Protein AF-A0AAW1JJT2-F1 (afdb_monomer_lite)

Sequence (623 aa):
MVKVDNLYVKGLNTWLRASCTVALHTHLTPLGGPGKKVEVGVISLGTTSQDGHQRQVKVEVLGLLETEAKLIRLRAVEPLSDGDKNYKRRFSKILEPLLHWVHPDSTIVTDLTVDKVTLHAMGFKYVMQTTSSDGINNHTIMEYLRRIVPRMFQNTLSLLSRQIIQQFLDELVWREWFGNTAAAAFDNIVLHLADQTRVDTGQSLLGRLSKVAGNPFKNWSIKHYLTYQSSKTQTTNSITTSTTTPAITADLTTQKRITKRKVTFKAPSPTPDLTRPVKSVSPDIPEQMVPLEHYYYGSIEGIKKQEEKITLNLKCNMCKAHFTNNIKLMTHLFTHAHNAGSSGVHQCCYCLATVTSKESLDKHIATSHPADTRCGENLVCIICEGKFHNTYSLGKHMSREHVPSELPYQCGTCHFRCSSHKQAVDHFYVSHNSGGTIQCPFCLKSTSVYSNGRMVPQNLSFFLQHLFKHQKKSYPKKCPKCALWFVQKDIIKDHLAKMHTTQRRKAGLVPWPVPRVTIMVPKSRQEEPVEEEDVDISNVIISVQDNLKCRECSLNLTSSNHFPALLFCSNNNCQYSTCCRHAMNKHTTDCRVFHSTLPVQRLPFRMYCVCGYNDSDGKYLGY

InterPro domains:
  IPR013087 Zinc finger C2H2-type [PS00028] (316-338)
  IPR013087 Zinc finger C2H2-type [PS00028] (348-369)
  IPR013087 Zinc finger C2H2-type [PS00028] (381-402)
  IPR013087 Zinc finger C2H2-type [PS00028] (479-500)
  IPR013087 Zinc finger C2H2-type [PS50157] (477-505)
  IPR013087 Zinc finger C2H2-type [SM00355] (314-336)
  IPR013087 Zinc finger C2H2-type [SM00355] (346-369)
  IPR013087 Zinc finger C2H2-type [SM00355] (379-402)
  IPR013087 Zinc finger C2H2-type [SM00355] (409-432)
  IPR013087 Zinc finger C2H2-type [SM00355] (438-470)
  IPR013087 Zinc finger C2H2-type [SM00355] (477-500)
  IPR057618 POGZ/Z280C-D-like, double Zinc finger [PF25429] (547-588)

Structure (mmCIF, N/CA/C/O backbone):
data_AF-A0AAW1JJT2-F1
#
_entry.id   AF-A0AAW1JJT2-F1
#
loop_
_atom_site.group_PDB
_atom_site.id
_atom_site.type_symbol
_atom_site.label_atom_id
_atom_site.label_alt_id
_atom_site.label_comp_id
_atom_site.label_asym_id
_atom_site.label_entity_id
_atom_site.label_seq_id
_atom_site.pdbx_PDB_ins_code
_atom_site.Cartn_x
_atom_site.Cartn_y
_atom_site.Cartn_z
_atom_site.occupancy
_atom_site.B_iso_or_equiv
_atom_site.auth_seq_id
_atom_site.auth_comp_id
_atom_site.auth_asym_id
_atom_site.auth_atom_id
_atom_site.pdbx_PDB_model_num
ATOM 1 N N . MET A 1 1 ? -1.825 16.304 -5.342 1.00 34.69 1 MET A N 1
ATOM 2 C CA . MET A 1 1 ? -0.535 15.566 -5.307 1.00 34.69 1 MET A CA 1
ATOM 3 C C . MET A 1 1 ? -0.358 14.893 -3.944 1.00 34.69 1 MET A C 1
ATOM 5 O O . MET A 1 1 ? -0.011 15.555 -2.970 1.00 34.69 1 MET A O 1
ATOM 9 N N . VAL A 1 2 ? -0.588 13.578 -3.826 1.00 39.72 2 VAL A N 1
ATOM 10 C CA . VAL A 1 2 ? -0.251 12.854 -2.585 1.00 39.72 2 VAL A CA 1
ATOM 11 C C . VAL A 1 2 ? 1.258 12.970 -2.383 1.00 39.72 2 VAL A C 1
ATOM 13 O O . VAL A 1 2 ? 2.027 12.416 -3.164 1.00 39.72 2 VAL A O 1
ATOM 16 N N . LYS A 1 3 ? 1.698 13.700 -1.349 1.00 43.81 3 LYS A N 1
ATOM 17 C CA . LYS A 1 3 ? 3.103 13.686 -0.924 1.00 43.81 3 LYS A CA 1
ATOM 18 C C . LYS A 1 3 ? 3.403 12.307 -0.352 1.00 43.81 3 LYS A C 1
ATOM 20 O O . LYS A 1 3 ? 3.277 12.072 0.846 1.00 43.81 3 LYS A O 1
ATOM 25 N N . VAL A 1 4 ? 3.746 11.378 -1.234 1.00 62.12 4 VAL A N 1
ATOM 26 C CA . VAL A 1 4 ? 4.319 10.101 -0.836 1.00 62.12 4 VAL A CA 1
ATOM 27 C C . VAL A 1 4 ? 5.691 10.411 -0.257 1.00 62.12 4 VAL A C 1
ATOM 29 O O . VAL A 1 4 ? 6.479 11.127 -0.873 1.00 62.12 4 VAL A O 1
ATOM 32 N N . ASP A 1 5 ? 5.957 9.911 0.948 1.00 77.94 5 ASP A N 1
ATOM 33 C CA . ASP A 1 5 ? 7.269 10.056 1.566 1.00 77.94 5 ASP A CA 1
ATOM 34 C C . ASP A 1 5 ? 8.338 9.553 0.583 1.00 77.94 5 ASP A C 1
ATOM 36 O O . ASP A 1 5 ? 8.279 8.415 0.105 1.00 77.94 5 ASP A O 1
ATOM 40 N N . ASN A 1 6 ? 9.319 10.403 0.278 1.00 78.44 6 ASN A N 1
ATOM 41 C CA . ASN A 1 6 ? 10.440 10.052 -0.589 1.00 78.44 6 ASN A CA 1
ATOM 42 C C . ASN A 1 6 ? 11.150 8.785 -0.099 1.00 78.44 6 ASN A C 1
ATOM 44 O O . ASN A 1 6 ? 11.667 8.018 -0.911 1.00 78.44 6 ASN A O 1
ATOM 48 N N . LEU A 1 7 ? 11.147 8.528 1.213 1.00 78.44 7 LEU A N 1
ATOM 49 C CA . LEU A 1 7 ? 11.700 7.311 1.791 1.00 78.44 7 LEU A CA 1
ATOM 50 C C . LEU A 1 7 ? 10.896 6.069 1.386 1.00 78.44 7 LEU A C 1
ATOM 52 O O . LEU A 1 7 ? 11.483 5.031 1.077 1.00 78.44 7 LEU A O 1
ATOM 56 N N . TYR A 1 8 ? 9.569 6.186 1.327 1.00 80.31 8 TYR A N 1
ATOM 57 C CA . TYR A 1 8 ? 8.683 5.109 0.896 1.00 80.31 8 TYR A CA 1
ATOM 58 C C . TYR A 1 8 ? 8.838 4.820 -0.600 1.00 80.31 8 TYR A C 1
ATOM 60 O O . TYR A 1 8 ? 9.044 3.668 -0.977 1.00 80.31 8 TYR A O 1
ATOM 68 N N . VAL A 1 9 ? 8.838 5.857 -1.449 1.00 84.62 9 VAL A N 1
ATOM 69 C CA . VAL A 1 9 ? 9.069 5.709 -2.901 1.00 84.62 9 VAL A CA 1
ATOM 70 C C . VAL A 1 9 ? 10.444 5.097 -3.173 1.00 84.62 9 VAL A C 1
ATOM 72 O O . VAL A 1 9 ? 10.585 4.177 -3.981 1.00 84.62 9 VAL A O 1
ATOM 75 N N . LYS A 1 10 ? 11.472 5.560 -2.453 1.00 85.12 10 LYS A N 1
ATOM 76 C CA . LYS A 1 10 ? 12.827 5.007 -2.538 1.00 85.12 10 LYS A CA 1
ATOM 77 C C . LYS A 1 10 ? 12.866 3.541 -2.105 1.00 85.12 10 LYS A C 1
ATOM 79 O O . LYS A 1 10 ? 13.536 2.744 -2.764 1.00 85.12 10 LYS A O 1
ATOM 84 N N . GLY A 1 11 ? 12.155 3.184 -1.035 1.00 89.62 11 GLY A N 1
ATOM 85 C CA . GLY A 1 11 ? 12.004 1.804 -0.573 1.00 89.62 11 GLY A CA 1
ATOM 86 C C . GLY A 1 11 ? 11.376 0.921 -1.647 1.00 89.62 11 GLY A C 1
ATOM 87 O O . GLY A 1 11 ? 11.988 -0.063 -2.059 1.00 89.62 11 GLY A O 1
ATOM 88 N N . LEU A 1 12 ? 10.224 1.332 -2.181 1.00 90.75 12 LEU A N 1
ATOM 89 C CA . LEU A 1 12 ? 9.493 0.601 -3.216 1.00 90.75 12 LEU A CA 1
ATOM 90 C C . LEU A 1 12 ? 10.349 0.346 -4.461 1.00 90.75 12 LEU A C 1
ATOM 92 O O . LEU A 1 12 ? 10.506 -0.801 -4.871 1.00 90.75 12 LEU A O 1
ATOM 96 N N . ASN A 1 13 ? 10.973 1.390 -5.011 1.00 90.56 13 ASN A N 1
ATOM 97 C CA . ASN A 1 13 ? 11.840 1.258 -6.185 1.00 90.56 13 ASN A CA 1
ATOM 98 C C . ASN A 1 13 ? 13.053 0.356 -5.918 1.00 90.56 13 ASN A C 1
ATOM 100 O O . ASN A 1 13 ? 13.513 -0.360 -6.805 1.00 90.56 13 ASN A O 1
ATOM 104 N N . THR A 1 14 ? 13.577 0.361 -4.691 1.00 93.44 14 THR A N 1
ATOM 105 C CA . THR A 1 14 ? 14.679 -0.528 -4.301 1.00 93.44 14 THR A CA 1
ATOM 106 C C . THR A 1 14 ? 14.221 -1.983 -4.238 1.00 93.44 14 THR A C 1
ATOM 108 O O . THR A 1 14 ? 14.892 -2.857 -4.781 1.00 93.44 14 THR A O 1
ATOM 111 N N . TRP A 1 15 ? 13.060 -2.257 -3.642 1.00 94.69 15 TRP A N 1
ATOM 112 C CA . TRP A 1 15 ? 12.516 -3.613 -3.553 1.00 94.69 15 TRP A CA 1
ATOM 113 C C . TRP A 1 15 ? 12.089 -4.172 -4.912 1.00 94.69 15 TRP A C 1
ATOM 115 O O . TRP A 1 15 ? 12.300 -5.357 -5.164 1.00 94.69 15 TRP A O 1
ATOM 125 N N . LEU A 1 16 ? 11.555 -3.337 -5.808 1.00 95.06 16 LEU A N 1
ATOM 126 C CA . LEU A 1 16 ? 11.226 -3.743 -7.177 1.00 95.06 16 LEU A CA 1
ATOM 127 C C . LEU A 1 16 ? 12.482 -4.136 -7.960 1.00 95.06 16 LEU A C 1
ATOM 129 O O . LEU A 1 16 ? 12.525 -5.230 -8.514 1.00 95.06 16 LEU A O 1
ATOM 133 N N . ARG A 1 17 ? 13.550 -3.327 -7.919 1.00 95.44 17 ARG A N 1
ATOM 134 C CA . ARG A 1 17 ? 14.828 -3.701 -8.553 1.00 95.44 17 ARG A CA 1
ATOM 135 C C . ARG A 1 17 ? 15.426 -4.972 -7.956 1.00 95.44 17 ARG A C 1
ATOM 137 O O . ARG A 1 17 ? 15.859 -5.847 -8.695 1.00 95.44 17 ARG A O 1
ATOM 144 N N . ALA A 1 18 ? 15.394 -5.112 -6.631 1.00 96.31 18 ALA A N 1
ATOM 145 C CA . ALA A 1 18 ? 15.835 -6.338 -5.971 1.00 96.31 18 ALA A CA 1
ATOM 146 C C . ALA A 1 18 ? 15.009 -7.562 -6.410 1.00 96.31 18 ALA A C 1
ATOM 148 O O . ALA A 1 18 ? 15.553 -8.655 -6.551 1.00 96.31 18 ALA A O 1
ATOM 149 N N . SER A 1 19 ? 13.714 -7.378 -6.677 1.00 95.81 19 SER A N 1
ATOM 150 C CA . SER A 1 19 ? 12.846 -8.434 -7.207 1.00 95.81 19 SER A CA 1
ATOM 151 C C . SER A 1 19 ? 13.258 -8.833 -8.626 1.00 95.81 19 SER A C 1
ATOM 153 O O . SER A 1 19 ? 13.300 -10.028 -8.917 1.00 95.81 19 SER A O 1
ATOM 155 N N . CYS A 1 20 ? 13.640 -7.867 -9.471 1.00 96.62 20 CYS A N 1
ATOM 156 C CA . CYS A 1 20 ? 14.228 -8.135 -10.785 1.00 96.62 20 CYS A CA 1
ATOM 157 C C . CYS A 1 20 ? 15.524 -8.951 -10.663 1.00 96.62 20 CYS A C 1
ATOM 159 O O . CYS A 1 20 ? 15.666 -9.953 -11.357 1.00 96.62 20 CYS A O 1
ATOM 161 N N . THR A 1 21 ? 16.429 -8.608 -9.736 1.00 96.44 21 THR A N 1
ATOM 162 C CA . THR A 1 21 ? 17.658 -9.389 -9.478 1.00 96.44 21 THR A CA 1
ATOM 163 C C . THR A 1 21 ? 17.349 -10.851 -9.121 1.00 96.44 21 THR A C 1
ATOM 165 O O . THR A 1 21 ? 17.967 -11.770 -9.660 1.00 96.44 21 THR A O 1
ATOM 168 N N . VAL A 1 22 ? 16.373 -11.101 -8.237 1.00 95.00 22 VAL A N 1
ATOM 169 C CA . VAL A 1 22 ? 15.971 -12.473 -7.863 1.00 95.00 22 VAL A CA 1
ATOM 170 C C . VAL A 1 22 ? 15.389 -13.224 -9.058 1.00 95.00 22 VAL A C 1
ATOM 172 O O . VAL A 1 22 ? 15.759 -14.379 -9.294 1.00 95.00 22 VAL A O 1
ATOM 175 N N . ALA A 1 23 ? 14.515 -12.574 -9.831 1.00 94.50 23 ALA A N 1
ATOM 176 C CA . ALA A 1 23 ? 13.953 -13.148 -11.048 1.00 94.50 23 ALA A CA 1
ATOM 177 C C . ALA A 1 23 ? 15.067 -13.523 -12.032 1.00 94.50 23 ALA A C 1
ATOM 179 O O . ALA A 1 23 ? 15.078 -14.634 -12.567 1.00 94.50 23 ALA A O 1
ATOM 180 N N . LEU A 1 24 ? 16.072 -12.651 -12.181 1.00 94.38 24 LEU A N 1
ATOM 181 C CA . LEU A 1 24 ? 17.182 -12.912 -13.080 1.00 94.38 24 LEU A CA 1
ATOM 182 C C . LEU A 1 24 ? 18.003 -14.143 -12.679 1.00 94.38 24 LEU A C 1
ATOM 184 O O . LEU A 1 2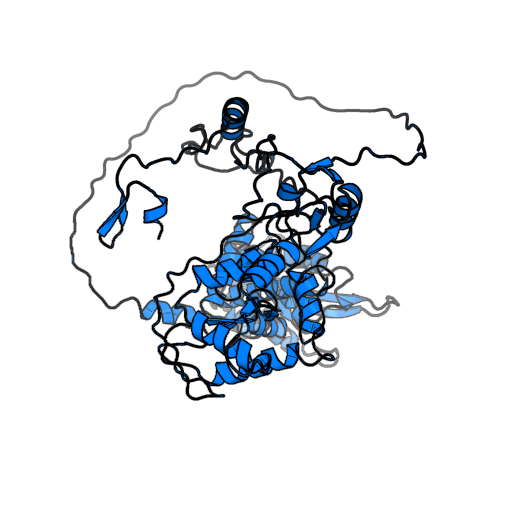4 ? 18.427 -14.923 -13.527 1.00 94.38 24 LEU A O 1
ATOM 188 N N . HIS A 1 25 ? 18.238 -14.333 -11.383 1.00 91.62 25 HIS A N 1
ATOM 189 C CA . HIS A 1 25 ? 18.963 -15.500 -10.873 1.00 91.62 25 HIS A CA 1
ATOM 190 C C . HIS A 1 25 ? 18.133 -16.792 -10.913 1.00 91.62 25 HIS A C 1
ATOM 192 O O . HIS A 1 25 ? 18.687 -17.891 -10.852 1.00 91.62 25 HIS A O 1
ATOM 198 N N . THR A 1 26 ? 16.809 -16.681 -10.998 1.00 90.94 26 THR A N 1
ATOM 199 C CA . THR A 1 26 ? 15.890 -17.824 -10.931 1.00 90.94 26 THR A CA 1
ATOM 200 C C . THR A 1 26 ? 15.543 -18.369 -12.311 1.00 90.94 26 THR A C 1
ATOM 202 O O . THR A 1 26 ? 15.573 -19.586 -12.505 1.00 90.94 26 THR A O 1
ATOM 205 N N . HIS A 1 27 ? 15.236 -17.483 -13.260 1.00 89.00 27 HIS A N 1
ATOM 206 C CA . HIS A 1 27 ? 14.632 -17.867 -14.536 1.00 89.00 27 HIS A CA 1
ATOM 207 C C . HIS A 1 27 ? 15.608 -17.866 -15.716 1.00 89.00 27 HIS A C 1
ATOM 209 O O . HIS A 1 27 ? 15.338 -18.546 -16.702 1.00 89.00 27 HIS A O 1
ATOM 215 N N . LEU A 1 28 ? 16.744 -17.160 -15.640 1.00 89.06 28 LEU A N 1
ATOM 216 C CA . LEU A 1 28 ? 17.673 -17.125 -16.774 1.00 89.06 28 LEU A CA 1
ATOM 217 C C . LEU A 1 28 ? 18.457 -18.426 -16.898 1.00 89.06 28 LEU A C 1
ATOM 219 O O . LEU A 1 28 ? 19.034 -18.939 -15.936 1.00 89.06 28 LEU A O 1
ATOM 223 N N . THR A 1 29 ? 18.551 -18.888 -18.135 1.00 86.06 29 THR A N 1
ATOM 224 C CA . THR A 1 29 ? 19.443 -19.960 -18.563 1.00 86.06 29 THR A CA 1
ATOM 225 C C . THR A 1 29 ? 20.786 -19.392 -19.032 1.00 86.06 29 THR A C 1
ATOM 227 O O . THR A 1 29 ? 20.889 -18.190 -19.302 1.00 86.06 29 THR A O 1
ATOM 230 N N . PRO A 1 30 ? 21.839 -20.224 -19.118 1.00 88.19 30 PRO A N 1
ATOM 231 C CA . PRO A 1 30 ? 23.060 -19.845 -19.818 1.00 88.19 30 PRO A CA 1
ATOM 232 C C . PRO A 1 30 ? 22.749 -19.409 -21.257 1.00 88.19 30 PRO A C 1
ATOM 234 O O . PRO A 1 30 ? 21.899 -20.007 -21.915 1.00 88.19 30 PRO A O 1
ATOM 237 N N . LEU A 1 31 ? 23.426 -18.360 -21.712 1.00 89.81 31 LEU A N 1
ATOM 238 C CA . LEU A 1 31 ? 23.364 -17.832 -23.070 1.00 89.81 31 LEU A CA 1
ATOM 239 C C . LEU A 1 31 ? 24.131 -18.739 -24.035 1.00 89.81 31 LEU A C 1
ATOM 241 O O . LEU A 1 31 ? 25.154 -19.333 -23.674 1.00 89.81 31 LEU A O 1
ATOM 245 N N . GLY A 1 32 ? 23.680 -18.767 -25.285 1.00 88.56 32 GLY A N 1
ATOM 246 C CA . GLY A 1 32 ? 24.345 -19.496 -26.359 1.00 88.56 32 GLY A CA 1
ATOM 247 C C . GLY A 1 32 ? 24.075 -21.002 -26.340 1.00 88.56 32 GLY A C 1
ATOM 248 O O . GLY A 1 32 ? 22.994 -21.461 -25.975 1.00 88.56 32 GLY A O 1
ATOM 249 N N . GLY A 1 33 ? 25.041 -21.773 -26.828 1.00 87.81 33 GLY A N 1
ATOM 250 C CA . GLY A 1 33 ? 24.920 -23.201 -27.116 1.00 87.81 33 GLY A CA 1
ATOM 251 C C . GLY A 1 33 ? 25.721 -23.593 -28.361 1.00 87.81 33 GLY A C 1
ATOM 252 O O . GLY A 1 33 ? 26.282 -22.718 -29.027 1.00 87.81 33 GLY A O 1
ATOM 253 N N . PRO A 1 34 ? 25.780 -24.891 -28.699 1.00 87.25 34 PRO A N 1
ATOM 254 C CA . PRO A 1 34 ? 26.462 -25.358 -29.902 1.00 87.25 34 PRO A CA 1
ATOM 255 C C . PRO A 1 34 ? 25.963 -24.617 -31.153 1.00 87.25 34 PRO A C 1
ATOM 257 O O . PRO A 1 34 ? 24.765 -24.583 -31.423 1.00 87.25 34 PRO A O 1
ATOM 260 N N . GLY A 1 35 ? 26.879 -23.986 -31.893 1.00 83.88 35 GLY A N 1
ATOM 261 C CA . GLY A 1 35 ? 26.569 -23.218 -33.109 1.00 83.88 35 GLY A CA 1
ATOM 262 C C . GLY A 1 35 ? 26.057 -21.788 -32.883 1.00 83.88 35 GLY A C 1
ATOM 263 O O . GLY A 1 35 ? 26.020 -21.008 -33.834 1.00 83.88 35 GLY A O 1
ATOM 264 N N . LYS A 1 36 ? 25.739 -21.402 -31.642 1.00 90.06 36 LYS A N 1
ATOM 265 C CA . LYS A 1 36 ? 25.249 -20.059 -31.308 1.00 90.06 36 LYS A CA 1
ATOM 266 C C . LYS A 1 36 ? 26.388 -19.093 -31.001 1.00 90.06 36 LYS A C 1
ATOM 268 O O . LYS A 1 36 ? 27.408 -19.468 -30.416 1.00 90.06 36 LYS A O 1
ATOM 273 N N . LYS A 1 37 ? 26.190 -17.820 -31.355 1.00 91.56 37 LYS A N 1
ATOM 274 C CA . LYS A 1 37 ? 27.177 -16.747 -31.158 1.00 91.56 37 LYS A CA 1
ATOM 275 C C . LYS A 1 37 ? 26.781 -15.811 -30.020 1.00 91.56 37 LYS A C 1
ATOM 277 O O . LYS A 1 37 ? 25.660 -15.292 -30.008 1.00 91.56 37 LYS A O 1
ATOM 282 N N . VAL A 1 38 ? 27.730 -15.556 -29.122 1.00 94.25 38 VAL A N 1
ATOM 283 C CA . VAL A 1 38 ? 27.592 -14.627 -27.994 1.00 94.25 38 VAL A CA 1
ATOM 284 C C . VAL A 1 38 ? 28.616 -13.506 -28.141 1.00 94.25 38 VAL A C 1
ATOM 286 O O . VAL A 1 38 ? 29.821 -13.748 -28.091 1.00 94.25 38 VAL A O 1
ATOM 289 N N . GLU A 1 39 ? 28.138 -12.279 -28.331 1.00 94.06 39 GLU A N 1
ATOM 290 C CA . GLU A 1 39 ? 28.979 -11.084 -28.341 1.00 94.06 39 GLU A CA 1
ATOM 291 C C . GLU A 1 39 ? 29.363 -10.696 -26.908 1.00 94.06 39 GLU A C 1
ATOM 293 O O . GLU A 1 39 ? 28.519 -10.691 -26.010 1.00 94.06 39 GLU A O 1
ATOM 298 N N . VAL A 1 40 ? 30.629 -10.339 -26.700 1.00 94.38 40 VAL A N 1
ATOM 299 C CA . VAL A 1 40 ? 31.189 -9.945 -25.401 1.00 94.38 40 VAL A CA 1
ATOM 300 C C . VAL A 1 40 ? 31.870 -8.591 -25.531 1.00 94.38 40 VAL A C 1
ATOM 302 O O . VAL A 1 40 ? 32.700 -8.384 -26.422 1.00 94.38 40 VAL A O 1
ATOM 305 N N . GLY A 1 41 ? 31.540 -7.677 -24.622 1.00 92.56 41 GLY A N 1
ATOM 306 C CA . GLY A 1 41 ? 32.106 -6.333 -24.576 1.00 92.56 41 GLY A CA 1
ATOM 307 C C . GLY A 1 41 ? 32.317 -5.839 -23.150 1.00 92.56 41 GLY A C 1
ATOM 308 O O . GLY A 1 41 ? 31.587 -6.217 -22.232 1.00 92.56 41 GLY A O 1
ATOM 309 N N . VAL A 1 42 ? 33.321 -4.983 -22.958 1.00 92.56 42 VAL A N 1
ATOM 310 C CA . VAL A 1 42 ? 33.629 -4.368 -21.660 1.00 92.56 42 VAL A CA 1
ATOM 311 C C . VAL A 1 42 ? 33.796 -2.862 -21.836 1.00 92.56 42 VAL A C 1
ATOM 313 O O . VAL A 1 42 ? 34.513 -2.406 -22.725 1.00 92.56 42 VAL A O 1
ATOM 316 N N . ILE A 1 43 ? 33.158 -2.079 -20.963 1.00 91.81 43 ILE A N 1
ATOM 317 C CA . ILE A 1 43 ? 33.356 -0.626 -20.885 1.00 91.81 43 ILE A CA 1
ATOM 318 C C . ILE A 1 43 ? 33.772 -0.200 -19.476 1.00 91.81 43 ILE A C 1
ATOM 320 O O . ILE A 1 43 ? 33.331 -0.774 -18.482 1.00 91.81 43 ILE A O 1
ATOM 324 N N . SER A 1 44 ? 34.591 0.844 -19.382 1.00 90.44 44 SER A N 1
ATOM 325 C CA . SER A 1 44 ? 34.951 1.483 -18.113 1.00 90.44 44 SER A CA 1
ATOM 326 C C . SER A 1 44 ? 34.187 2.796 -17.973 1.00 90.44 44 SER A C 1
ATOM 328 O O . SER A 1 44 ? 34.284 3.670 -18.833 1.00 90.44 44 SER A O 1
ATOM 330 N N . LEU A 1 45 ? 33.432 2.945 -16.886 1.00 89.56 45 LEU A N 1
ATOM 331 C CA . LEU A 1 45 ? 32.741 4.182 -16.537 1.00 89.56 45 LEU A CA 1
ATOM 332 C C . LEU A 1 45 ? 33.533 4.897 -15.446 1.00 89.56 45 LEU A C 1
ATOM 334 O O . LEU A 1 45 ? 33.805 4.332 -14.384 1.00 89.56 45 LEU A O 1
ATOM 338 N N . GLY A 1 46 ? 33.905 6.145 -15.709 1.00 85.75 46 GLY A N 1
ATOM 339 C CA . GLY A 1 46 ? 34.691 6.965 -14.796 1.00 85.75 46 GLY A CA 1
ATOM 340 C C . GLY A 1 46 ? 34.060 8.320 -14.524 1.00 85.75 46 GLY A C 1
ATOM 341 O O . GLY A 1 46 ? 33.151 8.757 -15.225 1.00 85.75 46 GLY A O 1
ATOM 342 N N . THR A 1 47 ? 34.568 8.981 -13.495 1.00 81.50 47 THR A N 1
ATOM 343 C CA . THR A 1 47 ? 34.221 10.353 -13.132 1.00 81.50 47 THR A CA 1
ATOM 344 C C . THR A 1 47 ? 35.451 11.237 -13.283 1.00 81.50 47 THR A C 1
ATOM 346 O O . THR A 1 47 ? 36.567 10.826 -12.961 1.00 81.50 47 THR A O 1
ATOM 349 N N . THR A 1 48 ? 35.258 12.455 -13.771 1.00 79.31 48 THR A N 1
ATOM 350 C CA . THR A 1 48 ? 36.277 13.508 -13.749 1.00 79.31 48 THR A CA 1
ATOM 351 C C . THR A 1 48 ? 36.216 14.243 -12.414 1.00 79.31 48 THR A C 1
ATOM 353 O O . THR A 1 48 ? 35.123 14.570 -11.951 1.00 79.31 48 THR A O 1
ATOM 356 N N . SER A 1 49 ? 37.373 14.496 -11.796 1.00 69.00 49 SER A N 1
ATOM 357 C CA . SER A 1 49 ? 37.482 15.380 -10.627 1.00 69.00 49 SER A CA 1
ATOM 358 C C . SER A 1 49 ? 36.938 16.779 -10.951 1.00 69.00 49 SER A C 1
ATOM 360 O O . SER A 1 49 ? 36.894 17.164 -12.122 1.00 69.00 49 SER A O 1
ATOM 362 N N . GLN A 1 50 ? 36.541 17.541 -9.926 1.00 63.66 50 GLN A N 1
ATOM 363 C CA . GLN A 1 50 ? 36.012 18.906 -10.080 1.00 63.66 50 GLN A CA 1
ATOM 364 C C . GLN A 1 50 ? 37.006 19.835 -10.794 1.00 63.66 50 GLN A C 1
ATOM 366 O O . GLN A 1 50 ? 36.590 20.674 -11.587 1.00 63.66 50 GLN A O 1
ATOM 371 N N . ASP A 1 51 ? 38.306 19.595 -10.612 1.00 66.50 51 ASP A N 1
ATOM 372 C CA . ASP A 1 51 ? 39.384 20.346 -11.265 1.00 66.50 51 ASP A CA 1
ATOM 373 C C . ASP A 1 51 ? 39.665 19.882 -12.709 1.00 66.50 51 ASP A C 1
ATOM 375 O O . ASP A 1 51 ? 40.611 20.339 -13.340 1.00 66.50 51 ASP A O 1
ATOM 379 N N . GLY A 1 52 ? 38.919 18.902 -13.239 1.00 69.62 52 GLY A N 1
ATOM 380 C CA . GLY A 1 52 ? 39.072 18.366 -14.602 1.00 69.62 52 GLY A CA 1
ATOM 381 C C . GLY A 1 52 ? 40.355 17.559 -14.864 1.00 69.62 52 GLY A C 1
ATOM 382 O O . GLY A 1 52 ? 40.428 16.831 -15.855 1.00 69.62 52 GLY A O 1
ATOM 383 N N . HIS A 1 53 ? 41.343 17.628 -13.968 1.00 67.62 53 HIS A N 1
ATOM 384 C CA . HIS A 1 53 ? 42.679 17.064 -14.170 1.00 67.62 53 HIS A CA 1
ATOM 385 C C . HIS A 1 53 ? 42.797 15.549 -13.939 1.00 67.62 53 HIS A C 1
ATOM 387 O O . HIS A 1 53 ? 43.684 14.924 -14.516 1.00 67.62 53 HIS A O 1
ATOM 393 N N . GLN A 1 54 ? 41.921 14.929 -13.138 1.00 68.75 54 GLN A N 1
ATOM 394 C CA . GLN A 1 54 ? 41.994 13.490 -12.842 1.00 68.75 54 GLN A CA 1
ATOM 395 C C . GLN A 1 54 ? 40.723 12.753 -13.264 1.00 68.75 54 GLN A C 1
ATOM 397 O O . GLN A 1 54 ? 39.616 13.102 -12.854 1.00 68.75 54 GLN A O 1
ATOM 402 N N . ARG A 1 55 ? 40.893 11.709 -14.084 1.00 73.88 55 ARG A N 1
ATOM 403 C CA . ARG A 1 55 ? 39.838 10.763 -14.467 1.00 73.88 55 ARG A CA 1
ATOM 404 C C . ARG A 1 55 ? 39.990 9.507 -13.628 1.00 73.88 55 ARG A C 1
ATOM 406 O O . ARG A 1 55 ? 40.976 8.794 -13.773 1.00 73.88 55 ARG A O 1
ATOM 413 N N . GLN A 1 56 ? 39.008 9.225 -12.784 1.00 79.06 56 GLN A N 1
ATOM 414 C CA . GLN A 1 56 ? 38.987 8.015 -11.973 1.00 79.06 56 GLN A CA 1
ATOM 415 C C . GLN A 1 56 ? 37.955 7.041 -12.535 1.00 79.06 56 GLN A C 1
ATOM 417 O O . GLN A 1 56 ? 36.787 7.396 -12.695 1.00 79.06 56 GLN A O 1
ATOM 422 N N . VAL A 1 57 ? 38.362 5.802 -12.821 1.00 82.75 57 VAL A N 1
ATOM 423 C CA . VAL A 1 57 ? 37.417 4.739 -13.189 1.00 82.75 57 VAL A CA 1
ATOM 424 C C . VAL A 1 57 ? 36.631 4.338 -11.943 1.00 82.75 57 VAL A C 1
ATOM 426 O O . VAL A 1 57 ? 37.207 3.935 -10.937 1.00 82.75 57 VAL A O 1
ATOM 429 N N . LYS A 1 58 ? 35.304 4.460 -12.006 1.00 85.69 58 LYS A N 1
ATOM 430 C CA . LYS A 1 58 ? 34.396 4.161 -10.894 1.00 85.69 58 LYS A CA 1
ATOM 431 C C . LYS A 1 58 ? 33.920 2.712 -10.933 1.00 85.69 58 LYS A C 1
ATOM 433 O O . LYS A 1 58 ? 33.809 2.074 -9.889 1.00 85.69 58 LYS A O 1
ATOM 438 N N . VAL A 1 59 ? 33.597 2.210 -12.124 1.00 91.38 59 VAL A N 1
ATOM 439 C CA . VAL A 1 59 ? 33.047 0.866 -12.328 1.00 91.38 59 VAL A CA 1
ATOM 440 C C . VAL A 1 59 ? 33.354 0.371 -13.736 1.00 91.38 59 VAL A C 1
ATOM 442 O O . VAL A 1 59 ? 33.397 1.152 -14.686 1.00 91.38 59 VAL A O 1
ATOM 445 N N . GLU A 1 60 ? 33.535 -0.934 -13.880 1.00 92.50 60 GLU A N 1
ATOM 446 C CA . GLU A 1 60 ? 33.645 -1.599 -15.177 1.00 92.50 60 GLU A CA 1
ATOM 447 C C . GLU A 1 60 ? 32.367 -2.386 -15.437 1.00 92.50 60 GLU A C 1
ATOM 449 O O . GLU A 1 60 ? 31.833 -3.019 -14.529 1.00 92.50 60 GLU A O 1
ATOM 454 N N . VAL A 1 61 ? 31.842 -2.323 -16.656 1.00 94.50 61 VAL A N 1
ATOM 455 C CA . VAL A 1 61 ? 30.609 -3.015 -17.029 1.00 94.50 61 VAL A CA 1
ATOM 456 C C . VAL A 1 61 ? 30.928 -4.037 -18.107 1.00 94.50 61 VAL A C 1
ATOM 458 O O . VAL A 1 61 ? 31.325 -3.676 -19.213 1.00 94.50 61 VAL A O 1
ATOM 461 N N . LEU A 1 62 ? 30.746 -5.309 -17.763 1.00 95.62 62 LEU A N 1
ATOM 462 C CA . LEU A 1 62 ? 30.741 -6.427 -18.698 1.00 95.62 62 LEU A CA 1
ATOM 463 C C . LEU A 1 62 ? 29.347 -6.544 -19.318 1.00 95.62 62 LEU A C 1
ATOM 465 O O . LEU A 1 62 ? 28.359 -6.582 -18.582 1.00 95.62 62 LEU A O 1
ATOM 469 N N . GLY A 1 63 ? 29.279 -6.659 -20.642 1.00 95.69 63 GLY A N 1
ATOM 470 C CA . GLY A 1 63 ? 28.063 -6.965 -21.384 1.00 95.69 63 GLY A CA 1
ATOM 471 C C . GLY A 1 63 ? 28.207 -8.210 -22.253 1.00 95.69 63 GLY A C 1
ATOM 472 O O . GLY A 1 63 ? 29.239 -8.417 -22.890 1.00 95.69 63 GLY A O 1
ATOM 473 N N . LEU A 1 64 ? 27.152 -9.021 -22.273 1.00 95.25 64 LEU A N 1
ATOM 474 C CA . LEU A 1 64 ? 27.002 -10.215 -23.103 1.00 95.25 64 LEU A CA 1
ATOM 475 C C . LEU A 1 64 ? 25.717 -10.107 -23.914 1.00 95.25 64 LEU A C 1
ATOM 477 O O . LEU A 1 64 ? 24.699 -9.725 -23.344 1.00 95.25 64 LEU A O 1
ATOM 481 N N . LEU A 1 65 ? 25.740 -10.502 -25.184 1.00 94.31 65 LEU A N 1
ATOM 482 C CA . LEU A 1 65 ? 24.554 -10.559 -26.039 1.00 94.31 65 LEU A CA 1
ATOM 483 C C . LEU A 1 65 ? 24.530 -11.854 -26.849 1.00 94.31 65 LEU A C 1
ATOM 485 O O . LEU A 1 65 ? 25.430 -12.110 -27.643 1.00 94.31 65 LEU A O 1
ATOM 489 N N . GLU A 1 66 ? 23.472 -12.647 -26.709 1.00 93.12 66 GLU A N 1
ATOM 490 C CA . GLU A 1 66 ? 23.196 -13.744 -27.637 1.00 93.12 66 GLU A CA 1
ATOM 491 C C . GLU A 1 66 ? 22.573 -13.188 -28.921 1.00 93.12 66 GLU A C 1
ATOM 493 O O . GLU A 1 66 ? 21.511 -12.567 -28.904 1.00 93.12 66 GLU A O 1
ATOM 498 N N . THR A 1 67 ? 23.244 -13.402 -30.051 1.00 86.81 67 THR A N 1
ATOM 499 C CA . THR A 1 67 ? 22.913 -12.729 -31.319 1.00 86.81 67 THR A CA 1
ATOM 500 C C . THR A 1 67 ? 21.577 -13.147 -31.932 1.00 86.81 67 THR A C 1
ATOM 502 O O . THR A 1 67 ? 20.935 -12.308 -32.569 1.00 86.81 67 THR A O 1
ATOM 505 N N . GLU A 1 68 ? 21.163 -14.401 -31.733 1.00 84.69 68 GLU A N 1
ATOM 506 C CA . GLU A 1 68 ? 19.920 -14.971 -32.271 1.00 84.69 68 GLU A CA 1
ATOM 507 C C . GLU A 1 68 ? 18.707 -14.552 -31.440 1.00 84.69 68 GLU A C 1
ATOM 509 O O . GLU A 1 68 ? 17.787 -13.923 -31.952 1.00 84.69 68 GLU A O 1
ATOM 514 N N . ALA A 1 69 ? 18.733 -14.856 -30.140 1.00 84.25 69 ALA A N 1
ATOM 515 C CA . ALA A 1 69 ? 17.627 -14.569 -29.232 1.00 84.25 69 ALA A CA 1
ATOM 516 C C . ALA A 1 69 ? 17.580 -13.099 -28.769 1.00 84.25 69 ALA A C 1
ATOM 518 O O . ALA A 1 69 ? 16.615 -12.693 -28.129 1.00 84.25 69 ALA A O 1
ATOM 519 N N . LYS A 1 70 ? 18.621 -12.306 -29.073 1.00 88.38 70 LYS A N 1
ATOM 520 C CA . LYS A 1 70 ? 18.805 -10.912 -28.622 1.00 88.38 70 LYS A CA 1
ATOM 521 C C . LYS A 1 70 ? 18.748 -10.747 -27.100 1.00 88.38 70 LYS A C 1
ATOM 523 O O . LYS A 1 70 ? 18.365 -9.702 -26.589 1.00 88.38 70 LYS A O 1
ATOM 528 N N . LEU A 1 71 ? 19.180 -11.775 -26.376 1.00 90.06 71 LEU A N 1
ATOM 529 C CA . LEU A 1 71 ? 19.178 -11.799 -24.918 1.00 90.06 71 LEU A CA 1
ATOM 530 C C . LEU A 1 71 ? 20.485 -11.231 -24.374 1.00 90.06 71 LEU A C 1
ATOM 532 O O . LEU A 1 71 ? 21.569 -11.658 -24.773 1.00 90.06 71 LEU A O 1
ATOM 536 N N . ILE A 1 72 ? 20.377 -10.286 -23.442 1.00 93.25 72 ILE A N 1
ATOM 537 C CA . ILE A 1 72 ? 21.521 -9.560 -22.886 1.00 93.25 72 ILE A CA 1
ATOM 538 C C . ILE A 1 72 ? 21.802 -9.955 -21.432 1.00 93.25 72 ILE A C 1
ATOM 540 O O . ILE A 1 72 ? 20.890 -10.293 -20.681 1.00 93.25 72 ILE A O 1
ATOM 544 N N . ARG A 1 73 ? 23.059 -9.873 -20.994 1.00 95.12 73 ARG A N 1
ATOM 545 C CA . ARG A 1 73 ? 23.436 -9.873 -19.572 1.00 95.12 73 ARG A CA 1
ATOM 546 C C . ARG A 1 73 ? 24.478 -8.808 -19.283 1.00 95.12 73 ARG A C 1
ATOM 548 O O . ARG A 1 73 ? 25.391 -8.610 -20.076 1.00 95.12 73 ARG A O 1
ATOM 555 N N . LEU A 1 74 ? 24.353 -8.156 -18.128 1.00 96.25 74 LEU A N 1
ATOM 556 C CA . LEU A 1 74 ? 25.221 -7.061 -17.701 1.00 96.25 74 LEU A CA 1
ATOM 557 C C . LEU A 1 74 ? 25.761 -7.308 -16.285 1.00 96.25 74 LEU A C 1
ATOM 559 O O . LEU A 1 74 ? 25.030 -7.752 -15.396 1.00 96.25 74 LEU A O 1
ATOM 563 N N . ARG A 1 75 ? 27.036 -6.986 -16.045 1.00 95.38 75 ARG A N 1
ATOM 564 C CA . ARG A 1 75 ? 27.671 -7.090 -14.721 1.00 95.38 75 ARG A CA 1
ATOM 565 C C . ARG A 1 75 ? 28.554 -5.887 -14.428 1.00 95.38 75 ARG A C 1
ATOM 567 O O . ARG A 1 75 ? 29.442 -5.573 -15.209 1.00 95.38 75 ARG A O 1
ATOM 574 N N . ALA A 1 76 ? 28.361 -5.282 -13.262 1.00 94.56 76 ALA A N 1
ATOM 575 C CA . ALA A 1 76 ? 29.260 -4.300 -12.680 1.00 94.56 76 ALA A CA 1
ATOM 576 C C . ALA A 1 76 ? 30.414 -4.994 -11.939 1.00 94.56 76 ALA A C 1
ATOM 578 O O . ALA A 1 76 ? 30.210 -5.772 -11.000 1.00 94.56 76 ALA A O 1
ATOM 579 N N . VAL A 1 77 ? 31.637 -4.667 -12.332 1.00 91.75 77 VAL A N 1
ATOM 580 C CA . VAL A 1 77 ? 32.886 -5.177 -11.774 1.00 91.75 77 VAL A CA 1
ATOM 581 C C . VAL A 1 77 ? 33.651 -4.020 -11.140 1.00 91.75 77 VAL A C 1
ATOM 583 O O . VAL A 1 77 ? 33.626 -2.881 -11.606 1.00 91.75 77 VAL A O 1
ATOM 586 N N . GLU A 1 78 ? 34.272 -4.308 -10.002 1.00 86.19 78 GLU A N 1
ATOM 587 C CA . GLU A 1 78 ? 35.086 -3.338 -9.279 1.00 86.19 78 GLU A CA 1
ATOM 588 C C . GLU A 1 78 ? 36.444 -3.173 -9.969 1.00 86.19 78 GLU A C 1
ATOM 590 O O . GLU A 1 78 ? 37.130 -4.190 -10.144 1.00 86.19 78 GLU A O 1
ATOM 595 N N . PRO A 1 79 ? 36.834 -1.938 -10.342 1.00 82.44 79 PRO A N 1
ATOM 596 C CA . PRO A 1 79 ? 38.119 -1.693 -10.979 1.00 82.44 79 PRO A CA 1
ATOM 597 C C . PRO A 1 79 ? 39.250 -2.053 -10.009 1.00 82.44 79 PRO A C 1
ATOM 599 O O . PRO A 1 79 ? 39.156 -1.808 -8.806 1.00 82.44 79 PRO A O 1
ATOM 602 N N . LEU A 1 80 ? 40.319 -2.665 -10.520 1.00 76.69 80 LEU A N 1
ATOM 603 C CA . LEU A 1 80 ? 41.521 -2.911 -9.722 1.00 76.69 80 LEU A CA 1
ATOM 604 C C . LEU A 1 80 ? 42.269 -1.587 -9.494 1.00 76.69 80 LEU A C 1
ATOM 606 O O . LEU A 1 80 ? 42.328 -0.748 -10.389 1.00 76.69 80 LEU A O 1
ATOM 610 N N . SER A 1 81 ? 42.829 -1.398 -8.299 1.00 65.50 81 SER A N 1
ATOM 611 C CA . SER A 1 81 ? 43.645 -0.229 -7.952 1.00 65.50 81 SER A CA 1
ATOM 612 C C . SER A 1 81 ? 44.943 -0.179 -8.768 1.00 65.50 81 SER A C 1
ATOM 614 O O . SER A 1 81 ? 45.564 -1.222 -8.978 1.00 65.50 81 SER A O 1
ATOM 616 N N . ASP A 1 82 ? 45.384 1.030 -9.139 1.00 58.34 82 ASP A N 1
ATOM 617 C CA . ASP A 1 82 ? 46.535 1.346 -10.020 1.00 58.34 82 ASP A CA 1
ATOM 618 C C . ASP A 1 82 ? 47.882 0.660 -9.677 1.00 58.34 82 ASP A C 1
ATOM 620 O O . ASP A 1 82 ? 48.805 0.661 -10.494 1.00 58.34 82 ASP A O 1
ATOM 624 N N . GLY A 1 83 ? 48.017 0.055 -8.492 1.00 54.41 83 GLY A N 1
ATOM 625 C CA . GLY A 1 83 ? 49.222 -0.666 -8.062 1.00 54.41 83 GLY A CA 1
ATOM 626 C C . GLY A 1 83 ? 49.406 -2.062 -8.678 1.00 54.41 83 GLY A C 1
ATOM 627 O O . GLY A 1 83 ? 50.540 -2.507 -8.827 1.00 54.41 83 GLY A O 1
ATOM 628 N N . ASP A 1 84 ? 48.328 -2.736 -9.095 1.00 54.88 84 ASP A N 1
ATOM 629 C CA . ASP A 1 84 ? 48.373 -4.103 -9.638 1.00 54.88 84 ASP A CA 1
ATOM 630 C C . ASP A 1 84 ? 48.301 -4.070 -11.178 1.00 54.88 84 ASP A C 1
ATOM 632 O O . ASP A 1 84 ? 47.272 -4.355 -11.794 1.00 54.88 84 ASP A O 1
ATOM 636 N N . LYS A 1 85 ? 49.422 -3.747 -11.839 1.00 58.88 85 LYS A N 1
ATOM 637 C CA . LYS A 1 85 ? 49.568 -3.713 -13.315 1.00 58.88 85 LYS A CA 1
ATOM 638 C C . LYS A 1 85 ? 49.517 -5.096 -13.995 1.00 58.88 85 LYS A C 1
ATOM 640 O O . LYS A 1 85 ? 50.130 -5.309 -15.039 1.00 58.88 85 LYS A O 1
ATOM 645 N N . ASN A 1 86 ? 48.791 -6.062 -13.435 1.00 69.38 86 ASN A N 1
ATOM 646 C CA . ASN A 1 86 ? 48.596 -7.366 -14.060 1.00 69.38 86 ASN A CA 1
ATOM 647 C C . ASN A 1 86 ? 47.285 -7.381 -14.860 1.00 69.38 86 ASN A C 1
ATOM 649 O O . ASN A 1 86 ? 46.237 -7.816 -14.376 1.00 69.38 86 ASN A O 1
ATOM 653 N N . TYR A 1 87 ? 47.360 -6.911 -16.110 1.00 71.81 87 TYR A N 1
ATOM 654 C CA . TYR A 1 87 ? 46.236 -6.874 -17.054 1.00 71.81 87 TYR A CA 1
ATOM 655 C C . TYR A 1 87 ? 45.509 -8.221 -17.178 1.00 71.81 87 TYR A C 1
ATOM 657 O O . TYR A 1 87 ? 44.282 -8.241 -17.266 1.00 71.81 87 TYR A O 1
ATOM 665 N N . LYS A 1 88 ? 46.232 -9.348 -17.097 1.00 75.62 88 LYS A N 1
ATOM 666 C CA . LYS A 1 88 ? 45.626 -10.688 -17.131 1.00 75.62 88 LYS A CA 1
ATOM 667 C C . LYS A 1 88 ? 44.704 -10.913 -15.932 1.00 75.62 88 LYS A C 1
ATOM 669 O O . LYS A 1 88 ? 43.551 -11.286 -16.111 1.00 75.62 88 LYS A O 1
ATOM 674 N N . ARG A 1 89 ? 45.161 -10.592 -14.715 1.00 79.50 89 ARG A N 1
ATOM 675 C CA . ARG A 1 89 ? 44.370 -10.738 -13.478 1.00 79.50 89 ARG A CA 1
ATOM 676 C C . ARG A 1 89 ? 43.111 -9.863 -13.489 1.00 79.50 89 ARG A C 1
ATOM 678 O O . ARG A 1 89 ? 42.065 -10.298 -13.007 1.00 79.50 89 ARG A O 1
ATOM 685 N N . ARG A 1 90 ? 43.197 -8.659 -14.073 1.00 84.00 90 ARG A N 1
ATOM 686 C CA . ARG A 1 90 ? 42.045 -7.768 -14.295 1.00 84.00 90 ARG A CA 1
ATOM 687 C C . ARG A 1 90 ? 40.980 -8.442 -15.154 1.00 84.00 90 ARG A C 1
ATOM 689 O O . ARG A 1 90 ? 39.848 -8.596 -14.702 1.00 84.00 90 ARG A O 1
ATOM 696 N N . PHE A 1 91 ? 41.341 -8.887 -16.357 1.00 83.75 91 PHE A N 1
ATOM 697 C CA . PHE A 1 91 ? 40.388 -9.520 -17.271 1.00 83.75 91 PHE A CA 1
ATOM 698 C C . PHE A 1 91 ? 39.868 -10.859 -16.749 1.00 83.75 91 PHE A C 1
ATOM 700 O O . PHE A 1 91 ? 38.681 -11.130 -16.902 1.00 83.75 91 PHE A O 1
ATOM 707 N N . SER A 1 92 ? 40.687 -11.645 -16.042 1.00 85.69 92 SER A N 1
ATOM 708 C CA . SER A 1 92 ? 40.215 -12.865 -15.380 1.00 85.69 92 SER A CA 1
ATOM 709 C C . SER A 1 92 ? 39.072 -12.590 -14.397 1.00 85.69 92 SER A C 1
ATOM 711 O O . SER A 1 92 ? 38.098 -13.335 -14.379 1.00 85.69 92 SER A O 1
ATOM 713 N N . LYS A 1 93 ? 39.152 -11.498 -13.623 1.00 87.25 93 LYS A N 1
ATOM 714 C CA . LYS A 1 93 ? 38.099 -11.092 -12.679 1.00 87.25 93 LYS A CA 1
ATOM 715 C C . LYS A 1 93 ? 36.866 -10.518 -13.382 1.00 87.25 93 LYS A C 1
ATOM 717 O O . LYS A 1 93 ? 35.746 -10.778 -12.956 1.00 87.25 93 LYS A O 1
ATOM 722 N N . ILE A 1 94 ? 37.055 -9.737 -14.449 1.00 90.06 94 ILE A N 1
ATOM 723 C CA . ILE A 1 94 ? 35.934 -9.160 -15.211 1.00 90.06 94 ILE A CA 1
ATOM 724 C C . ILE A 1 94 ? 35.122 -10.259 -15.896 1.00 90.06 94 ILE A C 1
ATOM 726 O O . ILE A 1 94 ? 33.896 -10.214 -15.867 1.00 90.06 94 ILE A O 1
ATOM 730 N N . LEU A 1 95 ? 35.804 -11.233 -16.498 1.00 91.62 95 LEU A N 1
ATOM 731 C CA . LEU A 1 95 ? 35.193 -12.282 -17.311 1.00 91.62 95 LEU A CA 1
ATOM 732 C C . LEU A 1 95 ? 34.765 -13.516 -16.500 1.00 91.62 95 LEU A C 1
ATOM 734 O O . LEU A 1 95 ? 34.105 -14.390 -17.051 1.00 91.62 95 LEU A O 1
ATOM 738 N N . GLU A 1 96 ? 35.066 -13.587 -15.200 1.00 91.00 96 GLU A N 1
ATOM 739 C CA . GLU A 1 96 ? 34.620 -14.666 -14.300 1.00 91.00 96 GLU A CA 1
ATOM 740 C C . GLU A 1 96 ? 33.129 -15.055 -14.472 1.00 91.00 96 GLU A C 1
ATOM 742 O O . GLU A 1 96 ? 32.829 -16.253 -14.513 1.00 91.00 96 GLU A O 1
ATOM 747 N N . PRO A 1 97 ? 32.170 -14.113 -14.645 1.00 91.56 97 PRO A N 1
ATOM 748 C CA . PRO A 1 97 ? 30.761 -14.464 -14.828 1.00 91.56 97 PRO A CA 1
ATOM 749 C C . PRO A 1 97 ? 30.469 -15.317 -16.072 1.00 91.56 97 PRO A C 1
ATOM 751 O O . PRO A 1 97 ? 29.473 -16.042 -16.069 1.00 91.56 97 PRO A O 1
ATOM 754 N N . LEU A 1 98 ? 31.311 -15.275 -17.117 1.00 92.06 98 LEU A N 1
ATOM 755 C CA . LEU A 1 98 ? 31.092 -16.033 -18.359 1.00 92.06 98 LEU A CA 1
ATOM 756 C C . LEU A 1 98 ? 31.009 -17.538 -18.096 1.00 92.06 98 LEU A C 1
ATOM 758 O O . LEU A 1 98 ? 30.195 -18.201 -18.731 1.00 92.06 98 LEU A O 1
ATOM 762 N N . LEU A 1 99 ? 31.774 -18.051 -17.125 1.00 90.31 99 LEU A N 1
ATOM 763 C CA . LEU A 1 99 ? 31.802 -19.474 -16.762 1.00 90.31 99 LEU A CA 1
ATOM 764 C C . LEU A 1 99 ? 30.420 -20.025 -16.383 1.00 90.31 99 LEU A C 1
ATOM 766 O O . LEU A 1 99 ? 30.138 -21.198 -16.601 1.00 90.31 99 LEU A O 1
ATOM 770 N N . HIS A 1 100 ? 29.557 -19.179 -15.817 1.00 88.31 100 HIS A N 1
ATOM 771 C CA . HIS A 1 100 ? 28.215 -19.564 -15.373 1.00 88.31 100 HIS A CA 1
ATOM 772 C C . HIS A 1 100 ? 27.115 -19.053 -16.308 1.00 88.31 100 HIS A C 1
ATOM 774 O O . HIS A 1 100 ? 25.973 -19.510 -16.242 1.00 88.31 100 HIS A O 1
ATOM 780 N N . TRP A 1 101 ? 27.418 -18.042 -17.122 1.00 92.25 101 TRP A N 1
ATOM 781 C CA . TRP A 1 101 ? 26.431 -17.336 -17.932 1.00 92.25 101 TRP A CA 1
ATOM 782 C C . TRP A 1 101 ? 26.420 -17.749 -19.391 1.00 92.25 101 TRP A C 1
ATOM 784 O O . TRP A 1 101 ? 25.429 -17.450 -20.046 1.00 92.25 101 TRP A O 1
ATOM 794 N N . VAL A 1 102 ? 27.465 -18.401 -19.897 1.00 92.69 102 VAL A N 1
ATOM 795 C CA . VAL A 1 102 ? 27.583 -18.784 -21.306 1.00 92.69 102 VAL A CA 1
ATOM 796 C C . VAL A 1 102 ? 27.853 -20.278 -21.411 1.00 92.69 102 VAL A C 1
ATOM 798 O O . VAL A 1 102 ? 28.649 -20.827 -20.653 1.00 92.69 102 VAL A O 1
ATOM 801 N N . HIS A 1 103 ? 27.194 -20.949 -22.354 1.00 91.75 103 HIS A N 1
ATOM 802 C CA . HIS A 1 103 ? 27.452 -22.361 -22.614 1.00 91.75 103 HIS A CA 1
ATOM 803 C C . HIS A 1 103 ? 28.883 -22.555 -23.172 1.00 91.75 103 HIS A C 1
ATOM 805 O O . HIS A 1 103 ? 29.241 -21.834 -24.109 1.00 91.75 103 HIS A O 1
ATOM 811 N N . PRO A 1 104 ? 29.686 -23.523 -22.680 1.00 88.69 104 PRO A N 1
ATOM 812 C CA . PRO A 1 104 ? 31.091 -23.698 -23.085 1.00 88.69 104 PRO A CA 1
ATOM 813 C C . PRO A 1 104 ? 31.317 -23.886 -24.595 1.00 88.69 104 PRO A C 1
ATOM 815 O O . PRO A 1 104 ? 32.314 -23.412 -25.136 1.00 88.69 104 PRO A O 1
ATOM 818 N N . ASP A 1 105 ? 30.371 -24.532 -25.282 1.00 90.00 105 ASP A N 1
ATOM 819 C CA . ASP A 1 105 ? 30.425 -24.771 -26.737 1.00 90.00 105 ASP A CA 1
ATOM 820 C C . ASP A 1 105 ? 29.919 -23.596 -27.599 1.00 90.00 105 ASP A C 1
ATOM 822 O O . ASP A 1 105 ? 29.740 -23.739 -28.810 1.00 90.00 105 ASP A O 1
ATOM 826 N N . SER A 1 106 ? 29.667 -22.430 -26.999 1.00 92.00 106 SER A N 1
ATOM 827 C CA . SER A 1 106 ? 29.264 -21.231 -27.744 1.00 92.00 106 SER A CA 1
ATOM 828 C C . SER A 1 106 ? 30.443 -20.612 -28.492 1.00 92.00 106 SER A C 1
ATOM 830 O O . SER A 1 106 ? 31.589 -20.673 -28.046 1.00 92.00 106 SER A O 1
ATOM 832 N N . THR A 1 107 ? 30.151 -19.931 -29.600 1.00 92.62 107 THR A N 1
ATOM 833 C CA . THR A 1 107 ? 31.137 -19.093 -30.293 1.00 92.62 107 THR A CA 1
ATOM 834 C C . THR A 1 107 ? 31.154 -17.696 -29.682 1.00 92.62 107 THR A C 1
ATOM 836 O O . THR A 1 107 ? 30.187 -16.944 -29.803 1.00 92.62 107 THR A O 1
ATOM 839 N N . ILE A 1 108 ? 32.253 -17.336 -29.024 1.00 93.62 108 ILE A N 1
ATOM 840 C CA . ILE A 1 108 ? 32.444 -16.018 -28.415 1.00 93.62 108 ILE A CA 1
ATOM 841 C C . ILE A 1 108 ? 32.927 -15.030 -29.475 1.00 93.62 108 ILE A C 1
ATOM 843 O O . ILE A 1 108 ? 33.917 -15.298 -30.152 1.00 93.62 108 ILE A O 1
ATOM 847 N N . VAL A 1 109 ? 32.262 -13.883 -29.599 1.00 92.31 109 VAL A N 1
ATOM 848 C CA . VAL A 1 109 ? 32.631 -12.800 -30.522 1.00 92.31 109 VAL A CA 1
ATOM 849 C C . VAL A 1 109 ? 33.025 -11.569 -29.712 1.00 92.31 109 VAL A C 1
ATOM 851 O O . VAL A 1 109 ? 32.242 -11.087 -28.898 1.00 92.31 109 VAL A O 1
ATOM 854 N N . THR A 1 110 ? 34.231 -11.042 -29.905 1.00 91.06 110 THR A N 1
ATOM 855 C CA . THR A 1 110 ? 34.720 -9.875 -29.153 1.00 91.06 110 THR A CA 1
ATOM 856 C C . THR A 1 110 ? 35.673 -9.011 -29.988 1.00 91.06 110 THR A C 1
ATOM 858 O O . THR A 1 110 ? 36.159 -9.445 -31.031 1.00 91.06 110 THR A O 1
ATOM 861 N N . ASP A 1 111 ? 35.921 -7.774 -29.565 1.00 87.38 111 ASP A N 1
ATOM 862 C CA . ASP A 1 111 ? 36.937 -6.884 -30.140 1.00 87.38 111 ASP A CA 1
ATOM 863 C C . ASP A 1 111 ? 38.229 -6.933 -29.302 1.00 87.38 111 ASP A C 1
ATOM 865 O O . ASP A 1 111 ? 38.418 -7.792 -28.438 1.00 87.38 111 ASP A O 1
ATOM 869 N N . LEU A 1 112 ? 39.155 -6.006 -29.550 1.00 84.19 112 LEU A N 1
ATOM 870 C CA . LEU A 1 112 ? 40.407 -5.889 -28.795 1.00 84.19 112 LEU A CA 1
ATOM 871 C C . LEU A 1 112 ? 40.215 -5.402 -27.345 1.00 84.19 112 LEU A C 1
ATOM 873 O O . LEU A 1 112 ? 41.202 -5.263 -26.624 1.00 84.19 112 LEU A O 1
ATOM 877 N N . THR A 1 113 ? 38.981 -5.137 -26.893 1.00 77.75 113 THR A N 1
ATOM 878 C CA . THR A 1 113 ? 38.732 -4.737 -25.496 1.00 77.75 113 THR A CA 1
ATOM 879 C C . THR A 1 113 ? 38.855 -5.898 -24.514 1.00 77.75 113 THR A C 1
ATOM 881 O O . THR A 1 113 ? 38.997 -5.656 -23.316 1.00 77.75 113 THR A O 1
ATOM 884 N N . VAL A 1 114 ? 38.841 -7.144 -25.001 1.00 83.44 114 VAL A N 1
ATOM 885 C CA . VAL A 1 114 ? 38.927 -8.367 -24.197 1.00 83.44 114 VAL A CA 1
ATOM 886 C C . VAL A 1 114 ? 40.077 -9.240 -24.694 1.00 83.44 114 VAL A C 1
ATOM 888 O O . VAL A 1 114 ? 40.262 -9.420 -25.891 1.00 83.44 114 VAL A O 1
ATOM 891 N N . ASP A 1 115 ? 40.859 -9.820 -23.786 1.00 84.19 115 ASP A N 1
ATOM 892 C CA . ASP A 1 115 ? 41.965 -10.705 -24.162 1.00 84.19 115 ASP A CA 1
ATOM 893 C C . ASP A 1 115 ? 41.478 -12.112 -24.572 1.00 84.19 115 ASP A C 1
ATOM 895 O O . ASP A 1 115 ? 40.886 -12.843 -23.770 1.00 84.19 115 ASP A O 1
ATOM 899 N N . LYS A 1 116 ? 41.783 -12.522 -25.812 1.00 87.12 116 LYS A N 1
ATOM 900 C CA . LYS A 1 116 ? 41.440 -13.849 -26.354 1.00 87.12 116 LYS A CA 1
ATOM 901 C C . LYS A 1 116 ? 42.131 -14.991 -25.602 1.00 87.12 116 LYS A C 1
ATOM 903 O O . LYS A 1 116 ? 41.539 -16.061 -25.458 1.00 87.12 116 LYS A O 1
ATOM 908 N N . VAL A 1 117 ? 43.355 -14.786 -25.103 1.00 87.94 117 VAL A N 1
ATOM 909 C CA . VAL A 1 117 ? 44.096 -15.833 -24.373 1.00 87.94 117 VAL A CA 1
ATOM 910 C C . VAL A 1 117 ? 43.381 -16.183 -23.069 1.00 87.94 117 VAL A C 1
ATOM 912 O O . VAL A 1 117 ? 43.218 -17.359 -22.745 1.00 87.94 117 VAL A O 1
ATOM 915 N N . THR A 1 118 ? 42.882 -15.171 -22.359 1.00 88.12 118 THR A N 1
ATOM 916 C CA . THR A 1 118 ? 42.098 -15.346 -21.130 1.00 88.12 118 THR A CA 1
ATOM 917 C C . THR A 1 118 ? 40.805 -16.138 -21.375 1.00 88.12 118 THR A C 1
ATOM 919 O O . THR A 1 118 ? 40.475 -17.013 -20.578 1.00 88.12 118 THR A O 1
ATOM 922 N N . LEU A 1 119 ? 40.102 -15.906 -22.491 1.00 88.94 119 LEU A N 1
ATOM 923 C CA . LEU A 1 119 ? 38.885 -16.657 -22.845 1.00 88.94 119 LEU A CA 1
ATOM 924 C C . LEU A 1 119 ? 39.168 -18.137 -23.142 1.00 88.94 119 LEU A C 1
ATOM 926 O O . LEU A 1 119 ? 38.431 -19.010 -22.683 1.00 88.94 119 LEU A O 1
ATOM 930 N N . HIS A 1 120 ? 40.257 -18.437 -23.853 1.00 90.06 120 HIS A N 1
ATOM 931 C CA . HIS A 1 120 ? 40.681 -19.823 -24.068 1.00 90.06 120 HIS A CA 1
ATOM 932 C C . HIS A 1 120 ? 41.092 -20.511 -22.760 1.00 90.06 120 HIS A C 1
ATOM 934 O O . HIS A 1 120 ? 40.720 -21.661 -22.536 1.00 90.06 120 HIS A O 1
ATOM 940 N N . ALA A 1 121 ? 41.785 -19.801 -21.864 1.00 88.38 121 ALA A N 1
ATOM 941 C CA . ALA A 1 121 ? 42.142 -20.320 -20.542 1.00 88.38 121 ALA A CA 1
ATOM 942 C C . ALA A 1 121 ? 40.913 -20.621 -19.659 1.00 88.38 121 ALA A C 1
ATOM 944 O O . ALA A 1 121 ? 40.980 -21.487 -18.793 1.00 88.38 121 ALA A O 1
ATOM 945 N N . MET A 1 122 ? 39.783 -19.944 -19.897 1.00 87.62 122 MET A N 1
ATOM 946 C CA . MET A 1 122 ? 38.495 -20.204 -19.236 1.00 87.62 122 MET A CA 1
ATOM 947 C C . MET A 1 122 ? 37.717 -21.389 -19.831 1.00 87.62 122 MET A C 1
ATOM 949 O O . MET A 1 122 ? 36.663 -21.739 -19.307 1.00 87.62 122 MET A O 1
ATOM 953 N N . GLY A 1 123 ? 38.217 -22.016 -20.901 1.00 87.06 123 GLY A N 1
ATOM 954 C CA . GLY A 1 123 ? 37.622 -23.212 -21.504 1.00 87.06 123 GLY A CA 1
ATOM 955 C C . GLY A 1 123 ? 36.767 -22.969 -22.751 1.00 87.06 123 GLY A C 1
ATOM 956 O O . GLY A 1 123 ? 36.205 -23.925 -23.286 1.00 87.06 123 GLY A O 1
ATOM 957 N N . PHE A 1 124 ? 36.685 -21.735 -23.262 1.00 90.88 124 PHE A N 1
ATOM 958 C CA . PHE A 1 124 ? 35.971 -21.454 -24.511 1.00 90.88 124 PHE A CA 1
ATOM 959 C C . PHE A 1 124 ? 36.818 -21.862 -25.721 1.00 90.88 124 PHE A C 1
ATOM 961 O O . PHE A 1 124 ? 37.893 -21.312 -25.974 1.00 90.88 124 PHE A O 1
ATOM 968 N N . LYS A 1 125 ? 36.328 -22.838 -26.490 1.00 87.00 125 LYS A N 1
ATOM 969 C CA . LYS A 1 125 ? 37.046 -23.392 -27.653 1.00 87.00 125 LYS A CA 1
ATOM 970 C C . LYS A 1 125 ? 36.979 -22.474 -28.873 1.00 87.00 125 LYS A C 1
ATOM 972 O O . LYS A 1 125 ? 37.965 -22.326 -29.590 1.00 87.00 125 LYS A O 1
ATOM 977 N N . TYR A 1 126 ? 35.832 -21.833 -29.089 1.00 89.62 126 TYR A N 1
ATOM 978 C CA . TYR A 1 126 ? 35.550 -21.044 -30.286 1.00 89.62 126 TYR A CA 1
ATOM 979 C C . TYR A 1 126 ? 35.507 -19.552 -29.940 1.00 89.62 126 TYR A C 1
ATOM 981 O O . TYR A 1 126 ? 34.485 -19.044 -29.486 1.00 89.62 126 TYR A O 1
ATOM 989 N N . VAL A 1 127 ? 36.624 -18.844 -30.143 1.00 90.00 127 VAL A N 1
ATOM 990 C CA . VAL A 1 127 ? 36.734 -17.397 -29.879 1.00 90.00 127 VAL A CA 1
ATOM 991 C C . VAL A 1 127 ? 37.127 -16.653 -31.154 1.00 90.00 127 VAL A C 1
ATOM 993 O O . VAL A 1 127 ? 38.225 -16.834 -31.690 1.00 90.00 127 VAL A O 1
ATOM 996 N N . MET A 1 128 ? 36.228 -15.788 -31.615 1.00 87.6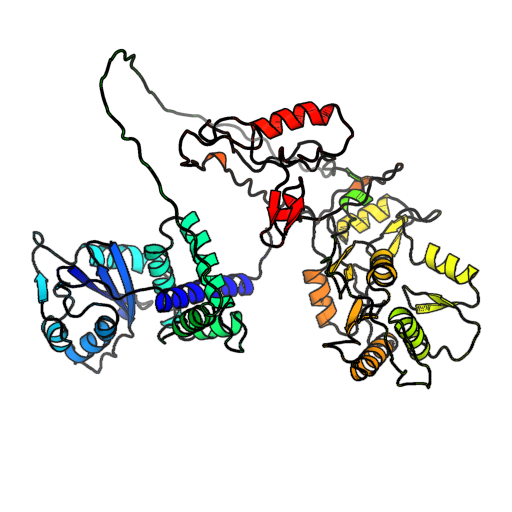9 128 MET A N 1
ATOM 997 C CA . MET A 1 128 ? 36.399 -14.891 -32.751 1.00 87.69 128 MET A CA 1
ATOM 998 C C . MET A 1 128 ? 36.695 -13.482 -32.238 1.00 87.69 128 MET A C 1
ATOM 1000 O O . MET A 1 128 ? 35.838 -12.841 -31.630 1.00 87.69 128 MET A O 1
ATOM 1004 N N . GLN A 1 129 ? 37.915 -13.007 -32.482 1.00 87.19 129 GLN A N 1
ATOM 1005 C CA . GLN A 1 129 ? 38.319 -11.643 -32.162 1.00 87.19 129 GLN A CA 1
ATOM 1006 C C . GLN A 1 129 ? 38.556 -10.877 -33.464 1.00 87.19 129 GLN A C 1
ATOM 1008 O O . GLN A 1 129 ? 39.464 -11.234 -34.214 1.00 87.19 129 GLN A O 1
ATOM 1013 N N . THR A 1 130 ? 37.733 -9.866 -33.744 1.00 74.88 130 THR A N 1
ATOM 1014 C CA . THR A 1 130 ? 37.740 -9.146 -35.032 1.00 74.88 130 THR A CA 1
ATOM 1015 C C . THR A 1 130 ? 38.182 -7.693 -34.840 1.00 74.88 130 THR A C 1
ATOM 1017 O O . THR A 1 130 ? 37.777 -7.037 -33.882 1.00 74.88 130 THR A O 1
ATOM 1020 N N . THR A 1 131 ? 39.009 -7.183 -35.759 1.00 66.38 131 THR A N 1
ATOM 1021 C CA . THR A 1 131 ? 39.506 -5.791 -35.782 1.00 66.38 131 THR A CA 1
ATOM 1022 C C . THR A 1 131 ? 38.889 -4.932 -36.893 1.00 66.38 131 THR A C 1
ATOM 1024 O O . THR A 1 131 ? 39.015 -3.711 -36.848 1.00 66.38 131 THR A O 1
ATOM 1027 N N . SER A 1 132 ? 38.223 -5.544 -37.878 1.00 56.34 132 SER A N 1
ATOM 1028 C CA . SER A 1 132 ? 37.700 -4.902 -39.091 1.00 56.34 132 SER A CA 1
ATOM 1029 C C . SER A 1 132 ? 36.169 -4.757 -39.096 1.00 56.34 132 SER A C 1
ATOM 1031 O O . SER A 1 132 ? 35.441 -5.558 -38.510 1.00 56.34 132 SER A O 1
ATOM 1033 N N . SER A 1 133 ? 35.675 -3.713 -39.771 1.00 56.44 133 SER A N 1
ATOM 1034 C CA . SER A 1 133 ? 34.260 -3.314 -39.837 1.00 56.44 133 SER A CA 1
ATOM 1035 C C . SER A 1 133 ? 33.345 -4.245 -40.647 1.00 56.44 133 SER A C 1
ATOM 1037 O O . SER A 1 133 ? 32.136 -4.185 -40.449 1.00 56.44 133 SER A O 1
ATOM 1039 N N . ASP A 1 134 ? 33.890 -5.142 -41.477 1.00 51.72 134 ASP A N 1
ATOM 1040 C CA . ASP A 1 134 ? 33.120 -5.927 -42.466 1.00 51.72 134 ASP A CA 1
ATOM 1041 C C . ASP A 1 134 ? 32.954 -7.423 -42.110 1.00 51.72 134 ASP A C 1
ATOM 1043 O O . ASP A 1 134 ? 32.765 -8.273 -42.979 1.00 51.72 134 ASP A O 1
ATOM 1047 N N . GLY A 1 135 ? 33.015 -7.776 -40.822 1.00 60.91 135 GLY A N 1
ATOM 1048 C CA . GLY A 1 135 ? 32.822 -9.148 -40.334 1.00 60.91 135 GLY A CA 1
ATOM 1049 C C . GLY A 1 135 ? 31.903 -9.246 -39.114 1.00 60.91 135 GLY A C 1
ATOM 1050 O O . GLY A 1 135 ? 31.492 -8.237 -38.546 1.00 60.91 135 GLY A O 1
ATOM 1051 N N . ILE A 1 136 ? 31.609 -10.484 -38.686 1.00 64.88 136 ILE A N 1
ATOM 1052 C CA . ILE A 1 136 ? 30.926 -10.780 -37.411 1.00 64.88 136 ILE A CA 1
ATOM 1053 C C . ILE A 1 136 ? 31.742 -10.124 -36.287 1.00 64.88 136 ILE A C 1
ATOM 1055 O O . ILE A 1 136 ? 32.861 -10.548 -35.982 1.00 64.88 136 ILE A O 1
ATOM 1059 N N . ASN A 1 137 ? 31.188 -9.065 -35.712 1.00 78.50 137 ASN A N 1
ATOM 1060 C CA . ASN A 1 137 ? 31.818 -8.213 -34.715 1.00 78.50 137 ASN A CA 1
ATOM 1061 C C . ASN A 1 137 ? 30.942 -8.154 -33.453 1.00 78.50 137 ASN A C 1
ATOM 1063 O O . ASN A 1 137 ? 29.819 -8.649 -33.439 1.00 78.50 137 ASN A O 1
ATOM 1067 N N . ASN A 1 138 ? 31.463 -7.572 -32.374 1.00 87.81 138 ASN A N 1
ATOM 1068 C CA . ASN A 1 138 ? 30.702 -7.314 -31.146 1.00 87.81 138 ASN A CA 1
ATOM 1069 C C . ASN A 1 138 ? 30.067 -5.909 -31.155 1.00 87.81 138 ASN A C 1
ATOM 1071 O O . ASN A 1 138 ? 29.920 -5.271 -30.108 1.00 87.81 138 ASN A O 1
ATOM 1075 N N . HIS A 1 139 ? 29.753 -5.382 -32.346 1.00 88.62 139 HIS A N 1
ATOM 1076 C CA . HIS A 1 139 ? 29.302 -4.001 -32.493 1.00 88.62 139 HIS A CA 1
ATOM 1077 C C . HIS A 1 139 ? 27.975 -3.767 -31.776 1.00 88.62 139 HIS A C 1
ATOM 1079 O O . HIS A 1 139 ? 27.818 -2.735 -31.131 1.00 88.62 139 HIS A O 1
ATOM 1085 N N . THR A 1 140 ? 27.058 -4.736 -31.818 1.00 90.75 140 THR A N 1
ATOM 1086 C CA . THR A 1 140 ? 25.728 -4.611 -31.216 1.00 90.75 140 THR A CA 1
ATOM 1087 C C . THR A 1 140 ? 25.819 -4.416 -29.704 1.00 90.75 140 THR A C 1
ATOM 1089 O O . THR A 1 140 ? 25.253 -3.463 -29.162 1.00 90.75 140 THR A O 1
ATOM 1092 N N . ILE A 1 141 ? 26.565 -5.282 -29.004 1.00 92.75 141 ILE A N 1
ATOM 1093 C CA . ILE A 1 141 ? 26.729 -5.150 -27.550 1.00 92.75 141 ILE A CA 1
ATOM 1094 C C . ILE A 1 141 ? 27.540 -3.904 -27.185 1.00 92.75 141 ILE A C 1
ATOM 1096 O O . ILE A 1 141 ? 27.202 -3.215 -26.223 1.00 92.75 141 ILE A O 1
ATOM 1100 N N . MET A 1 142 ? 28.568 -3.552 -27.962 1.00 92.50 142 MET A N 1
ATOM 1101 C CA . MET A 1 142 ? 29.373 -2.358 -27.691 1.00 92.50 142 MET A CA 1
ATOM 1102 C C . MET A 1 142 ? 28.599 -1.059 -27.936 1.00 92.50 142 MET A C 1
ATOM 1104 O O . MET A 1 142 ? 28.753 -0.110 -27.163 1.00 92.50 142 MET A O 1
ATOM 1108 N N . GLU A 1 143 ? 27.738 -1.003 -28.953 1.00 92.44 143 GLU A N 1
ATOM 1109 C CA . GLU A 1 143 ? 26.829 0.122 -29.178 1.00 92.44 143 GLU A CA 1
ATOM 1110 C C . GLU A 1 143 ? 25.841 0.249 -28.014 1.00 92.44 143 GLU A C 1
ATOM 1112 O O . GLU A 1 143 ? 25.675 1.339 -27.460 1.00 92.44 143 GLU A O 1
ATOM 1117 N N . TYR A 1 144 ? 25.250 -0.868 -27.577 1.00 92.75 144 TYR A N 1
ATOM 1118 C CA . TYR A 1 144 ? 24.349 -0.890 -26.427 1.00 92.75 144 TYR A CA 1
ATOM 1119 C C . TYR A 1 144 ? 25.039 -0.362 -25.160 1.00 92.75 144 TYR A C 1
ATOM 1121 O O . TYR A 1 144 ? 24.530 0.549 -24.499 1.00 92.75 144 TYR A O 1
ATOM 1129 N N . LEU A 1 145 ? 26.237 -0.872 -24.857 1.00 93.31 145 LEU A N 1
ATOM 1130 C CA . LEU A 1 145 ? 27.034 -0.450 -23.708 1.00 93.31 145 LEU A CA 1
ATOM 1131 C C . LEU A 1 145 ? 27.393 1.039 -23.779 1.00 93.31 145 LEU A C 1
ATOM 1133 O O . LEU A 1 145 ? 27.235 1.739 -22.787 1.00 93.31 145 LEU A O 1
ATOM 1137 N N . ARG A 1 146 ? 27.830 1.560 -24.932 1.00 92.31 146 ARG A N 1
ATOM 1138 C CA . ARG A 1 146 ? 28.232 2.975 -25.068 1.00 92.31 146 ARG A CA 1
ATOM 1139 C C . ARG A 1 146 ? 27.049 3.943 -25.075 1.00 92.31 146 ARG A C 1
ATOM 1141 O O . ARG A 1 146 ? 27.199 5.079 -24.631 1.00 92.31 146 ARG A O 1
ATOM 1148 N N . ARG A 1 147 ? 25.885 3.525 -25.578 1.00 92.12 147 ARG A N 1
ATOM 1149 C CA . ARG A 1 147 ? 24.731 4.414 -25.775 1.00 92.12 147 ARG A CA 1
ATOM 1150 C C . ARG A 1 147 ? 23.757 4.400 -24.604 1.00 92.12 147 ARG A C 1
ATOM 1152 O O . ARG A 1 147 ? 23.280 5.463 -24.215 1.00 92.12 147 ARG A O 1
ATOM 1159 N N . ILE A 1 148 ? 23.444 3.224 -24.064 1.00 92.00 148 ILE A N 1
ATOM 1160 C CA . ILE A 1 148 ? 22.384 3.059 -23.060 1.00 92.00 148 ILE A CA 1
ATOM 1161 C C . ILE A 1 148 ? 22.946 3.211 -21.646 1.00 92.00 148 ILE A C 1
ATOM 1163 O O . ILE A 1 148 ? 22.439 4.017 -20.868 1.00 92.00 148 ILE A O 1
ATOM 1167 N N . VAL A 1 149 ? 24.034 2.505 -21.324 1.00 91.19 149 VAL A N 1
ATOM 1168 C CA . VAL A 1 149 ? 24.526 2.402 -19.940 1.00 91.19 149 VAL A CA 1
ATOM 1169 C C . VAL A 1 149 ? 24.987 3.758 -19.362 1.00 91.19 149 VAL A C 1
ATOM 1171 O O . VAL A 1 149 ? 24.521 4.113 -18.279 1.00 91.19 149 VAL A O 1
ATOM 1174 N N . PRO A 1 150 ? 25.805 4.592 -20.044 1.00 89.81 150 PRO A N 1
ATOM 1175 C CA . PRO A 1 150 ? 26.168 5.918 -19.532 1.00 89.81 150 PRO A CA 1
ATOM 1176 C C . PRO A 1 150 ? 24.964 6.838 -19.292 1.00 89.81 150 PRO A C 1
ATOM 1178 O O . PRO A 1 150 ? 24.933 7.576 -18.304 1.00 89.81 150 PRO A O 1
ATOM 1181 N N . ARG A 1 151 ? 23.944 6.773 -20.163 1.00 89.69 151 ARG A N 1
ATOM 1182 C CA . ARG A 1 151 ? 22.734 7.608 -20.067 1.00 89.69 151 ARG A CA 1
ATOM 1183 C C . ARG A 1 151 ? 21.876 7.286 -18.848 1.00 89.69 151 ARG A C 1
ATOM 1185 O O . ARG A 1 151 ? 21.095 8.145 -18.451 1.00 89.69 151 ARG A O 1
ATOM 1192 N N . MET A 1 152 ? 22.022 6.101 -18.254 1.00 87.94 152 MET A N 1
ATOM 1193 C CA . MET A 1 152 ? 21.327 5.738 -17.016 1.00 87.94 152 MET A CA 1
ATOM 1194 C C . MET A 1 152 ? 21.924 6.407 -15.780 1.00 87.94 152 MET A C 1
ATOM 1196 O O . MET A 1 152 ? 21.202 6.689 -14.828 1.00 87.94 152 MET A O 1
ATOM 1200 N N . PHE A 1 153 ? 23.240 6.638 -15.773 1.00 87.62 153 PHE A N 1
ATOM 1201 C CA . PHE A 1 153 ? 23.950 7.100 -14.580 1.00 87.62 153 PHE A CA 1
ATOM 1202 C C . PHE A 1 153 ? 24.302 8.592 -14.622 1.00 87.62 153 PHE A C 1
ATOM 1204 O O . PHE A 1 153 ? 24.433 9.190 -13.553 1.00 87.62 153 PHE A O 1
ATOM 1211 N N . GLN A 1 154 ? 24.390 9.201 -15.815 1.00 83.38 154 GLN A N 1
ATOM 1212 C CA . GLN A 1 154 ? 24.595 10.643 -16.053 1.00 83.38 154 GLN A CA 1
ATOM 1213 C C . GLN A 1 154 ? 25.498 11.309 -14.990 1.00 83.38 154 GLN A C 1
ATOM 1215 O O . GLN A 1 154 ? 26.590 10.823 -14.697 1.00 83.38 154 GLN A O 1
ATOM 1220 N N . ASN A 1 155 ? 25.014 12.380 -14.354 1.00 80.19 155 ASN A N 1
ATOM 1221 C CA . ASN A 1 155 ? 25.730 13.154 -13.337 1.00 80.19 155 ASN A CA 1
ATOM 1222 C C . ASN A 1 155 ? 25.694 12.510 -11.938 1.00 80.19 155 ASN A C 1
ATOM 1224 O O . ASN A 1 155 ? 26.216 13.078 -10.983 1.00 80.19 155 ASN A O 1
ATOM 1228 N N . THR A 1 156 ? 25.065 11.341 -11.789 1.00 86.50 156 THR A N 1
ATOM 1229 C CA . THR A 1 156 ? 24.883 10.671 -10.490 1.00 86.50 156 THR A CA 1
ATOM 1230 C C . THR A 1 156 ? 25.888 9.552 -10.237 1.00 86.50 156 THR A C 1
ATOM 1232 O O . THR A 1 156 ? 25.978 9.079 -9.108 1.00 86.50 156 THR A O 1
ATOM 1235 N N . LEU A 1 157 ? 26.685 9.150 -11.238 1.00 86.06 157 LEU A N 1
ATOM 1236 C CA . LEU A 1 157 ? 27.612 8.011 -11.149 1.00 86.06 157 LEU A CA 1
ATOM 1237 C C . LEU A 1 157 ? 28.568 8.086 -9.942 1.00 86.06 157 LEU A C 1
ATOM 1239 O O . LEU A 1 157 ? 28.870 7.063 -9.327 1.00 86.06 157 LEU A O 1
ATOM 1243 N N . SER A 1 158 ? 29.018 9.287 -9.571 1.00 84.62 158 SER A N 1
ATOM 1244 C CA . SER A 1 158 ? 29.897 9.512 -8.413 1.00 84.62 158 SER A CA 1
ATOM 1245 C C . SER A 1 158 ? 29.239 9.145 -7.076 1.00 84.62 158 SER A C 1
ATOM 1247 O O . SER A 1 158 ? 29.926 8.663 -6.172 1.00 84.62 158 SER A O 1
ATOM 1249 N N . LEU A 1 159 ? 27.918 9.323 -6.973 1.00 85.88 159 LEU A N 1
ATOM 1250 C CA . LEU A 1 159 ? 27.109 9.142 -5.763 1.00 85.88 159 LEU A CA 1
ATOM 1251 C C . LEU A 1 159 ? 26.613 7.704 -5.575 1.00 85.88 159 LEU A C 1
ATOM 1253 O O . LEU A 1 159 ? 26.106 7.356 -4.507 1.00 85.88 159 LEU A O 1
ATOM 1257 N N . LEU A 1 160 ? 26.716 6.867 -6.608 1.00 89.88 160 LEU A N 1
ATOM 1258 C CA . LEU A 1 160 ? 26.180 5.513 -6.582 1.00 89.88 160 LEU A CA 1
ATOM 1259 C C . LEU A 1 160 ? 27.229 4.508 -6.100 1.00 89.88 160 LEU A C 1
ATOM 1261 O O . LEU A 1 160 ? 28.388 4.511 -6.522 1.00 89.88 160 LEU A O 1
ATOM 1265 N N . SER A 1 161 ? 26.797 3.604 -5.221 1.00 91.88 161 SER A N 1
ATOM 1266 C CA . SER A 1 161 ? 27.580 2.426 -4.860 1.00 91.88 161 SER A CA 1
ATOM 1267 C C . SER A 1 161 ? 27.488 1.362 -5.954 1.00 91.88 161 SER A C 1
ATOM 1269 O O . SER A 1 161 ? 26.519 1.302 -6.717 1.00 91.88 161 SER A O 1
ATOM 1271 N N . ARG A 1 162 ? 28.470 0.457 -5.996 1.00 91.62 162 ARG A N 1
ATOM 1272 C CA . ARG A 1 162 ? 28.506 -0.655 -6.958 1.00 91.62 162 ARG A CA 1
ATOM 1273 C C . ARG A 1 162 ? 27.261 -1.549 -6.867 1.00 91.62 162 ARG A C 1
ATOM 1275 O O . ARG A 1 162 ? 26.758 -2.007 -7.886 1.00 91.62 162 ARG A O 1
ATOM 1282 N N . GLN A 1 163 ? 26.732 -1.756 -5.660 1.00 94.25 163 GLN A N 1
ATOM 1283 C CA . GLN A 1 163 ? 25.505 -2.518 -5.411 1.00 94.25 163 GLN A CA 1
ATOM 1284 C C . GLN A 1 163 ? 24.275 -1.851 -6.037 1.00 94.25 163 GLN A C 1
ATOM 1286 O O . GLN A 1 163 ? 23.404 -2.540 -6.562 1.00 94.25 163 GLN A O 1
ATOM 1291 N N . ILE A 1 164 ? 24.185 -0.519 -5.984 1.00 92.81 164 ILE A N 1
ATOM 1292 C CA . ILE A 1 164 ? 23.069 0.213 -6.593 1.00 92.81 164 ILE A CA 1
ATOM 1293 C C . ILE A 1 164 ? 23.195 0.174 -8.117 1.00 92.81 164 ILE A C 1
ATOM 1295 O O . ILE A 1 164 ? 22.212 -0.106 -8.796 1.00 92.81 164 ILE A O 1
ATOM 1299 N N . ILE A 1 165 ? 24.406 0.380 -8.647 1.00 93.88 165 ILE A N 1
ATOM 1300 C CA . ILE A 1 165 ? 24.688 0.274 -10.085 1.00 93.88 165 ILE A CA 1
ATOM 1301 C C . ILE A 1 165 ? 24.269 -1.106 -10.606 1.00 93.88 165 ILE A C 1
ATOM 1303 O O . ILE A 1 165 ? 23.536 -1.178 -11.586 1.00 93.88 165 ILE A O 1
ATOM 1307 N N . GLN A 1 166 ? 24.643 -2.194 -9.921 1.00 96.06 166 GLN A N 1
ATOM 1308 C CA . GLN A 1 166 ? 24.234 -3.542 -10.328 1.00 96.06 166 GLN A CA 1
ATOM 1309 C C . GLN A 1 166 ? 22.713 -3.724 -10.324 1.00 96.06 166 GLN A C 1
ATOM 1311 O O . GLN A 1 166 ? 22.193 -4.297 -11.267 1.00 96.06 166 GLN A O 1
ATOM 1316 N N . GLN A 1 167 ? 21.986 -3.199 -9.334 1.00 95.31 167 GLN A N 1
ATOM 1317 C CA . GLN A 1 167 ? 20.517 -3.283 -9.316 1.00 95.31 167 GLN A CA 1
ATOM 1318 C C . GLN A 1 167 ? 19.856 -2.568 -10.502 1.00 95.31 167 GLN A C 1
ATOM 1320 O O . GLN A 1 167 ? 18.826 -3.022 -10.990 1.00 95.31 167 GLN A O 1
ATOM 1325 N N . PHE A 1 168 ? 20.423 -1.451 -10.963 1.00 95.19 168 PHE A N 1
ATOM 1326 C CA . PHE A 1 168 ? 19.958 -0.786 -12.183 1.00 95.19 168 PHE A CA 1
ATOM 1327 C C . PHE A 1 168 ? 20.256 -1.617 -13.433 1.00 95.19 168 PHE A C 1
ATOM 1329 O O . PHE A 1 168 ? 19.406 -1.725 -14.309 1.00 95.19 168 PHE A O 1
ATOM 1336 N N . LEU A 1 169 ? 21.442 -2.228 -13.509 1.00 95.94 169 LEU A N 1
ATOM 1337 C CA . LEU A 1 169 ? 21.789 -3.122 -14.615 1.00 95.94 169 LEU A CA 1
ATOM 1338 C C . LEU A 1 169 ? 20.902 -4.376 -14.632 1.00 95.94 169 LEU A C 1
ATOM 1340 O O . LEU A 1 169 ? 20.466 -4.788 -15.700 1.00 95.94 169 LEU A O 1
ATOM 1344 N N . ASP A 1 170 ? 20.603 -4.952 -13.467 1.00 96.25 170 ASP A N 1
ATOM 1345 C CA . ASP A 1 170 ? 19.714 -6.109 -13.329 1.00 96.25 170 ASP A CA 1
ATOM 1346 C C . ASP A 1 170 ? 18.284 -5.763 -13.754 1.00 96.25 170 ASP A C 1
ATOM 1348 O O . ASP A 1 170 ? 17.645 -6.528 -14.466 1.00 96.25 170 ASP A O 1
ATOM 1352 N N . GLU A 1 171 ? 17.763 -4.603 -13.358 1.00 95.50 171 GLU A N 1
ATOM 1353 C CA . GLU A 1 171 ? 16.432 -4.168 -13.786 1.00 95.50 171 GLU A CA 1
ATOM 1354 C C . GLU A 1 171 ? 16.367 -3.897 -15.295 1.00 95.50 171 GLU A C 1
ATOM 1356 O O . GLU A 1 171 ? 15.397 -4.303 -15.935 1.00 95.50 171 GLU A O 1
ATOM 1361 N N . LEU A 1 172 ? 17.424 -3.325 -15.881 1.00 94.75 172 LEU A N 1
ATOM 1362 C CA . LEU A 1 172 ? 17.544 -3.171 -17.330 1.00 94.75 172 LEU A CA 1
ATOM 1363 C C . LEU A 1 172 ? 17.547 -4.531 -18.041 1.00 94.75 172 LEU A C 1
ATOM 1365 O O . LEU A 1 172 ? 16.747 -4.752 -18.942 1.00 94.75 172 LEU A O 1
ATOM 1369 N N . VAL A 1 173 ? 18.403 -5.465 -17.615 1.00 95.38 173 VAL A N 1
ATOM 1370 C CA . VAL A 1 173 ? 18.457 -6.822 -18.185 1.00 95.38 173 VAL A CA 1
ATOM 1371 C C . VAL A 1 173 ? 17.109 -7.526 -18.029 1.00 95.38 173 VAL A C 1
ATOM 1373 O O . VAL A 1 173 ? 16.641 -8.186 -18.950 1.00 95.38 173 VAL A O 1
ATOM 1376 N N . TRP A 1 174 ? 16.445 -7.358 -16.889 1.00 96.62 174 TRP A N 1
ATOM 1377 C CA . TRP A 1 174 ? 15.128 -7.930 -16.647 1.00 96.62 174 TRP A CA 1
ATOM 1378 C C . TRP A 1 174 ? 14.074 -7.404 -17.628 1.00 96.62 174 TRP A C 1
ATOM 1380 O O . TRP A 1 174 ? 13.269 -8.191 -18.125 1.00 96.62 174 TRP A O 1
ATOM 1390 N N . ARG A 1 175 ? 14.105 -6.109 -17.973 1.00 93.50 175 ARG A N 1
ATOM 1391 C CA . ARG A 1 175 ? 13.223 -5.545 -19.008 1.00 93.50 175 ARG A CA 1
ATOM 1392 C C . ARG A 1 175 ? 13.502 -6.129 -20.385 1.00 93.50 175 ARG A C 1
ATOM 1394 O O . ARG A 1 175 ? 12.557 -6.462 -21.086 1.00 93.50 175 ARG A O 1
ATOM 1401 N N . GLU A 1 176 ? 14.765 -6.309 -20.746 1.00 91.94 176 GLU A N 1
ATOM 1402 C CA . GLU A 1 176 ? 15.131 -6.897 -22.041 1.00 91.94 176 GLU A CA 1
ATOM 1403 C C . GLU A 1 176 ? 14.668 -8.362 -22.165 1.00 91.94 176 GLU A C 1
ATOM 1405 O O . GLU A 1 176 ? 14.290 -8.803 -23.245 1.00 91.94 176 GLU A O 1
ATOM 1410 N N . TRP A 1 177 ? 14.625 -9.111 -21.056 1.00 92.75 177 TRP A N 1
ATOM 1411 C CA . TRP A 1 177 ? 14.171 -10.509 -21.050 1.00 92.75 177 TRP A CA 1
ATOM 1412 C C . TRP A 1 177 ? 12.655 -10.681 -20.910 1.00 92.75 177 TRP A C 1
ATOM 1414 O O . TRP A 1 177 ? 12.079 -11.575 -21.526 1.00 92.75 177 TRP A O 1
ATOM 1424 N N . PHE A 1 178 ? 12.007 -9.870 -20.072 1.00 92.06 178 PHE A N 1
ATOM 1425 C CA . PHE A 1 178 ? 10.625 -10.103 -19.633 1.00 92.06 178 PHE A CA 1
ATOM 1426 C C . PHE A 1 178 ? 9.709 -8.884 -19.794 1.00 92.06 178 PHE A C 1
ATOM 1428 O O . PHE A 1 178 ? 8.503 -8.985 -19.606 1.00 92.06 178 PHE A O 1
ATOM 1435 N N . GLY A 1 179 ? 10.242 -7.708 -20.109 1.00 84.44 179 GLY A N 1
ATOM 1436 C CA . GLY A 1 179 ? 9.522 -6.439 -20.000 1.00 84.44 179 GLY A CA 1
ATOM 1437 C C . GLY A 1 179 ? 9.752 -5.500 -21.176 1.00 84.44 179 GLY A C 1
ATOM 1438 O O . GLY A 1 179 ? 9.896 -4.297 -20.962 1.00 84.44 179 GLY A O 1
ATOM 1439 N N . ASN A 1 180 ? 9.786 -6.039 -22.399 1.00 86.44 180 ASN A N 1
ATOM 1440 C CA . ASN A 1 180 ? 10.015 -5.272 -23.631 1.00 86.44 180 ASN A CA 1
ATOM 1441 C C . ASN A 1 180 ? 8.899 -4.252 -23.944 1.00 86.44 180 ASN A C 1
ATOM 1443 O O . ASN A 1 180 ? 9.083 -3.342 -24.748 1.00 86.44 180 ASN A O 1
ATOM 1447 N N . THR A 1 181 ? 7.747 -4.382 -23.285 1.00 90.50 181 THR A N 1
ATOM 1448 C CA . THR A 1 181 ? 6.639 -3.424 -23.293 1.00 90.50 181 THR A CA 1
ATOM 1449 C C . THR A 1 181 ? 6.195 -3.143 -21.860 1.00 90.50 181 THR A C 1
ATOM 1451 O O . THR A 1 181 ? 6.424 -3.952 -20.959 1.00 90.50 181 THR A O 1
ATOM 1454 N N . ALA A 1 182 ? 5.523 -2.011 -21.632 1.00 89.31 182 ALA A N 1
ATOM 1455 C CA . ALA A 1 182 ? 5.014 -1.663 -20.304 1.00 89.31 182 ALA A CA 1
ATOM 1456 C C . ALA A 1 182 ? 4.033 -2.717 -19.751 1.00 89.31 182 ALA A C 1
ATOM 1458 O O . ALA A 1 182 ? 4.103 -3.045 -18.569 1.00 89.31 182 ALA A O 1
ATOM 1459 N N . ALA A 1 183 ? 3.175 -3.285 -20.609 1.00 85.56 183 ALA A N 1
ATOM 1460 C CA . ALA A 1 183 ? 2.231 -4.337 -20.233 1.00 85.56 183 ALA A CA 1
ATOM 1461 C C . ALA A 1 183 ? 2.952 -5.636 -19.842 1.00 85.56 183 ALA A C 1
ATOM 1463 O O . ALA A 1 183 ? 2.758 -6.131 -18.736 1.00 85.56 183 ALA A O 1
ATOM 1464 N N . ALA A 1 184 ? 3.872 -6.123 -20.686 1.00 88.81 184 ALA A N 1
ATOM 1465 C CA . ALA A 1 184 ? 4.663 -7.313 -20.369 1.00 88.81 184 ALA A CA 1
ATOM 1466 C C . ALA A 1 184 ? 5.498 -7.120 -19.093 1.00 88.81 184 ALA A C 1
ATOM 1468 O O . ALA A 1 184 ? 5.606 -8.031 -18.278 1.00 88.81 184 ALA A O 1
ATOM 1469 N N . ALA A 1 185 ? 6.050 -5.921 -18.880 1.00 91.88 185 ALA A N 1
ATOM 1470 C CA . ALA A 1 185 ? 6.771 -5.597 -17.656 1.00 91.88 185 ALA A CA 1
ATOM 1471 C C . ALA A 1 185 ? 5.853 -5.639 -16.423 1.00 91.88 185 ALA A C 1
ATOM 1473 O O . ALA A 1 185 ? 6.256 -6.141 -15.378 1.00 91.88 185 ALA A O 1
ATOM 1474 N N . PHE A 1 186 ? 4.620 -5.143 -16.516 1.00 92.44 186 PHE A N 1
ATOM 1475 C CA . PHE A 1 186 ? 3.674 -5.222 -15.406 1.00 92.44 186 PHE A CA 1
ATOM 1476 C C . PHE A 1 186 ? 3.283 -6.673 -15.091 1.00 92.44 186 PHE A C 1
ATOM 1478 O O . PHE A 1 186 ? 3.407 -7.113 -13.947 1.00 92.44 186 PHE A O 1
ATOM 1485 N N . ASP A 1 187 ? 2.891 -7.445 -16.103 1.00 92.88 187 ASP A N 1
ATOM 1486 C CA . ASP A 1 187 ? 2.458 -8.829 -15.908 1.00 92.88 187 ASP A CA 1
ATOM 1487 C C . ASP A 1 187 ? 3.598 -9.688 -15.346 1.00 92.88 187 ASP A C 1
ATOM 1489 O O . ASP A 1 187 ? 3.437 -10.390 -14.343 1.00 92.88 187 ASP A O 1
ATOM 1493 N N . ASN A 1 188 ? 4.798 -9.570 -15.922 1.00 94.56 188 ASN A N 1
ATOM 1494 C CA . ASN A 1 188 ? 5.936 -10.373 -15.494 1.00 94.56 188 ASN A CA 1
ATOM 1495 C C . ASN A 1 188 ? 6.496 -9.946 -14.135 1.00 94.56 188 ASN A C 1
ATOM 1497 O O . ASN A 1 188 ? 6.967 -10.808 -13.391 1.00 94.56 188 ASN A O 1
ATOM 1501 N N . ILE A 1 189 ? 6.459 -8.661 -13.753 1.00 94.44 189 ILE A N 1
ATOM 1502 C CA . ILE A 1 189 ? 6.917 -8.284 -12.405 1.00 94.44 189 ILE A CA 1
ATOM 1503 C C . ILE A 1 189 ? 5.953 -8.812 -11.339 1.00 94.44 189 ILE A C 1
ATOM 1505 O O . ILE A 1 189 ? 6.405 -9.283 -10.296 1.00 94.44 189 ILE A O 1
ATOM 1509 N N . VAL A 1 190 ? 4.644 -8.816 -11.613 1.00 94.19 190 VAL A N 1
ATOM 1510 C CA . VAL A 1 190 ? 3.636 -9.408 -10.723 1.00 94.19 190 VAL A CA 1
ATOM 1511 C C . VAL A 1 190 ? 3.848 -10.918 -10.595 1.00 94.19 190 VAL A C 1
ATOM 1513 O O . VAL A 1 190 ? 3.849 -11.432 -9.474 1.00 94.19 190 VAL A O 1
ATOM 1516 N N . LEU A 1 191 ? 4.104 -11.622 -11.703 1.00 92.75 191 LEU A N 1
ATOM 1517 C CA . LEU A 1 191 ? 4.415 -13.057 -11.688 1.00 92.75 191 LEU A CA 1
ATOM 1518 C C . LEU A 1 191 ? 5.675 -13.369 -10.869 1.00 92.75 191 LEU A C 1
ATOM 1520 O O . LEU A 1 191 ? 5.636 -14.215 -9.975 1.00 92.75 191 LEU A O 1
ATOM 1524 N N . HIS A 1 192 ? 6.771 -12.645 -11.093 1.00 93.31 192 HIS A N 1
ATOM 1525 C CA . HIS A 1 192 ? 8.017 -12.866 -10.356 1.00 93.31 192 HIS A CA 1
ATOM 1526 C C . HIS A 1 192 ? 7.927 -12.471 -8.874 1.00 93.31 192 HIS A C 1
ATOM 1528 O O . HIS A 1 192 ? 8.614 -13.054 -8.031 1.00 93.31 192 HIS A O 1
ATOM 1534 N N . LEU A 1 193 ? 7.087 -11.493 -8.522 1.00 92.88 193 LEU A N 1
ATOM 1535 C CA . LEU A 1 193 ? 6.764 -11.192 -7.126 1.00 92.88 193 LEU A CA 1
ATOM 1536 C C . LEU A 1 193 ? 5.943 -12.320 -6.494 1.00 92.88 193 LEU A C 1
ATOM 1538 O O . LEU A 1 193 ? 6.207 -12.688 -5.349 1.00 92.88 193 LEU A O 1
ATOM 1542 N N . ALA A 1 194 ? 4.996 -12.901 -7.235 1.00 89.81 194 ALA A N 1
ATOM 1543 C CA . ALA A 1 194 ? 4.211 -14.043 -6.778 1.00 89.81 194 ALA A CA 1
ATOM 1544 C C . ALA A 1 194 ? 5.087 -15.286 -6.540 1.00 89.81 194 ALA A C 1
ATOM 1546 O O . ALA A 1 194 ? 4.917 -15.982 -5.541 1.00 89.81 194 ALA A O 1
ATOM 1547 N N . ASP A 1 195 ? 6.079 -15.544 -7.392 1.00 87.38 195 ASP A N 1
ATOM 1548 C CA . ASP A 1 195 ? 7.046 -16.625 -7.163 1.00 87.38 195 ASP A CA 1
ATOM 1549 C C . ASP A 1 195 ? 7.845 -16.407 -5.884 1.00 87.38 195 ASP A C 1
ATOM 1551 O O . ASP A 1 195 ? 8.048 -17.331 -5.099 1.00 87.38 195 ASP A O 1
ATOM 1555 N N . GLN A 1 196 ? 8.238 -15.167 -5.612 1.00 88.25 196 GLN A N 1
ATOM 1556 C CA . GLN A 1 196 ? 8.961 -14.844 -4.391 1.00 88.25 196 GLN A CA 1
ATOM 1557 C C . GLN A 1 196 ? 8.092 -14.950 -3.138 1.00 88.25 196 GLN A C 1
ATOM 1559 O O . GLN A 1 196 ? 8.622 -15.344 -2.097 1.00 88.25 196 GLN A O 1
ATOM 1564 N N . THR A 1 197 ? 6.797 -14.626 -3.196 1.00 87.50 197 THR A N 1
ATOM 1565 C CA . THR A 1 197 ? 5.879 -14.774 -2.051 1.00 87.50 197 THR A CA 1
ATOM 1566 C C . THR A 1 197 ? 5.489 -16.224 -1.780 1.00 87.50 197 THR A C 1
ATOM 1568 O O . THR A 1 197 ? 5.212 -16.551 -0.629 1.00 87.50 197 THR A O 1
ATOM 1571 N N . ARG A 1 198 ? 5.521 -17.101 -2.794 1.00 84.31 198 ARG A N 1
ATOM 1572 C CA . ARG A 1 198 ? 5.277 -18.548 -2.650 1.00 84.31 198 ARG A CA 1
ATOM 1573 C C . ARG A 1 198 ? 6.359 -19.287 -1.856 1.00 84.31 198 ARG A C 1
ATOM 1575 O O . ARG A 1 198 ? 6.096 -20.363 -1.318 1.00 84.31 198 ARG A O 1
ATOM 1582 N N . VAL A 1 199 ? 7.570 -18.737 -1.787 1.00 80.81 199 VAL A N 1
ATOM 1583 C CA . VAL A 1 199 ? 8.698 -19.370 -1.094 1.00 80.81 199 VAL A CA 1
ATOM 1584 C C . VAL A 1 199 ? 8.672 -19.044 0.398 1.00 80.81 199 VAL A C 1
ATOM 1586 O O . VAL A 1 199 ? 8.898 -17.898 0.793 1.00 80.81 199 VAL A O 1
ATOM 1589 N N . ASP A 1 200 ? 8.480 -20.072 1.227 1.00 74.94 200 ASP A N 1
ATOM 1590 C CA . ASP A 1 200 ? 8.624 -19.963 2.678 1.00 74.94 200 ASP A CA 1
ATOM 1591 C C . ASP A 1 200 ? 10.094 -20.117 3.094 1.00 74.94 200 ASP A C 1
ATOM 1593 O O . ASP A 1 200 ? 10.669 -21.205 3.069 1.00 74.94 200 ASP A O 1
ATOM 1597 N N . THR A 1 201 ? 10.717 -18.996 3.454 1.00 73.69 201 THR A N 1
ATOM 1598 C CA . THR A 1 201 ? 12.095 -18.940 3.964 1.00 73.69 201 THR A CA 1
ATOM 1599 C C . THR A 1 201 ? 12.161 -18.566 5.449 1.00 73.69 201 THR A C 1
ATOM 1601 O O . THR A 1 201 ? 13.236 -18.198 5.927 1.00 73.69 201 THR A O 1
ATOM 1604 N N . GLY A 1 202 ? 11.025 -18.497 6.159 1.00 73.94 202 GLY A N 1
ATOM 1605 C CA . GLY A 1 202 ? 10.960 -17.997 7.542 1.00 73.94 202 GLY A CA 1
ATOM 1606 C C . GLY A 1 202 ? 11.330 -16.512 7.731 1.00 73.94 202 GLY A C 1
ATOM 1607 O O . GLY A 1 202 ? 11.550 -16.066 8.855 1.00 73.94 202 GLY A O 1
ATOM 1608 N N . GLN A 1 203 ? 11.424 -15.722 6.652 1.00 80.81 203 GLN A N 1
ATOM 1609 C CA . GLN A 1 20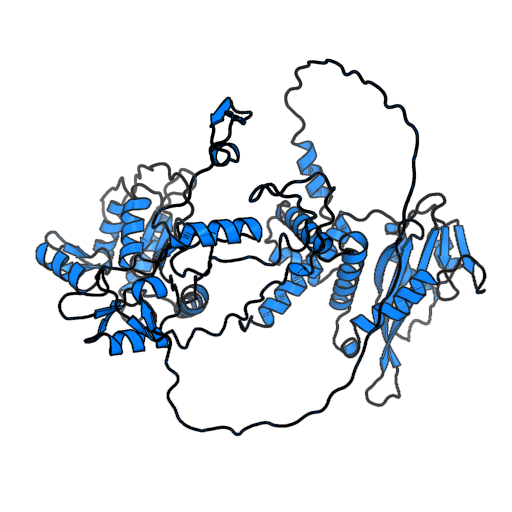3 ? 11.695 -14.276 6.685 1.00 80.81 203 GLN A CA 1
ATOM 1610 C C . GLN A 1 203 ? 10.675 -13.517 5.840 1.00 80.81 203 GLN A C 1
ATOM 1612 O O . GLN A 1 203 ? 10.214 -14.015 4.813 1.00 80.81 203 GLN A O 1
ATOM 1617 N N . SER A 1 204 ? 10.363 -12.279 6.234 1.00 88.69 204 SER A N 1
ATOM 1618 C CA . SER A 1 204 ? 9.474 -11.422 5.447 1.00 88.69 204 SER A CA 1
ATOM 1619 C C . SER A 1 204 ? 10.059 -11.138 4.058 1.00 88.69 204 SER A C 1
ATOM 1621 O O . SER A 1 204 ? 11.278 -11.024 3.890 1.00 88.69 204 SER A O 1
ATOM 1623 N N . LEU A 1 205 ? 9.186 -10.982 3.055 1.00 88.62 205 LEU A N 1
ATOM 1624 C CA . LEU A 1 205 ? 9.592 -10.640 1.686 1.00 88.62 205 LEU A CA 1
ATOM 1625 C C . LEU A 1 205 ? 10.457 -9.373 1.662 1.00 88.62 205 LEU A C 1
ATOM 1627 O O . LEU A 1 205 ? 11.545 -9.378 1.094 1.00 88.62 205 LEU A O 1
ATOM 1631 N N . LEU A 1 206 ? 10.016 -8.312 2.345 1.00 90.69 206 LEU A N 1
ATOM 1632 C CA . LEU A 1 206 ? 10.758 -7.050 2.420 1.00 90.69 206 LEU A CA 1
ATOM 1633 C C . LEU A 1 206 ? 12.131 -7.223 3.085 1.00 90.69 206 LEU A C 1
ATOM 1635 O O . LEU A 1 206 ? 13.107 -6.612 2.647 1.00 90.69 206 LEU A O 1
ATOM 1639 N N . GLY A 1 207 ? 12.237 -8.086 4.103 1.00 89.38 207 GLY A N 1
ATOM 1640 C CA . GLY A 1 207 ? 13.513 -8.421 4.734 1.00 89.38 207 GLY A CA 1
ATOM 1641 C C . GLY A 1 207 ? 14.479 -9.105 3.763 1.00 89.38 207 GLY A C 1
ATOM 1642 O O . GLY A 1 207 ? 15.657 -8.751 3.715 1.00 89.38 207 GLY A O 1
ATOM 1643 N N . ARG A 1 208 ? 13.981 -10.031 2.934 1.00 91.50 208 ARG A N 1
ATOM 1644 C CA . ARG A 1 208 ? 14.778 -10.684 1.883 1.00 91.50 208 ARG A CA 1
ATOM 1645 C C . ARG A 1 208 ? 15.199 -9.718 0.783 1.00 91.50 208 ARG A C 1
ATOM 1647 O O . ARG A 1 208 ? 16.385 -9.640 0.482 1.00 91.50 208 ARG A O 1
ATOM 1654 N N . LEU A 1 209 ? 14.262 -8.948 0.234 1.00 93.94 209 LEU A N 1
ATOM 1655 C CA . LEU A 1 209 ? 14.545 -7.974 -0.825 1.00 93.94 209 LEU A CA 1
ATOM 1656 C C . LEU A 1 209 ? 15.552 -6.914 -0.368 1.00 93.94 209 LEU A C 1
ATOM 1658 O O . LEU A 1 209 ? 16.417 -6.514 -1.139 1.00 93.94 209 LEU A O 1
ATOM 1662 N N . SER A 1 210 ? 15.516 -6.521 0.908 1.00 93.69 210 SER A N 1
ATOM 1663 C CA . SER A 1 210 ? 16.512 -5.606 1.478 1.00 93.69 210 SER A CA 1
ATOM 1664 C C . SER A 1 210 ? 17.914 -6.234 1.544 1.00 93.69 210 SER A C 1
ATOM 1666 O O . SER A 1 210 ? 18.905 -5.552 1.290 1.00 93.69 210 SER A O 1
ATOM 1668 N N . LYS A 1 211 ? 18.026 -7.543 1.819 1.00 93.38 211 LYS A N 1
ATOM 1669 C CA . LYS A 1 211 ? 19.310 -8.271 1.771 1.00 93.38 211 LYS A CA 1
ATOM 1670 C C . LYS A 1 211 ? 19.834 -8.429 0.343 1.00 93.38 211 LYS A C 1
ATOM 1672 O O . LYS A 1 211 ? 21.036 -8.276 0.130 1.00 93.38 211 LYS A O 1
ATOM 1677 N N . VAL A 1 212 ? 18.944 -8.685 -0.617 1.00 95.00 212 VAL A N 1
ATOM 1678 C CA . VAL A 1 212 ? 19.280 -8.734 -2.049 1.00 95.00 212 VAL A CA 1
ATOM 1679 C C . VAL A 1 212 ? 19.806 -7.374 -2.504 1.00 95.00 212 VAL A C 1
ATOM 1681 O O . VAL A 1 212 ? 20.897 -7.302 -3.058 1.00 95.00 212 VAL A O 1
ATOM 1684 N N . ALA A 1 213 ? 19.103 -6.285 -2.178 1.00 94.56 213 ALA A N 1
ATOM 1685 C CA . ALA A 1 213 ? 19.542 -4.925 -2.485 1.00 94.56 213 ALA A CA 1
ATOM 1686 C C . ALA A 1 213 ? 20.897 -4.574 -1.839 1.00 94.56 213 ALA A C 1
ATOM 1688 O O . ALA A 1 213 ? 21.705 -3.857 -2.429 1.00 94.56 213 ALA A O 1
ATOM 1689 N N . GLY A 1 214 ? 21.165 -5.092 -0.635 1.00 93.25 214 GLY A N 1
ATOM 1690 C CA . GLY A 1 214 ? 22.446 -4.915 0.052 1.00 93.25 214 GLY A CA 1
ATOM 1691 C C . GLY A 1 214 ? 23.611 -5.672 -0.597 1.00 93.25 214 GLY A C 1
ATOM 1692 O O . GLY A 1 214 ? 24.753 -5.225 -0.505 1.00 93.25 214 GLY A O 1
ATOM 1693 N N . ASN A 1 215 ? 23.355 -6.801 -1.264 1.00 94.31 215 ASN A N 1
ATOM 1694 C CA . ASN A 1 215 ? 24.379 -7.549 -1.992 1.00 94.31 215 ASN A CA 1
ATOM 1695 C C . ASN A 1 215 ? 23.787 -8.318 -3.192 1.00 94.31 215 ASN A C 1
ATOM 1697 O O . ASN A 1 215 ? 23.569 -9.530 -3.091 1.00 94.31 215 ASN A O 1
ATOM 1701 N N . PRO A 1 216 ? 23.585 -7.658 -4.348 1.00 94.06 216 PRO A N 1
ATOM 1702 C CA . PRO A 1 216 ? 23.009 -8.295 -5.537 1.00 94.06 216 PRO A CA 1
ATOM 1703 C C . PRO A 1 216 ? 23.967 -9.291 -6.210 1.00 94.06 216 PRO A C 1
ATOM 1705 O O . PRO A 1 216 ? 23.571 -10.034 -7.097 1.00 94.06 216 PRO A O 1
ATOM 1708 N N . PHE A 1 217 ? 25.234 -9.348 -5.787 1.00 92.44 217 PHE A N 1
ATOM 1709 C CA . PHE A 1 217 ? 26.257 -10.182 -6.419 1.00 92.44 217 PHE A CA 1
ATOM 1710 C C . PHE A 1 217 ? 26.198 -11.658 -6.001 1.00 92.44 217 PHE A C 1
ATOM 1712 O O . PHE A 1 217 ? 26.804 -12.482 -6.687 1.00 92.44 217 PHE A O 1
ATOM 1719 N N . LYS A 1 218 ? 25.498 -11.986 -4.903 1.00 90.56 218 LYS A N 1
ATOM 1720 C CA . LYS A 1 218 ? 25.279 -13.365 -4.428 1.00 90.56 218 LYS A CA 1
ATOM 1721 C C . LYS A 1 218 ? 24.266 -14.113 -5.299 1.00 90.56 218 LYS A C 1
ATOM 1723 O O . LYS A 1 218 ? 23.438 -13.502 -5.968 1.00 90.56 218 LYS A O 1
ATOM 1728 N N . ASN A 1 219 ? 24.290 -15.444 -5.236 1.00 88.25 219 ASN A N 1
ATOM 1729 C CA . ASN A 1 219 ? 23.242 -16.259 -5.838 1.00 88.25 219 ASN A CA 1
ATOM 1730 C C . ASN A 1 219 ? 21.957 -16.159 -4.999 1.00 88.25 219 ASN A C 1
ATOM 1732 O O . ASN A 1 219 ? 21.921 -16.598 -3.851 1.00 88.25 219 ASN A O 1
ATOM 1736 N N . TRP A 1 220 ? 20.918 -15.573 -5.591 1.00 91.38 220 TRP A N 1
ATOM 1737 C CA . TRP A 1 220 ? 19.597 -15.389 -4.979 1.00 91.38 220 TRP A CA 1
ATOM 1738 C C . TRP A 1 220 ? 18.514 -16.232 -5.663 1.00 91.38 220 TRP A C 1
ATOM 1740 O O . TRP A 1 220 ? 17.329 -15.952 -5.504 1.00 91.38 220 TRP A O 1
ATOM 1750 N N . SER A 1 221 ? 18.912 -17.241 -6.443 1.00 88.06 221 SER A N 1
ATOM 1751 C CA . SER A 1 221 ? 17.987 -18.120 -7.154 1.00 88.06 221 SER A CA 1
ATOM 1752 C C . SER A 1 221 ? 17.052 -18.840 -6.184 1.00 88.06 221 SER A C 1
ATOM 1754 O O . SER A 1 221 ? 17.501 -19.484 -5.234 1.00 88.06 221 SER A O 1
ATOM 1756 N N . ILE A 1 222 ? 15.748 -18.777 -6.448 1.00 87.50 222 ILE A N 1
ATOM 1757 C CA . ILE A 1 222 ? 14.731 -19.503 -5.672 1.00 87.50 222 ILE A CA 1
ATOM 1758 C C . ILE A 1 222 ? 14.282 -20.808 -6.348 1.00 87.50 222 ILE A C 1
ATOM 1760 O O . ILE A 1 222 ? 13.362 -21.473 -5.872 1.00 87.50 222 ILE A O 1
ATOM 1764 N N . LYS A 1 223 ? 14.957 -21.223 -7.429 1.00 80.25 223 LYS A N 1
ATOM 1765 C CA . LYS A 1 223 ? 14.584 -22.378 -8.268 1.00 80.25 223 LYS A CA 1
ATOM 1766 C C . LYS A 1 223 ? 14.460 -23.693 -7.485 1.00 80.25 223 LYS A C 1
ATOM 1768 O O . LYS A 1 223 ? 13.574 -24.501 -7.767 1.00 80.25 223 LYS A O 1
ATOM 1773 N N . HIS A 1 224 ? 15.289 -23.883 -6.458 1.00 72.25 224 HIS A N 1
ATOM 1774 C CA . HIS A 1 224 ? 15.235 -25.059 -5.581 1.00 72.25 224 HIS A CA 1
ATOM 1775 C C . HIS A 1 224 ? 13.910 -25.173 -4.811 1.00 72.25 224 HIS A C 1
ATOM 1777 O O . HIS A 1 224 ? 13.379 -26.271 -4.662 1.00 72.25 224 HIS A O 1
ATOM 1783 N N . TYR A 1 225 ? 13.335 -24.047 -4.386 1.00 69.56 225 TYR A N 1
ATOM 1784 C CA . TYR A 1 225 ? 12.062 -24.025 -3.664 1.00 69.56 225 TYR A CA 1
ATOM 1785 C C . TYR A 1 225 ? 10.866 -24.255 -4.595 1.00 69.56 225 TYR A C 1
ATOM 1787 O O . TYR A 1 225 ? 9.929 -24.959 -4.226 1.00 69.56 225 TYR A O 1
ATOM 1795 N N . LEU A 1 226 ? 10.928 -23.720 -5.820 1.00 66.38 226 LEU A N 1
ATOM 1796 C CA . LEU A 1 226 ? 9.889 -23.909 -6.839 1.00 66.38 226 LEU A CA 1
ATOM 1797 C C . LEU A 1 226 ? 9.816 -25.369 -7.324 1.00 66.38 226 LEU A C 1
ATOM 1799 O O . LEU A 1 226 ? 8.733 -25.901 -7.561 1.00 66.38 226 LEU A O 1
ATOM 1803 N N . THR A 1 227 ? 10.963 -26.050 -7.407 1.00 60.28 227 THR A N 1
ATOM 1804 C CA . THR A 1 227 ? 11.031 -27.457 -7.840 1.00 60.28 227 THR A CA 1
ATOM 1805 C C . THR A 1 227 ? 10.503 -28.415 -6.761 1.00 60.28 227 THR A C 1
ATOM 1807 O O . THR A 1 227 ? 9.792 -29.365 -7.077 1.00 60.28 227 THR A O 1
ATOM 1810 N N . TYR A 1 228 ? 10.774 -28.139 -5.478 1.00 52.59 228 TYR A N 1
ATOM 1811 C CA . TYR A 1 228 ? 10.327 -28.967 -4.344 1.00 52.59 228 TYR A CA 1
ATOM 1812 C C . TYR A 1 228 ? 8.799 -28.979 -4.139 1.00 52.59 228 TYR A C 1
ATOM 1814 O O . TYR A 1 228 ? 8.253 -29.928 -3.579 1.00 52.59 228 TYR A O 1
ATOM 1822 N N . GLN A 1 229 ? 8.082 -27.949 -4.598 1.00 50.19 229 GLN A N 1
ATOM 1823 C CA . GLN A 1 229 ? 6.615 -27.921 -4.531 1.00 50.19 229 GLN A CA 1
ATOM 1824 C C . GLN A 1 229 ? 5.945 -28.711 -5.668 1.00 50.19 229 GLN A C 1
ATOM 1826 O O . GLN A 1 229 ? 4.858 -29.241 -5.457 1.00 50.19 229 GLN A O 1
ATOM 1831 N N . SER A 1 230 ? 6.599 -28.868 -6.827 1.00 46.22 230 SER A N 1
ATOM 1832 C CA . SER A 1 230 ? 6.052 -29.648 -7.955 1.00 46.22 230 SER A CA 1
ATOM 1833 C C . SER A 1 230 ? 6.127 -31.167 -7.745 1.00 46.22 230 SER A C 1
ATOM 1835 O O . SER A 1 230 ? 5.363 -31.908 -8.354 1.00 46.22 230 SER A O 1
ATOM 1837 N N . SER A 1 231 ? 7.010 -31.653 -6.868 1.00 41.56 231 SER A N 1
ATOM 1838 C CA . SER A 1 231 ? 7.137 -33.084 -6.554 1.00 41.56 231 SER A CA 1
ATOM 1839 C C . SER A 1 231 ? 6.156 -33.582 -5.484 1.00 41.56 231 SER A C 1
ATOM 1841 O O . SER A 1 231 ? 5.966 -34.788 -5.353 1.00 41.56 231 SER A O 1
ATOM 1843 N N . LYS A 1 232 ? 5.482 -32.690 -4.744 1.00 40.72 232 LYS A N 1
ATOM 1844 C CA . LYS A 1 232 ? 4.442 -33.066 -3.764 1.00 40.72 232 LYS A CA 1
ATOM 1845 C C . LYS A 1 232 ? 3.048 -33.272 -4.371 1.00 40.72 232 LYS A C 1
ATOM 1847 O O . LYS A 1 232 ? 2.166 -33.763 -3.676 1.00 40.72 232 LYS A O 1
ATOM 1852 N N . THR A 1 233 ? 2.840 -32.927 -5.641 1.00 35.19 233 THR A N 1
ATOM 1853 C CA . THR A 1 233 ? 1.525 -32.951 -6.309 1.00 35.19 233 THR A CA 1
ATOM 1854 C C . THR A 1 233 ? 1.289 -34.149 -7.244 1.00 35.19 233 THR A C 1
ATOM 1856 O O . THR A 1 233 ? 0.261 -34.177 -7.911 1.00 35.19 233 THR A O 1
ATOM 1859 N N . GLN A 1 234 ? 2.167 -35.165 -7.284 1.00 34.00 234 GLN A N 1
ATOM 1860 C CA . GLN A 1 234 ? 2.050 -36.311 -8.217 1.00 34.00 234 GLN A CA 1
ATOM 1861 C C . GLN A 1 234 ? 1.710 -37.684 -7.602 1.00 34.00 234 GLN A C 1
ATOM 1863 O O . GLN A 1 234 ? 1.876 -38.710 -8.254 1.00 34.00 234 GLN A O 1
ATOM 1868 N N . THR A 1 235 ? 1.149 -37.751 -6.398 1.00 28.41 235 THR A N 1
ATOM 1869 C CA . THR A 1 235 ? 0.556 -39.004 -5.894 1.00 28.41 235 THR A CA 1
ATOM 1870 C C . THR A 1 235 ? -0.898 -38.785 -5.522 1.00 28.41 235 THR A C 1
ATOM 1872 O O . THR A 1 235 ? -1.188 -38.406 -4.392 1.00 28.41 235 THR A O 1
ATOM 1875 N N . THR A 1 236 ? -1.804 -38.981 -6.486 1.00 25.16 236 THR A N 1
ATOM 1876 C CA . THR A 1 236 ? -2.991 -39.858 -6.374 1.00 25.16 236 THR A CA 1
ATOM 1877 C C . THR A 1 236 ? -3.899 -39.751 -7.614 1.00 25.16 236 THR A C 1
ATOM 1879 O O . THR A 1 236 ? -4.391 -38.685 -7.961 1.00 25.16 236 THR A O 1
ATOM 1882 N N . ASN A 1 237 ? -4.138 -40.924 -8.212 1.00 29.42 237 ASN A N 1
ATOM 1883 C CA . ASN A 1 237 ? -5.290 -41.357 -9.014 1.00 29.42 237 ASN A CA 1
ATOM 1884 C C . ASN A 1 237 ? -5.457 -40.852 -10.460 1.00 29.42 237 ASN A C 1
ATOM 1886 O O . ASN A 1 237 ? -6.195 -39.915 -10.750 1.00 29.42 237 ASN A O 1
ATOM 1890 N N . SER A 1 238 ? -4.881 -41.627 -11.383 1.00 23.56 238 SER A N 1
ATOM 1891 C CA . SER A 1 238 ? -5.349 -41.810 -12.758 1.00 23.56 238 SER A CA 1
ATOM 1892 C C . SER A 1 238 ? -6.398 -42.932 -12.823 1.00 23.56 238 SER A C 1
ATOM 1894 O O . SER A 1 238 ? -6.109 -44.081 -12.497 1.00 23.56 238 SER A O 1
ATOM 1896 N N . ILE A 1 239 ? -7.607 -42.610 -13.294 1.00 27.67 239 ILE A N 1
ATOM 1897 C CA . ILE A 1 239 ? -8.505 -43.575 -13.940 1.00 27.67 239 ILE A CA 1
ATOM 1898 C C . ILE A 1 239 ? -8.754 -43.086 -15.366 1.00 27.67 239 ILE A C 1
ATOM 1900 O O . ILE A 1 239 ? -9.081 -41.930 -15.624 1.00 27.67 239 ILE A O 1
ATOM 1904 N N . THR A 1 240 ? -8.496 -44.022 -16.263 1.00 23.39 240 THR A N 1
ATOM 1905 C CA . THR A 1 240 ? -8.602 -44.072 -17.716 1.00 23.39 240 THR A CA 1
ATOM 1906 C C . THR A 1 240 ? -9.970 -43.634 -18.240 1.00 23.39 240 THR A C 1
ATOM 1908 O O . THR A 1 240 ? -10.973 -44.076 -17.700 1.00 23.39 240 THR A O 1
ATOM 1911 N N . THR A 1 241 ? -10.003 -42.899 -19.359 1.00 22.80 241 THR A N 1
ATOM 1912 C CA . THR A 1 241 ? -10.755 -43.300 -20.570 1.00 22.80 241 THR A CA 1
ATOM 1913 C C . THR A 1 241 ? -10.399 -42.408 -21.762 1.00 22.80 241 THR A C 1
ATOM 1915 O O . THR A 1 241 ? -10.551 -41.190 -21.743 1.00 22.80 241 THR A O 1
ATOM 1918 N N . SER A 1 242 ? -9.900 -43.081 -22.790 1.00 21.17 242 SER A N 1
ATOM 1919 C CA . SER A 1 242 ? -9.681 -42.690 -24.181 1.00 21.17 242 SER A CA 1
ATOM 1920 C C . SER A 1 242 ? -10.982 -42.437 -24.944 1.00 21.17 242 SER A C 1
ATOM 1922 O O . SER A 1 242 ? -11.913 -43.196 -24.706 1.00 21.17 242 SER A O 1
ATOM 1924 N N . THR A 1 243 ? -10.978 -41.504 -25.912 1.00 22.45 243 THR A N 1
ATOM 1925 C CA . THR A 1 243 ? -11.490 -41.657 -27.308 1.00 22.45 243 THR A CA 1
ATOM 1926 C C . THR A 1 243 ? -11.458 -40.295 -28.027 1.00 22.45 243 THR A C 1
ATOM 1928 O O . THR A 1 243 ? -12.121 -39.358 -27.601 1.00 22.45 243 THR A O 1
ATOM 1931 N N . THR A 1 244 ? -10.481 -40.071 -28.914 1.00 22.56 244 THR A N 1
ATOM 1932 C CA . THR A 1 244 ? -10.568 -40.102 -30.400 1.00 22.56 244 THR A CA 1
ATOM 1933 C C . THR A 1 244 ? -11.230 -38.885 -31.065 1.00 22.56 244 THR A C 1
ATOM 1935 O O . THR A 1 244 ? -12.441 -38.700 -31.024 1.00 22.56 244 THR A O 1
ATOM 1938 N N . THR A 1 245 ? -10.380 -38.113 -31.749 1.00 22.94 245 THR A N 1
ATOM 1939 C CA . THR A 1 245 ? -10.640 -37.223 -32.899 1.00 22.94 245 THR A CA 1
ATOM 1940 C C . THR A 1 245 ? -11.189 -37.994 -34.115 1.00 22.94 245 THR A C 1
ATOM 1942 O O . THR A 1 245 ? -11.029 -39.215 -34.176 1.00 22.94 245 THR A O 1
ATOM 1945 N N . PRO A 1 246 ? -11.853 -37.316 -35.077 1.00 24.73 246 PRO A N 1
ATOM 1946 C CA . PRO A 1 246 ? -11.165 -36.815 -36.292 1.00 24.73 246 PRO A CA 1
ATOM 1947 C C . PRO A 1 246 ? -11.671 -35.409 -36.720 1.00 24.73 246 PRO A C 1
ATOM 1949 O O . PRO A 1 246 ? -12.841 -35.089 -36.565 1.00 24.73 246 PRO A O 1
ATOM 1952 N N . ALA A 1 247 ? -10.836 -34.429 -37.081 1.00 21.66 247 ALA A N 1
ATOM 1953 C CA . ALA A 1 247 ? -10.075 -34.269 -38.329 1.00 21.66 247 ALA A CA 1
ATOM 1954 C C . ALA A 1 247 ? -10.943 -34.284 -39.606 1.00 21.66 247 ALA A C 1
ATOM 1956 O O . ALA A 1 247 ? -11.218 -35.353 -40.138 1.00 21.66 247 ALA A O 1
ATOM 1957 N N . ILE A 1 248 ? -11.290 -33.097 -40.133 1.00 24.33 248 ILE A N 1
ATOM 1958 C CA . ILE A 1 248 ? -11.538 -32.881 -41.570 1.00 24.33 248 ILE A CA 1
ATOM 1959 C C . ILE A 1 248 ? -10.837 -31.587 -42.007 1.00 24.33 248 ILE A C 1
ATOM 1961 O O . ILE A 1 248 ? -10.902 -30.546 -41.355 1.00 24.33 248 ILE A O 1
ATOM 1965 N N . THR A 1 249 ? -10.112 -31.762 -43.101 1.00 23.41 249 THR A N 1
ATOM 1966 C CA . THR A 1 249 ? -9.180 -30.927 -43.852 1.00 23.41 249 THR A CA 1
ATOM 1967 C C . THR A 1 249 ? -9.787 -29.682 -44.498 1.00 23.41 249 THR A C 1
ATOM 1969 O O . THR A 1 249 ? -10.929 -29.676 -44.949 1.00 23.41 249 THR A O 1
ATOM 1972 N N . ALA A 1 250 ? -8.950 -28.646 -44.584 1.00 23.38 250 ALA A N 1
ATOM 1973 C CA . ALA A 1 250 ? -9.123 -27.467 -45.420 1.00 23.38 250 ALA A CA 1
ATOM 1974 C C . ALA A 1 250 ? -8.841 -27.788 -46.895 1.00 23.38 250 ALA A C 1
ATOM 1976 O O . ALA A 1 250 ? -7.979 -28.620 -47.177 1.00 23.38 250 ALA A O 1
ATOM 1977 N N . ASP A 1 251 ? -9.474 -27.047 -47.806 1.00 20.77 251 ASP A N 1
ATOM 1978 C CA . ASP A 1 251 ? -8.891 -26.800 -49.121 1.00 20.77 251 ASP A CA 1
ATOM 1979 C C . ASP A 1 251 ? -9.174 -25.372 -49.608 1.00 20.77 251 ASP A C 1
ATOM 1981 O O . ASP A 1 251 ? -10.230 -24.786 -49.347 1.00 20.77 251 ASP A O 1
ATOM 1985 N N . LEU A 1 252 ? -8.159 -24.791 -50.243 1.00 22.16 252 LEU A N 1
ATOM 1986 C CA . LEU A 1 252 ? -8.098 -23.413 -50.727 1.00 22.16 252 LEU A CA 1
ATOM 1987 C C . LEU A 1 252 ? -8.821 -23.273 -52.078 1.00 22.16 252 LEU A C 1
ATOM 1989 O O . LEU A 1 252 ? -8.831 -24.209 -52.868 1.00 22.16 252 LEU A O 1
ATOM 1993 N N . THR A 1 253 ? -9.284 -22.062 -52.429 1.00 21.19 253 THR A N 1
ATOM 1994 C CA . THR A 1 253 ? -8.697 -21.225 -53.513 1.00 21.19 253 THR A CA 1
ATOM 1995 C C . THR A 1 253 ? -9.626 -20.121 -54.070 1.00 21.19 253 THR A C 1
ATOM 1997 O O . THR A 1 253 ? -10.831 -20.274 -54.216 1.00 21.19 253 THR A O 1
ATOM 2000 N N . THR A 1 254 ? -8.970 -19.031 -54.505 1.00 22.06 254 THR A N 1
ATOM 2001 C CA . THR A 1 254 ? -9.290 -18.110 -55.632 1.00 22.06 254 THR A CA 1
ATOM 2002 C C . THR A 1 254 ? -10.216 -16.879 -55.483 1.00 22.06 254 THR A C 1
ATOM 2004 O O . THR A 1 254 ? -11.426 -16.925 -55.636 1.00 22.06 254 THR A O 1
ATOM 2007 N N . GLN A 1 255 ? -9.548 -15.725 -55.303 1.00 22.91 255 GLN A N 1
ATOM 2008 C CA . GLN A 1 255 ? -9.546 -14.473 -56.105 1.00 22.91 255 GLN A CA 1
ATOM 2009 C C . GLN A 1 255 ? -10.803 -13.953 -56.854 1.00 22.91 255 GLN A C 1
ATOM 2011 O O . GLN A 1 255 ? -11.283 -14.587 -57.787 1.00 22.91 255 GLN A O 1
ATOM 2016 N N . LYS A 1 256 ? -11.122 -12.657 -56.630 1.00 21.73 256 LYS A N 1
ATOM 2017 C CA . LYS A 1 256 ? -11.274 -11.542 -57.624 1.00 21.73 256 LYS A CA 1
ATOM 2018 C C . LYS A 1 256 ? -11.668 -10.246 -56.863 1.00 21.73 256 LYS A C 1
ATOM 2020 O O . LYS A 1 256 ? -12.588 -10.298 -56.066 1.00 21.73 256 LYS A O 1
ATOM 2025 N N . ARG A 1 257 ? -10.903 -9.139 -56.822 1.00 19.48 257 ARG A N 1
ATOM 2026 C CA . ARG A 1 257 ? -10.496 -8.083 -57.797 1.00 19.48 257 ARG A CA 1
ATOM 2027 C C . ARG A 1 257 ? -11.463 -6.865 -57.823 1.00 19.48 257 ARG A C 1
ATOM 2029 O O . ARG A 1 257 ? -12.645 -7.048 -58.067 1.00 19.48 257 ARG A O 1
ATOM 2036 N N . ILE A 1 258 ? -10.863 -5.653 -57.775 1.00 21.80 258 ILE A N 1
ATOM 2037 C CA . ILE A 1 258 ? -11.352 -4.309 -58.223 1.00 21.80 258 ILE A CA 1
ATOM 2038 C C . ILE A 1 258 ? -12.172 -3.522 -57.152 1.00 21.80 258 ILE A C 1
ATOM 2040 O O . ILE A 1 258 ? -13.064 -4.093 -56.555 1.00 21.80 258 ILE A O 1
ATOM 2044 N N . THR A 1 259 ? -11.938 -2.249 -56.766 1.00 22.38 259 THR A N 1
ATOM 2045 C CA . THR A 1 259 ? -11.296 -1.062 -57.388 1.00 22.38 259 THR A CA 1
ATOM 2046 C C . THR A 1 259 ? -10.767 -0.064 -56.340 1.00 22.38 259 THR A C 1
ATOM 2048 O O . THR A 1 259 ? -11.341 0.096 -55.269 1.00 22.38 259 THR A O 1
ATOM 2051 N N . LYS A 1 260 ? -9.723 0.686 -56.717 1.00 20.62 260 LYS A N 1
ATOM 2052 C CA . LYS A 1 260 ? -9.160 1.859 -56.024 1.00 20.62 260 LYS A CA 1
ATOM 2053 C C . LYS A 1 260 ? -9.967 3.134 -56.325 1.00 20.62 260 LYS A C 1
ATOM 2055 O O . LYS A 1 260 ? -10.319 3.355 -57.480 1.00 20.62 260 LYS A O 1
ATOM 2060 N N . ARG A 1 261 ? -10.055 4.059 -55.360 1.00 20.97 261 ARG A N 1
ATOM 2061 C CA . ARG A 1 261 ? -9.989 5.513 -55.617 1.00 20.97 261 ARG A CA 1
ATOM 2062 C C . ARG A 1 261 ? -9.087 6.188 -54.580 1.00 20.97 261 ARG A C 1
ATOM 2064 O O . ARG A 1 261 ? -8.968 5.733 -53.452 1.00 20.97 261 ARG A O 1
ATOM 2071 N N . LYS A 1 262 ? -8.350 7.184 -55.062 1.00 20.75 262 LYS A N 1
ATOM 2072 C CA . LYS A 1 262 ? -7.076 7.720 -54.562 1.00 20.75 262 LYS A CA 1
ATOM 2073 C C . LYS A 1 262 ? -7.284 9.159 -54.038 1.00 20.75 262 LYS A C 1
ATOM 2075 O O . LYS A 1 262 ? -8.152 9.836 -54.578 1.00 20.75 262 LYS A O 1
ATOM 2080 N N . VAL A 1 263 ? -6.343 9.611 -53.184 1.00 21.28 263 VAL A N 1
ATOM 2081 C CA . VAL A 1 263 ? -5.775 10.994 -53.097 1.00 21.28 263 VAL A CA 1
ATOM 2082 C C . VAL A 1 263 ? -6.623 12.017 -52.295 1.00 21.28 263 VAL A C 1
ATOM 2084 O O . VAL A 1 263 ? -7.825 12.071 -52.482 1.00 21.28 263 VAL A O 1
ATOM 2087 N N . THR A 1 264 ? -6.128 12.834 -51.343 1.00 21.80 264 THR A N 1
ATOM 2088 C CA . THR A 1 264 ? -4.769 13.322 -50.983 1.00 21.80 264 THR A CA 1
ATOM 2089 C C . THR A 1 264 ? -4.742 13.930 -49.566 1.00 21.80 264 THR A C 1
ATOM 2091 O O . THR A 1 264 ? -5.751 14.452 -49.108 1.00 21.80 264 THR A O 1
ATOM 2094 N N . PHE A 1 265 ? -3.560 13.963 -48.940 1.00 22.73 265 PHE A N 1
ATOM 2095 C CA . PHE A 1 265 ? -3.220 14.734 -47.730 1.00 22.73 265 PHE A CA 1
ATOM 2096 C C . PHE A 1 265 ? -2.853 16.198 -48.040 1.00 22.73 265 PHE A C 1
ATOM 2098 O O . PHE A 1 265 ? -2.261 16.449 -49.090 1.00 22.73 265 PHE A O 1
ATOM 2105 N N . LYS A 1 266 ? -3.074 17.118 -47.081 1.00 21.61 266 LYS A N 1
ATOM 2106 C CA . LYS A 1 266 ? -2.262 18.337 -46.855 1.00 21.61 266 LYS A CA 1
ATOM 2107 C C . LYS A 1 266 ? -2.484 18.928 -45.444 1.00 21.61 266 LYS A C 1
ATOM 2109 O O . LYS A 1 266 ? -3.614 19.033 -44.988 1.00 21.61 266 LYS A O 1
ATOM 2114 N N . ALA A 1 267 ? -1.388 19.340 -44.809 1.00 19.72 267 ALA A N 1
ATOM 2115 C CA . ALA A 1 267 ? -1.225 20.219 -43.633 1.00 19.72 267 ALA A CA 1
ATOM 2116 C C . ALA A 1 267 ? 0.107 21.005 -43.846 1.00 19.72 267 ALA A C 1
ATOM 2118 O O . ALA A 1 267 ? 0.832 20.586 -44.760 1.00 19.72 267 ALA A O 1
ATOM 2119 N N . PRO A 1 268 ? 0.550 22.016 -43.047 1.00 32.31 268 PRO A N 1
ATOM 2120 C CA . PRO A 1 268 ? -0.085 22.870 -42.009 1.00 32.31 268 PRO A CA 1
ATOM 2121 C C . PRO A 1 268 ? 0.265 24.410 -42.068 1.00 32.31 268 PRO A C 1
ATOM 2123 O O . PRO A 1 268 ? 1.038 24.826 -42.925 1.00 32.31 268 PRO A O 1
ATOM 2126 N N . SER A 1 269 ? -0.283 25.172 -41.082 1.00 21.97 269 SER A N 1
ATOM 2127 C CA . SER A 1 269 ? 0.162 26.431 -40.373 1.00 21.97 269 SER A CA 1
ATOM 2128 C C . SER A 1 269 ? 0.276 27.796 -41.117 1.00 21.97 269 SER A C 1
ATOM 2130 O O . SER A 1 269 ? 0.297 27.773 -42.344 1.00 21.97 269 SER A O 1
ATOM 2132 N N . PRO A 1 270 ? 0.352 29.000 -40.447 1.00 27.42 270 PRO A N 1
ATOM 2133 C CA . PRO A 1 270 ? 0.518 29.359 -39.009 1.00 27.42 270 PRO A CA 1
ATOM 2134 C C . PRO A 1 270 ? -0.420 30.480 -38.426 1.00 27.42 270 PRO A C 1
ATOM 2136 O O . PRO A 1 270 ? -1.346 30.944 -39.080 1.00 27.42 270 PRO A O 1
ATOM 2139 N N . THR A 1 271 ? -0.173 30.859 -37.157 1.00 24.44 271 THR A N 1
ATOM 2140 C CA . THR A 1 271 ? -0.876 31.779 -36.213 1.00 24.44 271 THR A CA 1
ATOM 2141 C C . THR A 1 271 ? -0.830 33.289 -36.557 1.00 24.44 271 THR A C 1
ATOM 2143 O O . THR A 1 271 ? -0.075 33.683 -37.446 1.00 24.44 271 THR A O 1
ATOM 2146 N N . PRO A 1 272 ? -1.603 34.157 -35.851 1.00 25.42 272 PRO A N 1
ATOM 2147 C CA . PRO A 1 272 ? -0.997 34.954 -34.765 1.00 25.42 272 PRO A CA 1
ATOM 2148 C C . PRO A 1 272 ? -1.886 35.227 -33.522 1.00 25.42 272 PRO A C 1
ATOM 2150 O O . PRO A 1 272 ? -3.071 34.917 -33.473 1.00 25.42 272 PRO A O 1
ATOM 2153 N N . ASP A 1 273 ? -1.195 35.777 -32.523 1.00 20.66 273 ASP A N 1
ATOM 2154 C CA . ASP A 1 273 ? -1.450 36.040 -31.096 1.00 20.66 273 ASP A CA 1
ATOM 2155 C C . ASP A 1 273 ? -2.374 37.253 -30.789 1.00 20.66 273 ASP A C 1
ATOM 2157 O O . ASP A 1 273 ? -2.755 37.976 -31.709 1.00 20.66 273 ASP A O 1
ATOM 2161 N N . LEU A 1 274 ? -2.583 37.524 -29.482 1.00 25.91 274 LEU A N 1
ATOM 2162 C CA . LEU A 1 274 ? -3.229 38.671 -28.787 1.00 25.91 274 LEU A CA 1
ATOM 2163 C C . LEU A 1 274 ? -4.699 38.408 -28.369 1.00 25.91 274 LEU A C 1
ATOM 2165 O O . LEU A 1 274 ? -5.523 38.053 -29.196 1.00 25.91 274 LEU A O 1
ATOM 2169 N N . THR A 1 275 ? -5.168 38.558 -27.122 1.00 27.06 275 THR A N 1
ATOM 2170 C CA . THR A 1 275 ? -4.732 39.329 -25.946 1.00 27.06 275 THR A CA 1
ATOM 2171 C C . THR A 1 275 ? -5.301 38.724 -24.646 1.00 27.06 275 THR A C 1
ATOM 2173 O O . THR A 1 275 ? -6.402 38.183 -24.587 1.00 27.06 275 THR A O 1
ATOM 2176 N N . ARG A 1 276 ? -4.547 38.890 -23.557 1.00 30.77 276 ARG A N 1
ATOM 2177 C CA . ARG A 1 276 ? -4.923 38.633 -22.156 1.00 30.77 276 ARG A CA 1
ATOM 2178 C C . ARG A 1 276 ? -5.791 39.774 -21.590 1.00 30.77 276 ARG A C 1
ATOM 2180 O O . ARG A 1 276 ? -5.392 40.924 -21.765 1.00 30.77 276 ARG A O 1
ATOM 2187 N N . PRO A 1 277 ? -6.810 39.496 -20.749 1.00 26.00 277 PRO A N 1
ATOM 2188 C CA . PRO A 1 277 ? -7.245 40.446 -19.727 1.00 26.00 277 PRO A CA 1
ATOM 2189 C C . PRO A 1 277 ? -6.908 39.975 -18.297 1.00 26.00 277 PRO A C 1
ATOM 2191 O O . PRO A 1 277 ? -7.247 38.882 -17.857 1.00 26.00 277 PRO A O 1
ATOM 2194 N N . VAL A 1 278 ? -6.136 40.839 -17.636 1.00 26.05 278 VAL A N 1
ATOM 2195 C CA . VAL A 1 278 ? -6.160 41.330 -16.242 1.00 26.05 278 VAL A CA 1
ATOM 2196 C C . VAL A 1 278 ? -6.784 40.468 -15.124 1.00 26.05 278 VAL A C 1
ATOM 2198 O O . VAL A 1 278 ? -7.956 40.114 -15.134 1.00 26.05 278 VAL A O 1
ATOM 2201 N N . LYS A 1 279 ? -5.983 40.267 -14.063 1.00 31.41 279 LYS A N 1
ATOM 2202 C CA . LYS A 1 279 ? -6.393 39.812 -12.723 1.00 31.41 279 LYS A CA 1
ATOM 2203 C C . LYS A 1 279 ? -7.390 40.799 -12.096 1.00 31.41 279 LYS A C 1
ATOM 2205 O O . LYS A 1 279 ? -7.001 41.926 -11.802 1.00 31.41 279 LYS A O 1
ATOM 2210 N N . SER A 1 280 ? -8.609 40.359 -11.792 1.00 26.05 280 SER A N 1
ATOM 2211 C CA . SER A 1 280 ? -9.519 41.066 -10.883 1.00 26.05 280 SER A CA 1
ATOM 2212 C C . SER A 1 280 ? -9.474 40.439 -9.488 1.00 26.05 280 SER A C 1
ATOM 2214 O O . SER A 1 280 ? -9.748 39.253 -9.308 1.00 26.05 280 SER A O 1
ATOM 2216 N N . VAL A 1 281 ? -9.110 41.254 -8.502 1.00 35.22 281 VAL A N 1
ATOM 2217 C CA . VAL A 1 281 ? -9.175 40.963 -7.068 1.00 35.22 281 VAL A CA 1
ATOM 2218 C C . VAL A 1 281 ? -10.612 41.196 -6.600 1.00 35.22 281 VAL A C 1
ATOM 2220 O O . VAL A 1 281 ? -11.067 42.334 -6.640 1.00 35.22 281 VAL A O 1
ATOM 2223 N N . SER A 1 282 ? -11.315 40.147 -6.162 1.00 27.73 282 SER A N 1
ATOM 2224 C CA . SER A 1 282 ? -12.428 40.194 -5.191 1.00 27.73 282 SER A CA 1
ATOM 2225 C C . SER A 1 282 ? -12.734 38.774 -4.671 1.00 27.73 282 SER A C 1
ATOM 2227 O O . SER A 1 282 ? -12.686 37.831 -5.464 1.00 27.73 282 SER A O 1
ATOM 2229 N N . PRO A 1 283 ? -12.991 38.587 -3.361 1.00 38.44 283 PRO A N 1
ATOM 2230 C CA . PRO A 1 283 ? -13.183 37.281 -2.742 1.00 38.44 283 PRO A CA 1
ATOM 2231 C C . PRO A 1 283 ? -14.668 36.907 -2.751 1.00 38.44 283 PRO A C 1
ATOM 2233 O O . PRO A 1 283 ? -15.432 37.519 -2.028 1.00 38.44 283 PRO A O 1
ATOM 2236 N N . ASP A 1 284 ? -15.066 35.937 -3.570 1.00 36.69 284 ASP A N 1
ATOM 2237 C CA . ASP A 1 284 ? -16.211 35.044 -3.322 1.00 36.69 284 ASP A CA 1
ATOM 2238 C C . ASP A 1 284 ? -16.360 34.110 -4.528 1.00 36.69 284 ASP A C 1
ATOM 2240 O O . ASP A 1 284 ? -16.955 34.434 -5.555 1.00 36.69 284 ASP A O 1
ATOM 2244 N N . ILE A 1 285 ? -15.751 32.931 -4.419 1.00 33.06 285 ILE A N 1
ATOM 2245 C CA . ILE A 1 285 ? -16.046 31.807 -5.307 1.00 33.06 285 ILE A CA 1
ATOM 2246 C C . ILE A 1 285 ? -17.361 31.204 -4.793 1.00 33.06 285 ILE A C 1
ATOM 2248 O O . ILE A 1 285 ? -17.437 30.934 -3.592 1.00 33.06 285 ILE A O 1
ATOM 2252 N N . PRO A 1 286 ? -18.370 30.921 -5.636 1.00 36.75 286 PRO A N 1
ATOM 2253 C CA . PRO A 1 286 ? -19.496 30.091 -5.225 1.00 36.75 286 PRO A CA 1
ATOM 2254 C C . PRO A 1 286 ? -18.977 28.685 -4.857 1.00 36.75 286 PRO A C 1
ATOM 2256 O O . PRO A 1 286 ? -18.733 27.852 -5.729 1.00 36.75 286 PRO A O 1
ATOM 2259 N N . GLU A 1 287 ? -18.730 28.426 -3.566 1.00 54.06 287 GLU A N 1
ATOM 2260 C CA . GLU A 1 287 ? -18.330 27.110 -3.047 1.00 54.06 287 GLU A CA 1
ATOM 2261 C C . GLU A 1 287 ? -19.471 26.112 -3.342 1.00 54.06 287 GLU A C 1
ATOM 2263 O O . GLU A 1 287 ? -20.571 26.219 -2.801 1.00 54.06 287 GLU A O 1
ATOM 2268 N N . GLN A 1 288 ? -19.226 25.137 -4.224 1.00 63.34 288 GLN A N 1
ATOM 2269 C CA . GLN A 1 288 ? -20.175 24.070 -4.564 1.00 63.34 288 GLN A CA 1
ATOM 2270 C C . GLN A 1 288 ? -20.693 23.382 -3.282 1.00 63.34 288 GLN A C 1
ATOM 2272 O O . GLN A 1 288 ? -19.916 22.777 -2.540 1.00 63.34 288 GLN A O 1
ATOM 2277 N N . MET A 1 289 ? -21.998 23.476 -3.003 1.00 71.75 289 MET A N 1
ATOM 2278 C CA . MET A 1 289 ? -22.613 22.870 -1.814 1.00 71.75 289 MET A CA 1
ATOM 2279 C C . MET A 1 289 ? -22.918 21.385 -2.047 1.00 71.75 289 MET A C 1
ATOM 2281 O O . MET A 1 289 ? -23.396 21.006 -3.116 1.00 71.75 289 MET A O 1
ATOM 2285 N N . VAL A 1 290 ? -22.685 20.543 -1.038 1.00 78.50 290 VAL A N 1
ATOM 2286 C CA . VAL A 1 290 ? -22.888 19.085 -1.107 1.00 78.50 290 VAL A CA 1
ATOM 2287 C C . VAL A 1 290 ? -23.744 18.563 0.058 1.00 78.50 290 VAL A C 1
ATOM 2289 O O . VAL A 1 290 ? -23.668 19.120 1.157 1.00 78.50 290 VAL A O 1
ATOM 2292 N N . PRO A 1 291 ? -24.531 17.485 -0.140 1.00 81.62 291 PRO A N 1
ATOM 2293 C CA . PRO A 1 291 ? -25.211 16.770 0.942 1.00 81.62 291 PRO A CA 1
ATOM 2294 C C . PRO A 1 291 ? -24.218 16.235 1.982 1.00 81.62 291 PRO A C 1
ATOM 2296 O O . PRO A 1 291 ? -23.398 15.375 1.661 1.00 81.62 291 PRO A O 1
ATOM 2299 N N . LEU A 1 292 ? -24.294 16.712 3.226 1.00 86.75 292 LEU A N 1
ATOM 2300 C CA . LEU A 1 292 ? -23.324 16.395 4.279 1.00 86.75 292 LEU A CA 1
ATOM 2301 C C . LEU A 1 292 ? -23.193 14.890 4.521 1.00 86.75 292 LEU A C 1
ATOM 2303 O O . LEU A 1 292 ? -22.074 14.378 4.488 1.00 86.75 292 LEU A O 1
ATOM 2307 N N . GLU A 1 293 ? -24.307 14.187 4.757 1.00 84.75 293 GLU A N 1
ATOM 2308 C CA . GLU A 1 293 ? -24.244 12.780 5.164 1.00 84.75 293 GLU A CA 1
ATOM 2309 C C . GLU A 1 293 ? -23.664 11.898 4.064 1.00 84.75 293 GLU A C 1
ATOM 2311 O O . GLU A 1 293 ? -22.749 11.119 4.312 1.00 84.75 293 GLU A O 1
ATOM 2316 N N . HIS A 1 294 ? -24.134 12.078 2.833 1.00 82.12 294 HIS A N 1
ATOM 2317 C CA . HIS A 1 294 ? -23.657 11.310 1.689 1.00 82.12 294 HIS A CA 1
ATOM 2318 C C . HIS A 1 294 ? -22.194 11.612 1.337 1.00 82.12 294 HIS A C 1
ATOM 2320 O O . HIS A 1 294 ? -21.460 10.739 0.878 1.00 82.12 294 HIS A O 1
ATOM 2326 N N . TYR A 1 295 ? -21.757 12.857 1.540 1.00 84.75 295 TYR A N 1
ATOM 2327 C CA . TYR A 1 295 ? -20.416 13.291 1.169 1.00 84.75 295 TYR A CA 1
ATOM 2328 C C . TYR A 1 295 ? -19.346 12.872 2.186 1.00 84.75 295 TYR A C 1
ATOM 2330 O O . TYR A 1 295 ? -18.255 12.442 1.801 1.00 84.75 295 TYR A O 1
ATOM 2338 N N . TYR A 1 296 ? -19.632 12.989 3.485 1.00 90.19 296 TYR A N 1
ATOM 2339 C CA . TYR A 1 296 ? -18.651 12.716 4.539 1.00 90.19 296 TYR A CA 1
ATOM 2340 C C . TYR A 1 296 ? -18.762 11.313 5.137 1.00 90.19 296 TYR A C 1
ATOM 2342 O O . TYR A 1 296 ? -17.741 10.784 5.579 1.00 90.19 296 TYR A O 1
ATOM 2350 N N . TYR A 1 297 ? -19.952 10.705 5.147 1.00 92.31 297 TYR A N 1
ATOM 2351 C CA . TYR A 1 297 ? -20.204 9.477 5.896 1.00 92.31 297 TYR A CA 1
ATOM 2352 C C . TYR A 1 297 ? -20.404 8.249 5.000 1.00 92.31 297 TYR A C 1
ATOM 2354 O O . TYR A 1 297 ? -20.916 8.325 3.882 1.00 92.31 297 TYR A O 1
ATOM 2362 N N . GLY A 1 298 ? -20.007 7.084 5.507 1.00 91.56 298 GLY A N 1
ATOM 2363 C CA . GLY A 1 298 ? -20.235 5.810 4.838 1.00 91.56 298 GLY A CA 1
ATOM 2364 C C . GLY A 1 298 ? -19.708 4.614 5.621 1.00 91.56 298 GLY A C 1
ATOM 2365 O O . GLY A 1 298 ? -19.352 4.707 6.799 1.00 91.56 298 GLY A O 1
ATOM 2366 N N . SER A 1 299 ? -19.645 3.474 4.940 1.00 93.38 299 SER A N 1
ATOM 2367 C CA . SER A 1 299 ? -19.071 2.236 5.463 1.00 93.38 299 SER A CA 1
ATOM 2368 C C . SER A 1 299 ? -18.430 1.395 4.359 1.00 93.38 299 SER A C 1
ATOM 2370 O O . SER A 1 299 ? -18.749 1.555 3.185 1.00 93.38 299 SER A O 1
ATOM 2372 N N . ILE A 1 300 ? -17.496 0.523 4.733 1.00 91.50 300 ILE A N 1
ATOM 2373 C CA . ILE A 1 300 ? -16.913 -0.510 3.874 1.00 91.50 300 ILE A CA 1
ATOM 2374 C C . ILE A 1 300 ? -17.075 -1.840 4.604 1.00 91.50 300 ILE A C 1
ATOM 2376 O O . ILE A 1 300 ? -16.650 -1.982 5.754 1.00 91.50 300 ILE A O 1
ATOM 2380 N N . GLU A 1 301 ? -17.680 -2.807 3.921 1.00 90.12 301 GLU A N 1
ATOM 2381 C CA . GLU A 1 301 ? -17.872 -4.168 4.422 1.00 90.12 301 GLU A CA 1
ATOM 2382 C C . GLU A 1 301 ? -16.533 -4.835 4.781 1.00 90.12 301 GLU A C 1
ATOM 2384 O O . GLU A 1 301 ? -15.525 -4.677 4.090 1.00 90.12 301 GLU A O 1
ATOM 2389 N N . GLY A 1 302 ? -16.526 -5.592 5.879 1.00 85.06 302 GLY A N 1
ATOM 2390 C CA . GLY A 1 302 ? -15.368 -6.378 6.299 1.00 85.06 302 GLY A CA 1
ATOM 2391 C C . GLY A 1 302 ? -15.228 -7.696 5.531 1.00 85.06 302 GLY A C 1
ATOM 2392 O O . GLY A 1 302 ? -16.084 -8.089 4.737 1.00 85.06 302 GLY A O 1
ATOM 2393 N N . ILE A 1 303 ? -14.152 -8.428 5.811 1.00 83.44 303 ILE A N 1
ATOM 2394 C CA . ILE A 1 303 ? -13.934 -9.783 5.303 1.00 83.44 303 ILE A CA 1
ATOM 2395 C C . ILE A 1 303 ? -14.970 -10.712 5.947 1.00 83.44 303 ILE A C 1
ATOM 2397 O O . ILE A 1 303 ? -14.870 -11.039 7.131 1.00 83.44 303 ILE A O 1
ATOM 2401 N N . LYS A 1 304 ? -15.951 -11.165 5.160 1.00 67.81 304 LYS A N 1
ATOM 2402 C CA . LYS A 1 304 ? -16.972 -12.134 5.582 1.00 67.81 304 LYS A CA 1
ATOM 2403 C C . LYS A 1 304 ? -16.367 -13.538 5.665 1.00 67.81 304 LYS A C 1
ATOM 2405 O O . LYS A 1 304 ? -16.518 -14.339 4.749 1.00 67.81 304 LYS A O 1
ATOM 2410 N N . LYS A 1 305 ? -15.652 -13.843 6.749 1.00 60.94 305 LYS A N 1
ATOM 2411 C CA . LYS A 1 305 ? -15.384 -15.235 7.138 1.00 60.94 305 LYS A CA 1
ATOM 2412 C C . LYS A 1 305 ? -16.602 -15.741 7.907 1.00 60.94 305 LYS A C 1
ATOM 2414 O O . LYS A 1 305 ? -17.090 -15.029 8.779 1.00 60.94 305 LYS A O 1
ATOM 2419 N N . GLN A 1 306 ? -17.103 -16.936 7.592 1.00 54.78 306 GLN A N 1
ATOM 2420 C CA . GLN A 1 306 ? -18.015 -17.627 8.505 1.00 54.78 306 GLN A CA 1
ATOM 2421 C C . GLN A 1 306 ? -17.230 -17.899 9.790 1.00 54.78 306 GLN A C 1
ATOM 2423 O O . GLN A 1 306 ? -16.407 -18.808 9.844 1.00 54.78 306 GLN A O 1
ATOM 2428 N N . GLU A 1 307 ? -17.409 -17.050 10.798 1.00 59.91 307 GLU A N 1
ATOM 2429 C CA . GLU A 1 307 ? -16.932 -17.349 12.139 1.00 59.91 307 GLU A CA 1
ATOM 2430 C C . GLU A 1 307 ? -17.802 -18.492 12.657 1.00 59.91 307 GLU A C 1
ATOM 2432 O O . GLU A 1 307 ? -19.002 -18.322 12.890 1.00 59.91 307 GLU A O 1
ATOM 2437 N N . GLU A 1 308 ? -17.217 -19.685 12.772 1.00 65.56 308 GLU A N 1
ATOM 2438 C CA . GLU A 1 308 ? -17.850 -20.779 13.499 1.00 65.56 308 GLU A CA 1
ATOM 2439 C C . GLU A 1 308 ? -18.233 -20.251 14.881 1.00 65.56 308 GLU A C 1
ATOM 2441 O O . GLU A 1 308 ? -17.421 -19.613 15.550 1.00 65.56 308 GLU A O 1
ATOM 2446 N N . LYS A 1 309 ? -19.483 -20.453 15.302 1.00 78.44 309 LYS A N 1
ATOM 2447 C CA . LYS A 1 309 ? -19.912 -20.016 16.632 1.00 78.44 309 LYS A CA 1
ATOM 2448 C C . LYS A 1 309 ? -19.148 -20.833 17.665 1.00 78.44 309 LYS A C 1
ATOM 2450 O O . LYS A 1 309 ? -19.376 -22.032 17.808 1.00 78.44 309 LYS A O 1
ATOM 2455 N N . ILE A 1 310 ? -18.258 -20.172 18.393 1.00 81.38 310 ILE A N 1
ATOM 2456 C CA . ILE A 1 310 ? -17.419 -20.797 19.406 1.00 81.38 310 ILE A CA 1
ATOM 2457 C C . ILE A 1 310 ? -18.130 -20.686 20.749 1.00 81.38 310 ILE A C 1
ATOM 2459 O O . ILE A 1 310 ? -18.413 -19.591 21.241 1.00 81.38 310 ILE A O 1
ATOM 2463 N N . THR A 1 311 ? -18.363 -21.828 21.388 1.00 83.12 311 THR A N 1
ATOM 2464 C CA . THR A 1 311 ? -18.726 -21.856 22.806 1.00 83.12 311 THR A CA 1
ATOM 2465 C C . THR A 1 311 ? -17.457 -21.676 23.623 1.00 83.12 311 THR A C 1
ATOM 2467 O O . THR A 1 311 ? -16.603 -22.562 23.675 1.00 83.12 311 THR A O 1
ATOM 2470 N N . LEU A 1 312 ? -17.307 -20.511 24.250 1.00 82.62 312 LEU A N 1
ATOM 2471 C CA . LEU A 1 312 ? -16.173 -20.272 25.137 1.00 82.62 312 LEU A CA 1
ATOM 2472 C C . LEU A 1 312 ? -16.336 -21.073 26.437 1.00 82.62 312 LEU A C 1
ATOM 2474 O O . LEU A 1 312 ? -17.439 -21.414 26.853 1.00 82.62 312 LEU A O 1
ATOM 2478 N N . ASN A 1 313 ? -15.226 -21.361 27.107 1.00 84.94 313 ASN A N 1
ATOM 2479 C CA . ASN A 1 313 ? -15.234 -21.791 28.504 1.00 84.94 313 ASN A CA 1
ATOM 2480 C C . ASN A 1 313 ? -14.097 -21.070 29.222 1.00 84.94 313 ASN A C 1
ATOM 2482 O O . ASN A 1 313 ? -13.026 -21.623 29.473 1.00 84.94 313 ASN A O 1
ATOM 2486 N N . LEU A 1 314 ? -14.305 -19.772 29.442 1.00 84.12 314 LEU A N 1
ATOM 2487 C CA . LEU A 1 314 ? -13.307 -18.893 30.035 1.00 84.12 314 LEU A CA 1
ATOM 2488 C C . LEU A 1 314 ? -13.732 -18.483 31.437 1.00 84.12 314 LEU A C 1
ATOM 2490 O O . LEU A 1 314 ? -14.827 -17.959 31.651 1.00 84.12 314 LEU A O 1
ATOM 2494 N N . LYS A 1 315 ? -12.818 -18.697 32.381 1.00 87.44 315 LYS A N 1
ATOM 2495 C CA . LYS A 1 315 ? -12.910 -18.199 33.749 1.00 87.44 315 LYS A CA 1
ATOM 2496 C C . LYS A 1 315 ? -12.270 -16.815 33.825 1.00 87.44 315 LYS A C 1
ATOM 2498 O O . LYS A 1 315 ? -11.174 -16.613 33.299 1.00 87.44 315 LYS A O 1
ATOM 2503 N N . CYS A 1 316 ? -12.930 -15.874 34.494 1.00 89.44 316 CYS A N 1
ATOM 2504 C CA . CYS A 1 316 ? -12.321 -14.585 34.806 1.00 89.44 316 CYS A CA 1
ATOM 2505 C C . CYS A 1 316 ? -11.063 -14.781 35.677 1.00 89.44 316 CYS A C 1
ATOM 2507 O O . CYS A 1 316 ? -11.037 -15.620 36.573 1.00 89.44 316 CYS A O 1
ATOM 2509 N N . ASN A 1 317 ? -10.010 -14.003 35.436 1.00 85.25 317 ASN A N 1
ATOM 2510 C CA . ASN A 1 317 ? -8.799 -14.016 36.268 1.00 85.25 317 ASN A CA 1
ATOM 2511 C C . ASN A 1 317 ? -8.945 -13.175 37.555 1.00 85.25 317 ASN A C 1
ATOM 2513 O O . ASN A 1 317 ? -8.183 -13.384 38.493 1.00 85.25 317 ASN A O 1
ATOM 2517 N N . MET A 1 318 ? -9.922 -12.262 37.610 1.00 84.38 318 MET A N 1
ATOM 2518 C CA . MET A 1 318 ? -10.196 -11.389 38.762 1.00 84.38 318 MET A CA 1
ATOM 2519 C C . MET A 1 318 ? -11.273 -11.946 39.704 1.00 84.38 318 MET A C 1
ATOM 2521 O O . MET A 1 318 ? -11.329 -11.564 40.869 1.00 84.38 318 MET A O 1
ATOM 2525 N N . CYS A 1 319 ? -12.152 -12.833 39.225 1.00 88.19 319 CYS A N 1
ATOM 2526 C CA . CYS A 1 319 ? -13.222 -13.425 40.032 1.00 88.19 319 CYS A CA 1
ATOM 2527 C C . CYS A 1 319 ? -13.539 -14.870 39.611 1.00 88.19 319 CYS A C 1
ATOM 2529 O O . CYS A 1 319 ? -12.922 -15.426 38.710 1.00 88.19 319 CYS A O 1
ATOM 2531 N N . LYS A 1 320 ? -14.518 -15.508 40.264 1.00 85.19 320 LYS A N 1
ATOM 2532 C CA . LYS A 1 320 ? -14.891 -16.911 40.001 1.00 85.19 320 LYS A CA 1
ATOM 2533 C C . LYS A 1 320 ? -15.930 -17.093 38.877 1.00 85.19 320 LYS A C 1
ATOM 2535 O O . LYS A 1 320 ? -16.422 -18.201 38.705 1.00 85.19 320 LYS A O 1
ATOM 2540 N N . ALA A 1 321 ? -16.280 -16.045 38.128 1.00 89.56 321 ALA A N 1
ATOM 2541 C CA . ALA A 1 321 ? -17.295 -16.125 37.075 1.00 89.56 321 ALA A CA 1
ATOM 2542 C C . ALA A 1 321 ? -16.783 -16.850 35.814 1.00 89.56 321 ALA A C 1
ATOM 2544 O O . ALA A 1 321 ? -15.627 -16.680 35.412 1.00 89.56 321 ALA A O 1
ATOM 2545 N N . HIS A 1 322 ? -17.667 -17.631 35.186 1.00 91.19 322 HIS A N 1
ATOM 2546 C CA . HIS A 1 322 ? -17.421 -18.386 33.954 1.00 91.19 322 HIS A CA 1
ATOM 2547 C C . HIS A 1 322 ? -18.313 -17.880 32.820 1.00 91.19 322 HIS A C 1
ATOM 2549 O O . HIS A 1 322 ? -19.482 -17.560 33.038 1.00 91.19 322 HIS A O 1
ATOM 2555 N N . PHE A 1 323 ? -17.769 -17.837 31.604 1.00 90.56 323 PHE A N 1
ATOM 2556 C CA . PHE A 1 323 ? -18.454 -17.276 30.443 1.00 90.56 323 PHE A CA 1
ATOM 2557 C C . PHE A 1 323 ? -18.385 -18.200 29.234 1.00 90.56 323 PHE A C 1
ATOM 2559 O O . PHE A 1 323 ? -17.319 -18.710 28.884 1.00 90.56 323 PHE A O 1
ATOM 2566 N N . THR A 1 324 ? -19.534 -18.339 28.570 1.00 89.81 324 THR A N 1
ATOM 2567 C CA . THR A 1 324 ? -19.705 -19.130 27.343 1.00 89.81 324 THR A CA 1
ATOM 2568 C C . THR A 1 324 ? -19.723 -18.304 26.063 1.00 89.81 324 THR A C 1
ATOM 2570 O O . THR A 1 324 ? -19.714 -18.851 24.964 1.00 89.81 324 THR A O 1
ATOM 2573 N N . ASN A 1 325 ? -19.729 -16.979 26.196 1.00 91.38 325 ASN A N 1
ATOM 2574 C CA . ASN A 1 325 ? -19.862 -16.038 25.096 1.00 91.38 325 ASN A CA 1
ATOM 2575 C C . ASN A 1 325 ? -18.891 -14.864 25.299 1.00 91.38 325 ASN A C 1
ATOM 2577 O O . ASN A 1 325 ? -18.756 -14.344 26.413 1.00 91.38 325 ASN A O 1
ATOM 2581 N N . ASN A 1 326 ? -18.219 -14.457 24.221 1.00 92.06 326 ASN A N 1
ATOM 2582 C CA . ASN A 1 326 ? -17.207 -13.403 24.230 1.00 92.06 326 ASN A CA 1
ATOM 2583 C C . ASN A 1 326 ? -17.774 -12.038 24.628 1.00 92.06 326 ASN A C 1
ATOM 2585 O O . ASN A 1 326 ? -17.116 -11.318 25.372 1.00 92.06 326 ASN A O 1
ATOM 2589 N N . ILE A 1 327 ? -18.988 -11.699 24.191 1.00 93.25 327 ILE A N 1
ATOM 2590 C CA . ILE A 1 327 ? -19.658 -10.443 24.534 1.00 93.25 327 ILE A CA 1
ATOM 2591 C C . ILE A 1 327 ? -19.940 -10.390 26.034 1.00 93.25 327 ILE A C 1
ATOM 2593 O O . ILE A 1 327 ? -19.569 -9.415 26.679 1.00 93.25 327 ILE A O 1
ATOM 2597 N N . LYS A 1 328 ? -20.491 -11.465 26.617 1.00 92.06 328 LYS A N 1
ATOM 2598 C CA . LYS A 1 328 ? -20.751 -11.538 28.070 1.00 92.06 328 LYS A CA 1
ATOM 2599 C C . LYS A 1 328 ? -19.466 -11.417 28.890 1.00 92.06 328 LYS A C 1
ATOM 2601 O O . LYS A 1 328 ? -19.438 -10.712 29.899 1.00 92.06 328 LYS A O 1
ATOM 2606 N N . LEU A 1 329 ? -18.401 -12.089 28.445 1.00 91.81 329 LEU A N 1
ATOM 2607 C CA . LEU A 1 329 ? -17.078 -11.982 29.056 1.00 91.81 329 LEU A CA 1
ATOM 2608 C C . LEU A 1 329 ? -16.554 -10.545 28.969 1.00 91.81 329 LEU A C 1
ATOM 2610 O O . LEU A 1 329 ? -16.158 -9.979 29.978 1.00 91.81 329 LEU A O 1
ATOM 2614 N N . MET A 1 330 ? -16.585 -9.939 27.784 1.00 92.25 330 MET A N 1
ATOM 2615 C CA . MET A 1 330 ? -16.117 -8.576 27.538 1.00 92.25 330 MET A CA 1
ATOM 2616 C C . MET A 1 330 ? -16.853 -7.553 28.411 1.00 92.25 330 MET A C 1
ATOM 2618 O O . MET A 1 330 ? -16.201 -6.777 29.108 1.00 92.25 330 MET A O 1
ATOM 2622 N N . THR A 1 331 ? -18.190 -7.599 28.447 1.00 90.75 331 THR A N 1
ATOM 2623 C CA . THR A 1 331 ? -19.000 -6.714 29.297 1.00 90.75 331 THR A CA 1
ATOM 2624 C C . THR A 1 331 ? -18.696 -6.911 30.778 1.00 90.75 331 THR A C 1
ATOM 2626 O O . THR A 1 331 ? -18.653 -5.946 31.530 1.00 90.75 331 THR A O 1
ATOM 2629 N N . HIS A 1 332 ? -18.413 -8.145 31.202 1.00 90.19 332 HIS A N 1
ATOM 2630 C CA . HIS A 1 332 ? -17.984 -8.423 32.569 1.00 90.19 332 HIS A CA 1
ATOM 2631 C C . HIS A 1 332 ? -16.588 -7.858 32.881 1.00 90.19 332 HIS A C 1
ATOM 2633 O O . HIS A 1 332 ? -16.360 -7.325 33.961 1.00 90.19 332 HIS A O 1
ATOM 2639 N N . LEU A 1 333 ? -15.634 -7.925 31.951 1.00 89.94 333 LEU A N 1
ATOM 2640 C CA . LEU A 1 333 ? -14.305 -7.341 32.169 1.00 89.94 333 LEU A CA 1
ATOM 2641 C C . LEU A 1 333 ? -14.362 -5.810 32.321 1.00 89.94 333 LEU A C 1
ATOM 2643 O O . 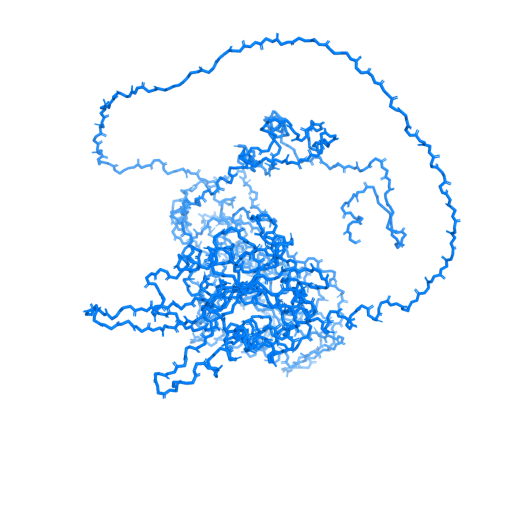LEU A 1 333 ? -13.548 -5.241 33.050 1.00 89.94 333 LEU A O 1
ATOM 2647 N N . PHE A 1 334 ? -15.336 -5.140 31.697 1.00 90.25 334 PHE A N 1
ATOM 2648 C CA . PHE A 1 334 ? -15.542 -3.697 31.865 1.00 90.25 334 PHE A CA 1
ATOM 2649 C C . PHE A 1 334 ? -15.967 -3.302 33.285 1.00 90.25 334 PHE A C 1
ATOM 2651 O O . PHE A 1 334 ? -15.601 -2.213 33.740 1.00 90.25 334 PHE A O 1
ATOM 2658 N N . THR A 1 335 ? -16.660 -4.182 34.018 1.00 86.50 335 THR A N 1
ATOM 2659 C CA . THR A 1 335 ? -17.051 -3.907 35.412 1.00 86.50 335 THR A CA 1
ATOM 2660 C C . THR A 1 335 ? -15.844 -3.936 36.347 1.00 86.50 335 THR A C 1
ATOM 2662 O O . THR A 1 335 ? -15.733 -3.085 37.228 1.00 86.50 335 THR A O 1
ATOM 2665 N N . HIS A 1 336 ? -14.902 -4.862 36.114 1.00 85.12 336 HIS A N 1
ATOM 2666 C CA . HIS A 1 336 ? -13.624 -4.918 36.840 1.00 85.12 336 HIS A CA 1
ATOM 2667 C C . HIS A 1 336 ? -12.748 -3.715 36.552 1.00 85.12 336 HIS A C 1
ATOM 2669 O O . HIS A 1 336 ? -12.118 -3.189 37.463 1.00 85.12 336 HIS A O 1
ATOM 2675 N N . ALA A 1 337 ? -12.718 -3.265 35.296 1.00 80.31 337 ALA A N 1
ATOM 2676 C CA . ALA A 1 337 ? -11.997 -2.055 34.957 1.00 80.31 337 ALA A CA 1
ATOM 2677 C C . ALA A 1 337 ? -12.548 -0.884 35.783 1.00 80.31 337 ALA A C 1
ATOM 2679 O O . ALA A 1 337 ? -11.802 -0.205 36.472 1.00 80.31 337 ALA A O 1
ATOM 2680 N N . HIS A 1 338 ? -13.852 -0.606 35.745 1.00 73.81 338 HIS A N 1
ATOM 2681 C CA . HIS A 1 338 ? -14.417 0.613 36.345 1.00 73.81 338 HIS A CA 1
ATOM 2682 C C . HIS A 1 338 ? -14.629 0.572 37.868 1.00 73.81 338 HIS A C 1
ATOM 2684 O O . HIS A 1 338 ? -15.249 1.490 38.399 1.00 73.81 338 HIS A O 1
ATOM 2690 N N . ASN A 1 339 ? -14.108 -0.443 38.576 1.00 65.38 339 ASN A N 1
ATOM 2691 C CA . ASN A 1 339 ? -14.361 -0.672 40.007 1.00 65.38 339 ASN A CA 1
ATOM 2692 C C . ASN A 1 339 ? -15.857 -0.568 40.361 1.00 65.38 339 ASN A C 1
ATOM 2694 O O . ASN A 1 339 ? -16.221 -0.145 41.457 1.00 65.38 339 ASN A O 1
ATOM 2698 N N . ALA A 1 340 ? -16.729 -0.947 39.421 1.00 60.75 340 ALA A N 1
ATOM 2699 C CA . ALA A 1 340 ? -18.168 -0.994 39.624 1.00 60.75 340 ALA A CA 1
ATOM 2700 C C . ALA A 1 340 ? -18.482 -2.265 40.422 1.00 60.75 340 ALA A C 1
ATOM 2702 O O . ALA A 1 340 ? -18.939 -3.275 39.888 1.00 60.75 340 ALA A O 1
ATOM 2703 N N . GLY A 1 341 ? -18.113 -2.245 41.701 1.00 50.78 341 GLY A N 1
ATOM 2704 C CA . GLY A 1 341 ? -18.493 -3.265 42.657 1.00 50.78 341 GLY A CA 1
ATOM 2705 C C . GLY A 1 341 ? -19.998 -3.197 42.893 1.00 50.78 341 GLY A C 1
ATOM 2706 O O . GLY A 1 341 ? -20.500 -2.186 43.368 1.00 50.78 341 GLY A O 1
ATOM 2707 N N . SER A 1 342 ? -20.676 -4.304 42.608 1.00 52.69 342 SER A N 1
ATOM 2708 C CA . SER A 1 342 ? -22.027 -4.634 43.073 1.00 52.69 342 SER A CA 1
ATOM 2709 C C . SER A 1 342 ? -23.230 -3.981 42.374 1.00 52.69 342 SER A C 1
ATOM 2711 O O . SER A 1 342 ? -23.227 -2.850 41.901 1.00 52.69 342 SER A O 1
ATOM 2713 N N . SER A 1 343 ? -24.265 -4.818 42.300 1.00 57.41 343 SER A N 1
ATOM 2714 C CA . SER A 1 343 ? -25.551 -4.716 41.615 1.00 57.41 343 SER A CA 1
ATOM 2715 C C . SER A 1 343 ? -26.260 -3.360 41.693 1.00 57.41 343 SER A C 1
ATOM 2717 O O . SER A 1 343 ? -26.406 -2.794 42.771 1.00 57.41 343 SER A O 1
ATOM 2719 N N . GLY A 1 344 ? -26.792 -2.909 40.550 1.00 63.06 344 GLY A N 1
ATOM 2720 C CA . GLY A 1 344 ? -27.722 -1.772 40.453 1.00 63.06 344 GLY A CA 1
ATOM 2721 C C . GLY A 1 344 ? -27.320 -0.668 39.470 1.00 63.06 344 GLY A C 1
ATOM 2722 O O . GLY A 1 344 ? -28.124 0.217 39.205 1.00 63.06 344 GLY A O 1
ATOM 2723 N N . VAL A 1 345 ? -26.108 -0.710 38.905 1.00 78.56 345 VAL A N 1
ATOM 2724 C CA . VAL A 1 345 ? -25.632 0.278 37.919 1.00 78.56 345 VAL A CA 1
ATOM 2725 C C . VAL A 1 345 ? -25.662 -0.275 36.493 1.00 78.56 345 VAL A C 1
ATOM 2727 O O . VAL A 1 345 ? -25.284 -1.420 36.245 1.00 78.56 345 VAL A O 1
ATOM 2730 N N . HIS A 1 346 ? -26.086 0.554 35.542 1.00 83.56 346 HIS A N 1
ATOM 2731 C CA . HIS A 1 346 ? -26.067 0.252 34.112 1.00 83.56 346 HIS A CA 1
ATOM 2732 C C . HIS A 1 346 ? -24.842 0.898 33.461 1.00 83.56 346 HIS A C 1
ATOM 2734 O O . HIS A 1 346 ? -24.509 2.041 33.765 1.00 83.56 346 HIS A O 1
ATOM 2740 N N . GLN A 1 347 ? -24.164 0.185 32.560 1.00 88.25 347 GLN A N 1
ATOM 2741 C CA . GLN A 1 347 ? -22.950 0.669 31.900 1.00 88.25 347 GLN A CA 1
ATOM 2742 C C . GLN A 1 347 ? -23.170 0.846 30.395 1.00 88.25 347 GLN A C 1
ATOM 2744 O O . GLN A 1 347 ? -23.686 -0.045 29.723 1.00 88.25 347 GLN A O 1
ATOM 2749 N N . CYS A 1 348 ? -22.742 1.989 29.861 1.00 91.12 348 CYS A N 1
ATOM 2750 C CA . CYS A 1 348 ? -22.780 2.280 28.432 1.00 91.12 348 CYS A CA 1
ATOM 2751 C C . CYS A 1 348 ? -21.744 1.452 27.666 1.00 91.12 348 CYS A C 1
ATOM 2753 O O . CYS A 1 348 ? -20.559 1.507 27.977 1.00 91.12 348 CYS A O 1
ATOM 2755 N N . CYS A 1 349 ? -22.155 0.724 26.626 1.00 90.56 349 CYS A N 1
ATOM 2756 C CA . CYS A 1 349 ? -21.240 -0.090 25.819 1.00 90.56 349 CYS A CA 1
ATOM 2757 C C . CYS A 1 349 ? -20.271 0.735 24.948 1.00 90.56 349 CYS A C 1
ATOM 2759 O O . CYS A 1 349 ? -19.218 0.219 24.577 1.00 90.56 349 CYS A O 1
ATOM 2761 N N . TYR A 1 350 ? -20.595 1.998 24.648 1.00 92.50 350 TYR A N 1
ATOM 2762 C CA . TYR A 1 350 ? -19.794 2.865 23.774 1.00 92.50 350 TYR A CA 1
ATOM 2763 C C . TYR A 1 350 ? -18.679 3.605 24.526 1.00 92.50 350 TYR A C 1
ATOM 2765 O O . TYR A 1 350 ? -17.564 3.716 24.025 1.00 92.50 350 TYR A O 1
ATOM 2773 N N . CYS A 1 351 ? -18.941 4.084 25.747 1.00 90.00 351 CYS A N 1
ATOM 2774 C CA . CYS A 1 351 ? -17.973 4.878 26.519 1.00 90.00 351 CYS A CA 1
ATOM 2775 C C . CYS A 1 351 ? -17.693 4.357 27.937 1.00 90.00 351 CYS A C 1
ATOM 2777 O O . CYS A 1 351 ? -16.883 4.944 28.652 1.00 90.00 351 CYS A O 1
ATOM 2779 N N . LEU A 1 352 ? -18.349 3.268 28.351 1.00 89.88 352 LEU A N 1
ATOM 2780 C CA . LEU A 1 352 ? -18.253 2.656 29.683 1.00 89.88 352 LEU A CA 1
ATOM 2781 C C . LEU A 1 352 ? -18.680 3.552 30.859 1.00 89.88 352 LEU A C 1
ATOM 2783 O O . LEU A 1 352 ? -18.439 3.190 32.013 1.00 89.88 352 LEU A O 1
ATOM 2787 N N . ALA A 1 353 ? -19.359 4.675 30.593 1.00 88.69 353 ALA A N 1
ATOM 2788 C CA . ALA A 1 353 ? -19.992 5.489 31.626 1.00 88.69 353 ALA A CA 1
ATOM 2789 C C . ALA A 1 353 ? -21.057 4.678 32.380 1.00 88.69 353 ALA A C 1
ATOM 2791 O O . ALA A 1 353 ? -21.827 3.932 31.771 1.00 88.69 353 ALA A O 1
ATOM 2792 N N . THR A 1 354 ? -21.092 4.829 33.702 1.00 88.12 354 THR A N 1
ATOM 2793 C CA . THR A 1 354 ? -22.066 4.176 34.577 1.00 88.12 354 THR A CA 1
ATOM 2794 C C . THR A 1 354 ? -23.196 5.136 34.930 1.00 88.12 354 THR A C 1
ATOM 2796 O O . THR A 1 354 ? -22.971 6.315 35.197 1.00 88.12 354 THR A O 1
ATOM 2799 N N . VAL A 1 355 ? -24.422 4.624 34.933 1.00 87.94 355 VAL A N 1
ATOM 2800 C CA . VAL A 1 355 ? -25.642 5.356 35.287 1.00 87.94 355 VAL A CA 1
ATOM 2801 C C . VAL A 1 355 ? -26.519 4.510 36.208 1.00 87.94 355 VAL A C 1
ATOM 2803 O O . VAL A 1 355 ? -26.351 3.293 36.306 1.00 87.94 355 VAL A O 1
ATOM 2806 N N . THR A 1 356 ? -27.441 5.158 36.914 1.00 86.81 356 THR A N 1
ATOM 2807 C CA . THR A 1 356 ? -28.244 4.540 37.980 1.00 86.81 356 THR A CA 1
ATOM 2808 C C . THR A 1 356 ? -29.529 3.875 37.490 1.00 86.81 356 THR A C 1
ATOM 2810 O O . THR A 1 356 ? -30.115 3.099 38.234 1.00 86.81 356 THR A O 1
ATOM 2813 N N . SER A 1 357 ? -29.981 4.147 36.261 1.00 89.62 357 SER A N 1
ATOM 2814 C CA . SER A 1 357 ? -31.208 3.560 35.704 1.00 89.62 357 SER A CA 1
ATOM 2815 C C . SER A 1 357 ? -31.078 3.246 34.212 1.00 89.62 357 SER A C 1
ATOM 2817 O O . SER A 1 357 ? -30.191 3.762 33.528 1.00 89.62 357 SER A O 1
ATOM 2819 N N . LYS A 1 358 ? -31.979 2.422 33.675 1.00 89.69 358 LYS A N 1
ATOM 2820 C CA . LYS A 1 358 ? -32.004 2.113 32.240 1.00 89.69 358 LYS A CA 1
ATOM 2821 C C . LYS A 1 358 ? -32.425 3.322 31.398 1.00 89.69 358 LYS A C 1
ATOM 2823 O O . LYS A 1 358 ? -31.820 3.589 30.368 1.00 89.69 358 LYS A O 1
ATOM 2828 N N . GLU A 1 359 ? -33.385 4.110 31.869 1.00 92.38 359 GLU A N 1
ATOM 2829 C CA . GLU A 1 359 ? -33.883 5.304 31.172 1.00 92.38 359 GLU A CA 1
ATOM 2830 C C . GLU A 1 359 ? -32.789 6.375 31.066 1.00 92.38 359 GLU A C 1
ATOM 2832 O O . GLU A 1 359 ? -32.634 7.036 30.037 1.00 92.38 359 GLU A O 1
ATOM 2837 N N . SER A 1 360 ? -31.987 6.528 32.126 1.00 92.25 360 SER A N 1
ATOM 2838 C CA . SER A 1 360 ? -30.826 7.421 32.109 1.00 92.25 360 SER A CA 1
ATOM 2839 C C . SER A 1 360 ? -29.736 6.926 31.154 1.00 92.25 360 SER A C 1
ATOM 2841 O O . SER A 1 360 ? -29.080 7.756 30.518 1.00 92.25 360 SER A O 1
ATOM 2843 N N . LEU A 1 361 ? -29.588 5.606 30.975 1.00 91.94 361 LEU A N 1
ATOM 2844 C CA . LEU A 1 361 ? -28.687 5.031 29.975 1.00 91.94 361 LEU A CA 1
ATOM 2845 C C . LEU A 1 361 ? -29.165 5.323 28.552 1.00 91.94 361 LEU A C 1
ATOM 2847 O O . LEU A 1 361 ? -28.372 5.780 27.731 1.00 91.94 361 LEU A O 1
ATOM 2851 N N . ASP A 1 362 ? -30.447 5.111 28.267 1.00 91.12 362 ASP A N 1
ATOM 2852 C CA . ASP A 1 362 ? -31.018 5.358 26.941 1.00 91.12 362 ASP A CA 1
ATOM 2853 C C . ASP A 1 362 ? -30.913 6.845 26.571 1.00 91.12 362 ASP A C 1
ATOM 2855 O O . ASP A 1 362 ? -30.478 7.194 25.470 1.00 91.12 362 ASP A O 1
ATOM 2859 N N . LYS A 1 363 ? -31.183 7.744 27.530 1.00 91.50 363 LYS A N 1
ATOM 2860 C CA . LYS A 1 363 ? -30.964 9.188 27.360 1.00 91.50 363 LYS A CA 1
ATOM 2861 C C . LYS A 1 363 ? -29.487 9.521 27.138 1.00 91.50 363 LYS A C 1
ATOM 2863 O O . LYS A 1 363 ? -29.165 10.356 26.290 1.00 91.50 363 LYS A O 1
ATOM 2868 N N . HIS A 1 364 ? -28.577 8.885 27.875 1.00 91.94 364 HIS A N 1
ATOM 2869 C CA . HIS A 1 364 ? -27.138 9.061 27.685 1.00 91.94 364 HIS A CA 1
ATOM 2870 C C . HIS A 1 364 ? -26.700 8.624 26.280 1.00 91.94 364 HIS A C 1
ATOM 2872 O O . HIS A 1 364 ? -26.001 9.384 25.612 1.00 91.94 364 HIS A O 1
ATOM 2878 N N . ILE A 1 365 ? -27.146 7.457 25.805 1.00 91.81 365 ILE A N 1
ATOM 2879 C CA . ILE A 1 365 ? -26.826 6.943 24.467 1.00 91.81 365 ILE A CA 1
ATOM 2880 C C . ILE A 1 365 ? -27.380 7.885 23.397 1.00 91.81 365 ILE A C 1
ATOM 2882 O O . ILE A 1 365 ? -26.642 8.268 22.495 1.00 91.81 365 ILE A O 1
ATOM 2886 N N . ALA A 1 366 ? -28.638 8.314 23.515 1.00 88.75 366 ALA A N 1
ATOM 2887 C CA . ALA A 1 366 ? -29.257 9.222 22.552 1.00 88.75 366 ALA A CA 1
ATOM 2888 C C . ALA A 1 366 ? -28.530 10.574 22.456 1.00 88.75 366 ALA A C 1
ATOM 2890 O O . ALA A 1 366 ? -28.407 11.134 21.373 1.00 88.75 366 ALA A O 1
ATOM 2891 N N . THR A 1 367 ? -28.028 11.095 23.580 1.00 88.00 367 THR A N 1
ATOM 2892 C CA . THR A 1 367 ? -27.429 12.439 23.639 1.00 88.00 367 THR A CA 1
ATOM 2893 C C . THR A 1 367 ? -25.913 12.470 23.473 1.00 88.00 367 THR A C 1
ATOM 2895 O O . THR A 1 367 ? -25.379 13.501 23.056 1.00 88.00 367 THR A O 1
ATOM 2898 N N . SER A 1 368 ? -25.207 11.401 23.841 1.00 88.56 368 SER A N 1
ATOM 2899 C CA . SER A 1 368 ? -23.737 11.316 23.790 1.00 88.56 368 SER A CA 1
ATOM 2900 C C . SER A 1 368 ? -23.244 10.515 22.589 1.00 88.56 368 SER A C 1
ATOM 2902 O O . SER A 1 368 ? -22.159 10.799 22.100 1.00 88.56 368 SER A O 1
ATOM 2904 N N . HIS A 1 369 ? -24.054 9.575 22.090 1.00 89.56 369 HIS A N 1
ATOM 2905 C CA . HIS A 1 369 ? -23.735 8.690 20.965 1.00 89.56 369 HIS A CA 1
ATOM 2906 C C . HIS A 1 369 ? -24.877 8.684 19.926 1.00 89.56 369 HIS A C 1
ATOM 2908 O O . HIS A 1 369 ? -25.518 7.645 19.695 1.00 89.56 369 HIS A O 1
ATOM 2914 N N . PRO A 1 370 ? -25.199 9.849 19.330 1.00 86.38 370 PRO A N 1
ATOM 2915 C CA . PRO A 1 370 ? -26.297 9.957 18.380 1.00 86.38 370 PRO A CA 1
ATOM 2916 C C . PRO A 1 370 ? -26.010 9.151 17.109 1.00 86.38 370 PRO A C 1
ATOM 2918 O O . PRO A 1 370 ? -24.873 9.064 16.647 1.00 86.38 370 PRO A O 1
ATOM 2921 N N . ALA A 1 371 ? -27.062 8.549 16.551 1.00 84.12 371 ALA A N 1
ATOM 2922 C CA . ALA A 1 371 ? -26.984 7.834 15.278 1.00 84.12 371 ALA A CA 1
ATOM 2923 C C . ALA A 1 371 ? -27.115 8.781 14.076 1.00 84.12 371 ALA A C 1
ATOM 2925 O O . ALA A 1 371 ? -26.549 8.498 13.026 1.00 84.12 371 ALA A O 1
ATOM 2926 N N . ASP A 1 372 ? -27.804 9.909 14.258 1.00 85.94 372 ASP A N 1
ATOM 2927 C CA . ASP A 1 372 ? -28.146 10.852 13.198 1.00 85.94 372 ASP A CA 1
ATOM 2928 C C . ASP A 1 372 ? -27.495 12.218 13.425 1.00 85.94 372 ASP A C 1
ATOM 2930 O O . ASP A 1 372 ? -27.261 12.648 14.559 1.00 85.94 372 ASP A O 1
ATOM 2934 N N . THR A 1 373 ? -27.231 12.938 12.333 1.00 87.06 373 THR A N 1
ATOM 2935 C CA . THR A 1 373 ? -26.648 14.286 12.386 1.00 87.06 373 THR A CA 1
ATOM 2936 C C . THR A 1 373 ? -27.561 15.290 13.084 1.00 87.06 373 THR A C 1
ATOM 2938 O O . THR A 1 373 ? -27.076 16.269 13.644 1.00 87.06 373 THR A O 1
ATOM 2941 N N . ARG A 1 374 ? -28.877 15.067 13.088 1.00 86.12 374 ARG A N 1
ATOM 2942 C CA . ARG A 1 374 ? -29.837 15.885 13.839 1.00 86.12 374 ARG A CA 1
ATOM 2943 C C . ARG A 1 374 ? -30.183 15.183 15.145 1.00 86.12 374 ARG A C 1
ATOM 2945 O O . ARG A 1 374 ? -30.755 14.100 15.126 1.00 86.12 374 ARG A O 1
ATOM 2952 N N . CYS A 1 375 ? -29.878 15.815 16.273 1.00 80.69 375 CYS A N 1
ATOM 2953 C CA . CYS A 1 375 ? -30.167 15.284 17.601 1.00 80.69 375 CYS A CA 1
ATOM 2954 C C . CYS A 1 375 ? -30.879 16.353 18.443 1.00 80.69 375 CYS A C 1
ATOM 2956 O O . CYS A 1 375 ? -30.241 17.177 19.106 1.00 80.69 375 CYS A O 1
ATOM 2958 N N . GLY A 1 376 ? -32.214 16.330 18.423 1.00 81.50 376 GLY A N 1
ATOM 2959 C CA . GLY A 1 376 ? -33.032 17.386 19.023 1.00 81.50 376 GLY A CA 1
ATOM 2960 C C . GLY A 1 376 ? -32.796 18.722 18.315 1.00 81.50 376 GLY A C 1
ATOM 2961 O O . GLY A 1 376 ? -32.844 18.787 17.089 1.00 81.50 376 GLY A O 1
ATOM 2962 N N . GLU A 1 377 ? -32.499 19.770 19.083 1.00 81.69 377 GLU A N 1
ATOM 2963 C CA . GLU A 1 377 ? -32.198 21.113 18.556 1.00 81.69 377 GLU A CA 1
ATOM 2964 C C . GLU A 1 377 ? -30.746 21.276 18.074 1.00 81.69 377 GLU A C 1
ATOM 2966 O O . GLU A 1 377 ? -30.415 22.260 17.417 1.00 81.69 377 GLU A O 1
ATOM 2971 N N . ASN A 1 378 ? -29.868 20.314 18.377 1.00 87.62 378 ASN A N 1
ATOM 2972 C CA . ASN A 1 378 ? -28.452 20.379 18.023 1.00 87.62 378 ASN A CA 1
ATOM 2973 C C . ASN A 1 378 ? -28.132 19.530 16.789 1.00 87.62 378 ASN A C 1
ATOM 2975 O O . ASN A 1 378 ? -28.765 18.507 16.513 1.00 87.62 378 ASN A O 1
ATOM 2979 N N . LEU A 1 379 ? -27.071 19.921 16.088 1.00 91.06 379 LEU A N 1
ATOM 2980 C CA . LEU A 1 379 ? -26.451 19.128 15.036 1.00 91.06 379 LEU A CA 1
ATOM 2981 C C . LEU A 1 379 ? -25.184 18.456 15.558 1.00 91.06 379 LEU A C 1
ATOM 2983 O O . LEU A 1 379 ? -24.428 19.060 16.316 1.00 91.06 379 LEU A O 1
ATOM 2987 N N . VAL A 1 380 ? -24.926 17.218 15.150 1.00 92.50 380 VAL A N 1
ATOM 2988 C CA . VAL A 1 380 ? -23.789 16.434 15.635 1.00 92.50 380 VAL A CA 1
ATOM 2989 C C . VAL A 1 380 ? -22.979 15.881 14.472 1.00 92.50 380 VAL A C 1
ATOM 2991 O O . VAL A 1 380 ? -23.523 15.306 13.531 1.00 92.50 380 VAL A O 1
ATOM 2994 N N . CYS A 1 381 ? -21.658 16.034 14.541 1.00 94.12 381 CYS A N 1
ATOM 2995 C CA . CYS A 1 381 ? -20.756 15.342 13.630 1.00 94.12 381 CYS A CA 1
ATOM 2996 C C . CYS A 1 381 ? -20.658 13.866 14.030 1.00 94.12 381 CYS A C 1
ATOM 2998 O O . CYS A 1 381 ? -20.170 13.552 15.112 1.00 94.12 381 CYS A O 1
ATOM 3000 N N . ILE A 1 382 ? -21.052 12.952 13.144 1.00 93.31 382 ILE A N 1
ATOM 3001 C CA . ILE A 1 382 ? -21.040 11.507 13.428 1.00 93.31 382 ILE A CA 1
ATOM 3002 C C . ILE A 1 382 ? -19.619 10.925 13.511 1.00 93.31 382 ILE A C 1
ATOM 3004 O O . ILE A 1 382 ? -19.401 9.916 14.181 1.00 93.31 382 ILE A O 1
ATOM 3008 N N . ILE A 1 383 ? -18.632 11.588 12.897 1.00 95.00 383 ILE A N 1
ATOM 3009 C CA . ILE A 1 383 ? -17.235 11.148 12.954 1.00 95.00 383 ILE A CA 1
ATOM 3010 C C . ILE A 1 383 ? -16.603 11.451 14.311 1.00 95.00 383 ILE A C 1
ATOM 3012 O O . ILE A 1 383 ? -15.896 10.599 14.837 1.00 95.00 383 ILE A O 1
ATOM 3016 N N . CYS A 1 384 ? -16.803 12.638 14.887 1.00 94.25 384 CYS A N 1
ATOM 3017 C CA . CYS A 1 384 ? -16.115 13.047 16.121 1.00 94.25 384 CYS A CA 1
ATOM 3018 C C . CYS A 1 384 ? -17.026 13.219 17.346 1.00 94.25 384 CYS A C 1
ATOM 3020 O O . CYS A 1 384 ? -16.519 13.496 18.437 1.00 94.25 384 CYS A O 1
ATOM 3022 N N . GLU A 1 385 ? -18.340 13.060 17.163 1.00 92.94 385 GLU A N 1
ATOM 3023 C CA . GLU A 1 385 ? -19.405 13.282 18.154 1.00 92.94 385 GLU A CA 1
ATOM 3024 C C . GLU A 1 385 ? -19.455 14.731 18.694 1.00 92.94 385 GLU A C 1
ATOM 3026 O O . GLU A 1 385 ? -19.992 15.006 19.767 1.00 92.94 385 GLU A O 1
ATOM 3031 N N . GLY A 1 386 ? -18.895 15.689 17.944 1.00 92.12 386 GLY A N 1
ATOM 3032 C CA . GLY A 1 386 ? -18.942 17.118 18.267 1.00 92.12 386 GLY A CA 1
ATOM 3033 C C . GLY A 1 386 ? -20.331 17.716 18.032 1.00 92.12 386 GLY A C 1
ATOM 3034 O O . GLY A 1 386 ? -20.944 17.450 16.999 1.00 92.12 386 GLY A O 1
ATOM 3035 N N . LYS A 1 387 ? -20.817 18.534 18.974 1.00 93.25 387 LYS A N 1
ATOM 3036 C CA . LYS A 1 387 ? -22.137 19.188 18.928 1.00 93.25 387 LYS A CA 1
ATOM 3037 C C . LYS A 1 387 ? -22.033 20.623 18.412 1.00 93.25 387 LYS A C 1
ATOM 3039 O O . LYS A 1 387 ? -21.127 21.358 18.797 1.00 93.25 387 LYS A O 1
ATOM 3044 N N . PHE A 1 388 ? -22.995 21.021 17.590 1.00 93.25 388 PHE A N 1
ATOM 3045 C CA . PHE A 1 388 ? -23.056 22.297 16.888 1.00 93.25 388 PHE A CA 1
ATOM 3046 C C . PHE A 1 388 ? -24.475 22.862 16.941 1.00 93.25 388 PHE A C 1
ATOM 3048 O O . PHE A 1 388 ? -25.453 22.124 16.852 1.00 93.25 388 PHE A O 1
ATOM 3055 N N . HIS A 1 389 ? -24.584 24.181 17.059 1.00 89.25 389 HIS A N 1
ATOM 3056 C CA . HIS A 1 389 ? -25.867 24.869 17.225 1.00 89.25 389 HIS A CA 1
ATOM 3057 C C . HIS A 1 389 ? -26.544 25.225 15.889 1.00 89.25 389 HIS A C 1
ATOM 3059 O O . HIS A 1 389 ? -27.701 25.626 15.875 1.00 89.25 389 HIS A O 1
ATOM 3065 N N . ASN A 1 390 ? -25.836 25.145 14.755 1.00 88.12 390 ASN A N 1
ATOM 3066 C CA . ASN A 1 390 ? -26.412 25.416 13.434 1.00 88.12 390 ASN A CA 1
ATOM 3067 C C . ASN A 1 390 ? -25.649 24.714 12.298 1.00 88.12 390 ASN A C 1
ATOM 3069 O O . ASN A 1 390 ? -24.526 24.236 12.472 1.00 88.12 390 ASN A O 1
ATOM 3073 N N . THR A 1 391 ? -26.262 24.662 11.112 1.00 88.19 391 THR A N 1
ATOM 3074 C CA . THR A 1 391 ? -25.715 23.973 9.928 1.00 88.19 391 THR A CA 1
ATOM 3075 C C . THR A 1 391 ? -24.405 24.582 9.441 1.00 88.19 391 THR A C 1
ATOM 3077 O O . THR A 1 391 ? -23.523 23.851 9.002 1.00 88.19 391 THR A O 1
ATOM 3080 N N . TYR A 1 392 ? -24.241 25.901 9.564 1.00 87.56 392 TYR A N 1
ATOM 3081 C CA . TYR A 1 392 ? -23.025 26.604 9.162 1.00 87.56 392 TYR A CA 1
ATOM 3082 C C . TYR A 1 392 ? -21.809 26.217 10.016 1.00 87.56 392 TYR A C 1
ATOM 3084 O O . TYR A 1 392 ? -20.748 25.902 9.478 1.00 87.56 392 TYR A O 1
ATOM 3092 N N . SER A 1 393 ? -21.955 26.198 11.344 1.00 90.94 393 SER A N 1
ATOM 3093 C CA . SER A 1 393 ? -20.881 25.810 12.269 1.00 90.94 393 SER A CA 1
ATOM 3094 C C . SER A 1 393 ? -20.479 24.348 12.084 1.00 90.94 393 SER A C 1
ATOM 3096 O O . SER A 1 393 ? -19.282 24.059 12.021 1.00 90.94 393 SER A O 1
ATOM 3098 N N . LEU A 1 394 ? -21.455 23.454 11.880 1.00 92.62 394 LEU A N 1
ATOM 3099 C CA . LEU A 1 394 ? -21.191 22.070 11.497 1.00 92.62 394 LEU A CA 1
ATOM 3100 C C . LEU A 1 394 ? -20.472 21.999 10.141 1.00 92.62 394 LEU A C 1
ATOM 3102 O O . LEU A 1 394 ? -19.430 21.363 10.044 1.00 92.62 394 LEU A O 1
ATOM 3106 N N . GLY A 1 395 ? -20.963 22.679 9.104 1.00 89.44 395 GLY A N 1
ATOM 3107 C CA . GLY A 1 395 ? -20.349 22.666 7.772 1.00 89.44 395 GLY A CA 1
ATOM 3108 C C . GLY A 1 395 ? -18.909 23.178 7.763 1.00 89.44 395 GLY A C 1
ATOM 3109 O O . GLY A 1 395 ? -18.042 22.557 7.152 1.00 89.44 395 GLY A O 1
ATOM 3110 N N . LYS A 1 396 ? -18.623 24.250 8.514 1.00 89.56 396 LYS A N 1
ATOM 3111 C CA . LYS A 1 396 ? -17.264 24.779 8.711 1.00 89.56 396 LYS A CA 1
ATOM 3112 C C . LYS A 1 396 ? -16.365 23.810 9.477 1.00 89.56 396 LYS A C 1
ATOM 3114 O O . LYS A 1 396 ? -15.172 23.737 9.193 1.00 89.56 396 LYS A O 1
ATOM 3119 N N . HIS A 1 397 ? -16.902 23.094 10.462 1.00 92.06 397 HIS A N 1
ATOM 3120 C CA . HIS A 1 397 ? -16.165 22.036 11.147 1.00 92.06 397 HIS A CA 1
ATOM 3121 C C . HIS A 1 397 ? -15.835 20.889 10.184 1.00 92.06 397 HIS A C 1
ATOM 3123 O O . HIS A 1 397 ? -14.669 20.517 10.065 1.00 92.06 397 HIS A O 1
ATOM 3129 N N . MET A 1 398 ? -16.828 20.389 9.446 1.00 92.12 398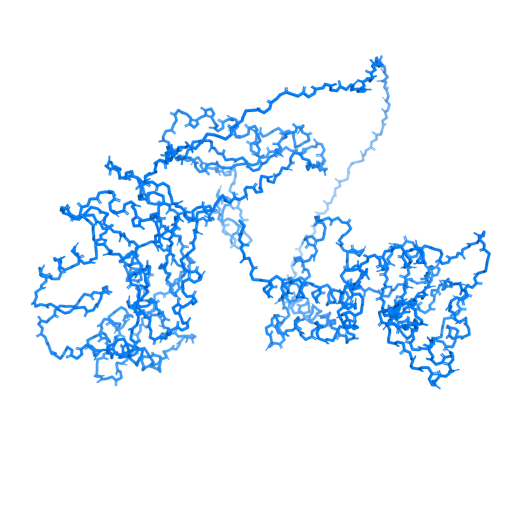 MET A N 1
ATOM 3130 C CA . MET A 1 398 ? -16.651 19.295 8.491 1.00 92.12 398 MET A CA 1
ATOM 3131 C C . MET A 1 398 ? -15.612 19.639 7.419 1.00 92.12 398 MET A C 1
ATOM 3133 O O . MET A 1 398 ? -14.723 18.838 7.162 1.00 92.12 398 MET A O 1
ATOM 3137 N N . SER A 1 399 ? -15.652 20.849 6.852 1.00 87.38 399 SER A N 1
ATOM 3138 C CA . SER A 1 399 ? -14.725 21.252 5.785 1.00 87.38 399 SER A CA 1
ATOM 3139 C C . SER A 1 399 ? -13.282 21.491 6.244 1.00 87.38 399 SER A C 1
ATOM 3141 O O . SER A 1 399 ? -12.376 21.511 5.407 1.00 87.38 399 SER A O 1
ATOM 3143 N N . ARG A 1 400 ? -13.057 21.693 7.551 1.00 88.38 400 ARG A N 1
ATOM 3144 C CA . ARG A 1 400 ? -11.733 21.962 8.138 1.00 88.38 400 ARG A CA 1
ATOM 3145 C C . ARG A 1 400 ? -11.108 20.752 8.811 1.00 88.38 400 ARG A C 1
ATOM 3147 O O . ARG A 1 400 ? -9.896 20.582 8.728 1.00 88.38 400 ARG A O 1
ATOM 3154 N N . GLU A 1 401 ? -11.903 19.948 9.502 1.00 90.50 401 GLU A N 1
ATOM 3155 C CA . GLU A 1 401 ? -11.391 18.856 10.331 1.00 90.50 401 GLU A CA 1
ATOM 3156 C C . GLU A 1 401 ? -11.454 17.504 9.610 1.00 90.50 401 GLU A C 1
ATOM 3158 O O . GLU A 1 401 ? -10.592 16.650 9.846 1.00 90.50 401 GLU A O 1
ATOM 3163 N N . HIS A 1 402 ? -12.413 17.343 8.690 1.00 92.12 402 HIS A N 1
ATOM 3164 C CA . HIS A 1 402 ? -12.760 16.071 8.067 1.00 92.12 402 HIS A CA 1
ATOM 3165 C C . HIS A 1 402 ? -12.550 16.056 6.548 1.00 92.12 402 HIS A C 1
ATOM 3167 O O . HIS A 1 402 ? -12.709 17.056 5.840 1.00 92.12 402 HIS A O 1
ATOM 3173 N N . VAL A 1 403 ? -12.220 14.870 6.039 1.00 91.06 403 VAL A N 1
ATOM 3174 C CA . VAL A 1 403 ? -12.068 14.608 4.599 1.00 91.06 403 VAL A CA 1
ATOM 3175 C C . VAL A 1 403 ? -13.307 13.893 4.041 1.00 91.06 403 VAL A C 1
ATOM 3177 O O . VAL A 1 403 ? -14.068 13.297 4.803 1.00 91.06 403 VAL A O 1
ATOM 3180 N N . PRO A 1 404 ? -13.552 13.924 2.719 1.00 88.44 404 PRO A N 1
ATOM 3181 C CA . PRO A 1 404 ? -14.708 13.244 2.129 1.00 88.44 404 PRO A CA 1
ATOM 3182 C C . PRO A 1 404 ? -14.659 11.727 2.358 1.00 88.44 404 PRO A C 1
ATOM 3184 O O . PRO A 1 404 ? -13.591 11.119 2.226 1.00 88.44 404 PRO A O 1
ATOM 3187 N N . SER A 1 405 ? -15.810 11.110 2.643 1.00 90.19 405 SER A N 1
ATOM 3188 C CA . SER A 1 405 ? -15.949 9.675 2.951 1.00 90.19 405 SER A CA 1
ATOM 3189 C C . SER A 1 405 ? -14.894 9.172 3.951 1.00 90.19 405 SER A C 1
ATOM 3191 O O . SER A 1 405 ? -14.150 8.225 3.680 1.00 90.19 405 SER A O 1
ATOM 3193 N N . GLU A 1 406 ? -14.770 9.852 5.089 1.00 94.25 406 GLU A N 1
ATOM 3194 C CA . GLU A 1 406 ? -13.796 9.523 6.127 1.00 94.25 406 GLU A CA 1
ATOM 3195 C C . GLU A 1 406 ? -14.326 8.401 7.027 1.00 94.25 406 GLU A C 1
ATOM 3197 O O . GLU A 1 406 ? -15.372 8.531 7.669 1.00 94.25 406 GLU A O 1
ATOM 3202 N N . LEU A 1 407 ? -13.595 7.281 7.074 1.00 95.38 407 LEU A N 1
ATOM 3203 C CA . LEU A 1 407 ? -13.987 6.066 7.801 1.00 95.38 407 LEU A CA 1
ATOM 3204 C C . LEU A 1 407 ? -12.934 5.699 8.866 1.00 95.38 407 LEU A C 1
ATOM 3206 O O . LEU A 1 407 ? -12.154 4.756 8.659 1.00 95.38 407 LEU A O 1
ATOM 3210 N N . PRO A 1 408 ? -12.826 6.451 9.977 1.00 96.19 408 PRO A N 1
ATOM 3211 C CA . PRO A 1 408 ? -11.718 6.287 10.912 1.00 96.19 408 PRO A CA 1
ATOM 3212 C C . PRO A 1 408 ? -11.898 5.105 11.871 1.00 96.19 408 PRO A C 1
ATOM 3214 O O . PRO A 1 408 ? -10.943 4.709 12.541 1.00 96.19 408 PRO A O 1
ATOM 3217 N N . TYR A 1 409 ? -13.100 4.532 11.937 1.00 97.00 409 TYR A N 1
ATOM 3218 C CA . TYR A 1 409 ? -13.409 3.392 12.785 1.00 97.00 409 TYR A CA 1
ATOM 3219 C C . TYR A 1 409 ? -13.243 2.106 11.989 1.00 97.00 409 TYR A C 1
ATOM 3221 O O . TYR A 1 409 ? -13.894 1.931 10.962 1.00 97.00 409 TYR A O 1
ATOM 3229 N N . GLN A 1 410 ? -12.366 1.217 12.454 1.00 95.50 410 GLN A N 1
ATOM 3230 C CA . GLN A 1 410 ? -12.101 -0.070 11.818 1.00 95.50 410 GLN A CA 1
ATOM 3231 C C . GLN A 1 410 ? -12.226 -1.203 12.838 1.00 95.50 410 GLN A C 1
ATOM 3233 O O . GLN A 1 410 ? -11.597 -1.167 13.896 1.00 95.50 410 GLN A O 1
ATOM 3238 N N . CYS A 1 411 ? -12.998 -2.234 12.501 1.00 94.44 411 CYS A N 1
ATOM 3239 C CA . CYS A 1 411 ? -13.090 -3.456 13.284 1.00 94.44 411 CYS A CA 1
ATOM 3240 C C . CYS A 1 411 ? -11.761 -4.222 13.220 1.00 94.44 411 CYS A C 1
ATOM 3242 O O . CYS A 1 411 ? -11.278 -4.565 12.140 1.00 94.44 411 CYS A O 1
ATOM 3244 N N . GLY A 1 412 ? -11.180 -4.522 14.383 1.00 90.00 412 GLY A N 1
ATOM 3245 C CA . GLY A 1 412 ? -9.934 -5.284 14.480 1.00 90.00 412 GLY A CA 1
ATOM 3246 C C . GLY A 1 412 ? -10.059 -6.775 14.137 1.00 90.00 412 GLY A C 1
ATOM 3247 O O . GLY A 1 412 ? -9.027 -7.424 13.996 1.00 90.00 412 GLY A O 1
ATOM 3248 N N . THR A 1 413 ? -11.280 -7.309 14.001 1.00 90.50 413 THR A N 1
ATOM 3249 C CA . THR A 1 413 ? -11.526 -8.729 13.692 1.00 90.50 413 THR A CA 1
ATOM 3250 C C . THR A 1 413 ? -11.750 -8.969 12.196 1.00 90.50 413 THR A C 1
ATOM 3252 O O . THR A 1 413 ? -11.069 -9.807 11.611 1.00 90.50 413 THR A O 1
ATOM 3255 N N . CYS A 1 414 ? -12.649 -8.216 11.548 1.00 90.38 414 CYS A N 1
ATOM 3256 C CA . CYS A 1 414 ? -12.986 -8.410 10.128 1.00 90.38 414 CYS A CA 1
ATOM 3257 C C . CYS A 1 414 ? -12.598 -7.245 9.205 1.00 90.38 414 CYS A C 1
ATOM 3259 O O . CYS A 1 414 ? -12.870 -7.305 8.010 1.00 90.38 414 CYS A O 1
ATOM 3261 N N . HIS A 1 415 ? -11.985 -6.176 9.719 1.00 91.88 415 HIS A N 1
ATOM 3262 C CA . HIS A 1 415 ? -11.649 -4.965 8.959 1.00 91.88 415 HIS A CA 1
ATOM 3263 C C . HIS A 1 415 ? -12.835 -4.165 8.394 1.00 91.88 415 HIS A C 1
ATOM 3265 O O . HIS A 1 415 ? -12.598 -3.275 7.579 1.00 91.88 415 HIS A O 1
ATOM 3271 N N . PHE A 1 416 ? -14.069 -4.407 8.851 1.00 94.56 416 PHE A N 1
ATOM 3272 C CA . PHE A 1 416 ? -15.201 -3.504 8.602 1.00 94.56 416 PHE A CA 1
ATOM 3273 C C . PHE A 1 416 ? -14.831 -2.065 8.977 1.00 94.56 416 PHE A C 1
ATOM 3275 O O . PHE A 1 416 ? -14.233 -1.851 10.035 1.00 94.56 416 PHE A O 1
ATOM 3282 N N . ARG A 1 417 ? -15.163 -1.088 8.126 1.00 95.00 417 ARG A N 1
ATOM 3283 C CA . ARG A 1 417 ? -14.892 0.334 8.381 1.00 95.00 417 ARG A CA 1
ATOM 3284 C C . ARG A 1 417 ? -16.157 1.166 8.318 1.00 95.00 417 ARG A C 1
ATOM 3286 O O . ARG A 1 417 ? -17.001 0.931 7.462 1.00 95.00 417 ARG A O 1
ATOM 3293 N N . CYS A 1 418 ? -16.244 2.192 9.153 1.00 95.75 418 CYS A N 1
ATOM 3294 C CA . CYS A 1 418 ? -17.367 3.123 9.141 1.00 95.75 418 CYS A CA 1
ATOM 3295 C C . CYS A 1 418 ? -16.998 4.520 9.646 1.00 95.75 418 CYS A C 1
ATOM 3297 O O . CYS A 1 418 ? -15.928 4.736 10.222 1.00 95.75 418 CYS A O 1
ATOM 3299 N N . SER A 1 419 ? -17.901 5.476 9.411 1.00 95.25 419 SER A N 1
ATOM 3300 C CA . SER A 1 419 ? -17.783 6.857 9.895 1.00 95.25 419 SER A CA 1
ATOM 3301 C C . SER A 1 419 ? -18.297 7.064 11.316 1.00 95.25 419 SER A C 1
ATOM 3303 O O . SER A 1 419 ? -17.968 8.080 11.907 1.00 95.25 419 SER A O 1
ATOM 3305 N N . SER A 1 420 ? -19.079 6.135 11.872 1.00 94.94 420 SER A N 1
ATOM 3306 C CA . SER A 1 420 ? -19.676 6.251 13.210 1.00 94.94 420 SER A CA 1
ATOM 3307 C C . SER A 1 420 ? -18.986 5.330 14.218 1.00 94.94 420 SER A C 1
ATOM 3309 O O . SER A 1 420 ? -18.810 4.139 13.948 1.00 94.94 420 SER A O 1
ATOM 3311 N N . HIS A 1 421 ? -18.639 5.863 15.396 1.00 95.75 421 HIS A N 1
ATOM 3312 C CA . HIS A 1 421 ? -18.112 5.066 16.515 1.00 95.75 421 HIS A CA 1
ATOM 3313 C C . HIS A 1 421 ? -19.143 4.046 16.997 1.00 95.75 421 HIS A C 1
ATOM 3315 O O . HIS A 1 421 ? -18.845 2.854 17.074 1.00 95.75 421 HIS A O 1
ATOM 3321 N N . LYS A 1 422 ? -20.375 4.511 17.225 1.00 94.56 422 LYS A N 1
ATOM 3322 C CA . LYS A 1 422 ? -21.521 3.683 17.602 1.00 94.56 422 LYS A CA 1
ATOM 3323 C C . LYS A 1 422 ? -21.713 2.510 16.645 1.00 94.56 422 LYS A C 1
ATOM 3325 O O . LYS A 1 422 ? -21.764 1.370 17.093 1.00 94.56 422 LYS A O 1
ATOM 3330 N N . GLN A 1 423 ? -21.698 2.767 15.335 1.00 94.94 423 GLN A N 1
ATOM 3331 C CA . GLN A 1 423 ? -21.834 1.713 14.326 1.00 94.94 423 GLN A CA 1
ATOM 3332 C C . GLN A 1 423 ? -20.705 0.674 14.396 1.00 94.94 423 GLN A C 1
ATOM 3334 O O . GLN A 1 423 ? -20.963 -0.510 14.197 1.00 94.94 423 GLN A O 1
ATOM 3339 N N . ALA A 1 424 ? -19.465 1.082 14.685 1.00 95.50 424 ALA A N 1
ATOM 3340 C CA . ALA A 1 424 ? -18.344 0.150 14.818 1.00 95.50 424 ALA A CA 1
ATOM 3341 C C . ALA A 1 424 ? -18.497 -0.771 16.035 1.00 95.50 424 ALA A C 1
ATOM 3343 O O . ALA A 1 424 ? -18.211 -1.967 15.946 1.00 95.50 424 ALA A O 1
ATOM 3344 N N . VAL A 1 425 ? -18.958 -0.213 17.158 1.00 95.69 425 VAL A N 1
ATOM 3345 C CA . VAL A 1 425 ? -19.234 -0.975 18.379 1.00 95.69 425 VAL A CA 1
ATOM 3346 C C . VAL A 1 425 ? -20.413 -1.920 18.145 1.00 95.69 425 VAL A C 1
ATOM 3348 O O . VAL A 1 425 ? -20.269 -3.121 18.357 1.00 95.69 425 VAL A O 1
ATOM 3351 N N . ASP A 1 426 ? -21.536 -1.427 17.620 1.00 95.44 426 ASP A N 1
ATOM 3352 C CA . ASP A 1 426 ? -22.722 -2.241 17.317 1.00 95.44 426 ASP A CA 1
ATOM 3353 C C . ASP A 1 426 ? -22.396 -3.385 16.352 1.00 95.44 426 ASP A C 1
ATOM 3355 O O . ASP A 1 426 ? -22.766 -4.538 16.590 1.00 95.44 426 ASP A O 1
ATOM 3359 N N . HIS A 1 427 ? -21.619 -3.093 15.305 1.00 94.56 427 HIS A N 1
ATOM 3360 C CA . HIS A 1 427 ? -21.113 -4.098 14.378 1.00 94.56 427 HIS A CA 1
ATOM 3361 C C . HIS A 1 427 ? -20.390 -5.230 15.114 1.00 94.56 427 HIS A C 1
ATOM 3363 O O . HIS A 1 427 ? -20.628 -6.393 14.794 1.00 94.56 427 HIS A O 1
ATOM 3369 N N . PHE A 1 428 ? -19.542 -4.923 16.100 1.00 95.00 428 PHE A N 1
ATOM 3370 C CA . PHE A 1 428 ? -18.826 -5.945 16.861 1.00 95.00 428 PHE A CA 1
ATOM 3371 C C . PHE A 1 428 ? -19.765 -6.784 17.735 1.00 95.00 428 PHE A C 1
ATOM 3373 O O . PHE A 1 428 ? -19.665 -8.011 17.739 1.00 95.00 428 PHE A O 1
ATOM 3380 N N . TYR A 1 429 ? -20.709 -6.147 18.432 1.00 94.25 429 TYR A N 1
ATOM 3381 C CA . TYR A 1 429 ? -21.677 -6.847 19.285 1.00 94.25 429 TYR A CA 1
ATOM 3382 C C . TYR A 1 429 ? -22.601 -7.783 18.498 1.00 94.25 429 TYR A C 1
ATOM 3384 O O . TYR A 1 429 ? -23.004 -8.815 19.031 1.00 94.25 429 TYR A O 1
ATOM 3392 N N . VAL A 1 430 ? -22.927 -7.443 17.249 1.00 92.88 430 VAL A N 1
ATOM 3393 C CA . VAL A 1 430 ? -23.813 -8.247 16.394 1.00 92.88 430 VAL A CA 1
ATOM 3394 C C . VAL A 1 430 ? -23.029 -9.269 15.572 1.00 92.88 430 VAL A C 1
ATOM 3396 O O . VAL A 1 430 ? -23.341 -10.458 15.605 1.00 92.88 430 VAL A O 1
ATOM 3399 N N . SER A 1 431 ? -22.002 -8.823 14.847 1.00 90.81 431 SER A N 1
ATOM 3400 C CA . SER A 1 431 ? -21.310 -9.628 13.827 1.00 90.81 431 SER A CA 1
ATOM 3401 C C . SER A 1 431 ? -20.269 -10.577 14.412 1.00 90.81 431 SER A C 1
ATOM 3403 O O . SER A 1 431 ? -19.979 -11.597 13.799 1.00 90.81 431 SER A O 1
ATOM 3405 N N . HIS A 1 432 ? -19.729 -10.257 15.593 1.00 90.62 432 HIS A N 1
ATOM 3406 C CA . HIS A 1 432 ? -18.720 -11.066 16.286 1.00 90.62 432 HIS A CA 1
ATOM 3407 C C . HIS A 1 432 ? -19.265 -11.697 17.573 1.00 90.62 432 HIS A C 1
ATOM 3409 O O . HIS A 1 432 ? -18.506 -12.061 18.474 1.00 90.62 432 HIS A O 1
ATOM 3415 N N . ASN A 1 433 ? -20.589 -11.829 17.686 1.00 91.31 433 ASN A N 1
ATOM 3416 C CA . ASN A 1 433 ? -21.226 -12.519 18.801 1.00 91.31 433 ASN A CA 1
ATOM 3417 C C . ASN A 1 433 ? -20.914 -14.023 18.770 1.00 91.31 433 ASN A C 1
ATOM 3419 O O . ASN A 1 433 ? -21.060 -14.669 17.735 1.00 91.31 433 ASN A O 1
ATOM 3423 N N . SER A 1 434 ? -20.530 -14.592 19.914 1.00 87.50 434 SER A N 1
ATOM 3424 C CA . SER A 1 434 ? -20.013 -15.967 20.017 1.00 87.50 434 SER A CA 1
ATOM 3425 C C . SER A 1 434 ? -18.753 -16.219 19.174 1.00 87.50 434 SER A C 1
ATOM 3427 O O . SER A 1 434 ? -18.478 -17.352 18.785 1.00 87.50 434 SER A O 1
ATOM 3429 N N . GLY A 1 435 ? -17.977 -15.168 18.901 1.00 88.06 435 GLY A N 1
ATOM 3430 C CA . GLY A 1 435 ? -16.672 -15.263 18.256 1.00 88.06 435 GLY A CA 1
ATOM 3431 C C . GLY A 1 435 ? -15.525 -15.492 19.249 1.00 88.06 435 GLY A C 1
ATOM 3432 O O . GLY A 1 435 ? -15.696 -15.535 20.468 1.00 88.06 435 GLY A O 1
ATOM 3433 N N . GLY A 1 436 ? -14.308 -15.590 18.714 1.00 89.69 436 GLY A N 1
ATOM 3434 C CA . GLY A 1 436 ? -13.079 -15.814 19.486 1.00 89.69 436 GLY A CA 1
ATOM 3435 C C . GLY A 1 436 ? -12.371 -14.548 19.980 1.00 89.69 436 GLY A C 1
ATOM 3436 O O . GLY A 1 436 ? -11.257 -14.639 20.498 1.00 89.69 436 GLY A O 1
ATOM 3437 N N . THR A 1 437 ? -12.956 -13.363 19.791 1.00 93.00 437 THR A N 1
ATOM 3438 C CA . THR A 1 437 ? -12.308 -12.068 20.063 1.00 93.00 437 THR A CA 1
ATOM 3439 C C . THR A 1 437 ? -13.126 -11.192 21.005 1.00 93.00 437 THR A C 1
ATOM 3441 O O . THR A 1 437 ? -14.352 -11.256 21.004 1.00 93.00 437 THR A O 1
ATOM 3444 N N . ILE A 1 438 ? -12.453 -10.324 21.760 1.00 93.94 438 ILE A N 1
ATOM 3445 C CA . ILE A 1 438 ? -13.039 -9.242 22.571 1.00 93.94 438 ILE A CA 1
ATOM 3446 C C . ILE A 1 438 ? -12.476 -7.889 22.111 1.00 93.94 438 ILE A C 1
ATOM 3448 O O . ILE A 1 438 ? -11.342 -7.840 21.635 1.00 93.94 438 ILE A O 1
ATOM 3452 N N . GLN A 1 439 ? -13.228 -6.795 22.244 1.00 95.38 439 GLN A N 1
ATOM 3453 C CA . GLN A 1 439 ? -12.852 -5.478 21.713 1.00 95.38 439 GLN A CA 1
ATOM 3454 C C . GLN A 1 439 ? -12.888 -4.383 22.785 1.00 95.38 439 GLN A C 1
ATOM 3456 O O . GLN A 1 439 ? -13.787 -4.324 23.617 1.00 95.38 439 GLN A O 1
ATOM 3461 N N . CYS A 1 440 ? -11.897 -3.488 22.763 1.00 94.00 440 CYS A N 1
ATOM 3462 C CA . CYS A 1 440 ? -11.889 -2.291 23.602 1.00 94.00 440 CYS A CA 1
ATOM 3463 C C . CYS A 1 440 ? -12.738 -1.180 22.951 1.00 94.00 440 CYS A C 1
ATOM 3465 O O . CYS A 1 440 ? -12.394 -0.767 21.844 1.00 94.00 440 CYS A O 1
ATOM 3467 N N . PRO A 1 441 ? -13.777 -0.631 23.608 1.00 92.44 441 PRO A N 1
ATOM 3468 C CA . PRO A 1 441 ? -14.642 0.390 23.006 1.00 92.44 441 PRO A CA 1
ATOM 3469 C C . PRO A 1 441 ? -13.936 1.742 22.806 1.00 92.44 441 PRO A C 1
ATOM 3471 O O . PRO A 1 441 ? -14.295 2.501 21.911 1.00 92.44 441 PRO A O 1
ATOM 3474 N N . PHE A 1 442 ? -12.881 2.032 23.577 1.00 93.00 442 PHE A N 1
ATOM 3475 C CA . PHE A 1 442 ? -12.145 3.297 23.487 1.00 93.00 442 PHE A CA 1
ATOM 3476 C C . PHE A 1 442 ? -11.238 3.401 22.258 1.00 93.00 442 PHE A C 1
ATOM 3478 O O . PHE A 1 442 ? -11.113 4.479 21.685 1.00 93.00 442 PHE A O 1
ATOM 3485 N N . CYS A 1 443 ? -10.574 2.306 21.871 1.00 93.94 443 CYS A N 1
ATOM 3486 C CA . CYS A 1 443 ? -9.592 2.298 20.777 1.00 93.94 443 CYS A CA 1
ATOM 3487 C C . CYS A 1 443 ? -9.902 1.287 19.662 1.00 93.94 443 CYS A C 1
ATOM 3489 O O . CYS A 1 443 ? -9.115 1.163 18.727 1.00 93.94 443 CYS A O 1
ATOM 3491 N N . LEU A 1 444 ? -11.000 0.531 19.782 1.00 94.94 444 LEU A N 1
ATOM 3492 C CA . LEU A 1 444 ? -11.421 -0.569 18.898 1.00 94.94 444 LEU A CA 1
ATOM 3493 C C . LEU A 1 444 ? -10.399 -1.708 18.740 1.00 94.94 444 LEU A C 1
ATOM 3495 O O . LEU A 1 444 ? -10.554 -2.603 17.901 1.00 94.94 444 LEU A O 1
ATOM 3499 N N . LYS A 1 445 ? -9.367 -1.742 19.594 1.00 93.25 445 LYS A N 1
ATOM 3500 C CA . LYS A 1 445 ? -8.382 -2.823 19.605 1.00 93.25 445 LYS A CA 1
ATOM 3501 C C . LYS A 1 445 ? -9.062 -4.137 19.971 1.00 93.25 445 LYS A C 1
ATOM 3503 O O . LYS A 1 445 ? -9.617 -4.278 21.061 1.00 93.25 445 LYS A O 1
ATOM 3508 N N . SER A 1 446 ? -8.976 -5.096 19.057 1.00 93.75 446 SER A N 1
ATOM 3509 C CA . SER A 1 446 ? -9.528 -6.439 19.225 1.00 93.75 446 SER A CA 1
ATOM 3510 C C . SER A 1 446 ? -8.434 -7.389 19.714 1.00 93.75 446 SER A C 1
ATOM 3512 O O . SER A 1 446 ? -7.289 -7.321 19.271 1.00 93.75 446 SER A O 1
ATOM 3514 N N . THR A 1 447 ? -8.767 -8.233 20.684 1.00 93.56 447 THR A N 1
ATOM 3515 C CA . THR A 1 447 ? -7.864 -9.197 21.317 1.00 93.56 447 THR A CA 1
ATOM 3516 C C . THR A 1 447 ? -8.485 -10.582 21.197 1.00 93.56 447 THR A C 1
ATOM 3518 O O . THR A 1 447 ? -9.627 -10.786 21.603 1.00 93.56 447 THR A O 1
ATOM 3521 N N . SER A 1 448 ? -7.751 -11.537 20.629 1.00 91.50 448 SER A N 1
ATOM 3522 C CA . SER A 1 448 ? -8.200 -12.930 20.547 1.00 91.50 448 SER A CA 1
ATOM 3523 C C . SER A 1 448 ? -8.117 -13.590 21.925 1.00 91.50 448 SER A C 1
ATOM 3525 O O . SER A 1 448 ? -7.100 -13.499 22.604 1.00 91.50 448 SER A O 1
ATOM 3527 N N . VAL A 1 449 ? -9.190 -14.249 22.344 1.00 89.31 449 VAL A N 1
ATOM 3528 C CA . VAL A 1 449 ? -9.252 -15.093 23.550 1.00 89.31 449 VAL A CA 1
ATOM 3529 C C . VAL A 1 449 ? -9.346 -16.581 23.200 1.00 89.31 449 VAL A C 1
ATOM 3531 O O . VAL A 1 449 ? -9.261 -17.435 24.082 1.00 89.31 449 VAL A O 1
ATOM 3534 N N . TYR A 1 450 ? -9.472 -16.878 21.906 1.00 85.50 450 TYR A N 1
ATOM 3535 C CA . TYR A 1 450 ? -9.506 -18.204 21.310 1.00 85.50 450 TYR A CA 1
ATOM 3536 C C . TYR A 1 450 ? -8.578 -18.243 20.096 1.00 85.50 450 TYR A C 1
ATOM 3538 O O . TYR A 1 450 ? -8.729 -17.434 19.177 1.00 85.50 450 TYR A O 1
ATOM 3546 N N . SER A 1 451 ? -7.645 -19.191 20.067 1.00 83.75 451 SER A N 1
ATOM 3547 C CA . SER A 1 451 ? -6.744 -19.394 18.932 1.00 83.75 451 SER A CA 1
ATOM 3548 C C . SER A 1 451 ? -6.403 -20.874 18.780 1.00 83.75 451 SER A C 1
ATOM 3550 O O . SER A 1 451 ? -6.151 -21.555 19.774 1.00 83.75 451 SER A O 1
ATOM 3552 N N . ASN A 1 452 ? -6.389 -21.378 17.543 1.00 80.38 452 ASN A N 1
ATOM 3553 C CA . ASN A 1 452 ? -5.992 -22.751 17.199 1.00 80.38 452 ASN A CA 1
ATOM 3554 C C . ASN A 1 452 ? -6.652 -23.840 18.070 1.00 80.38 452 ASN A C 1
ATOM 3556 O O . ASN A 1 452 ? -5.972 -24.718 18.602 1.00 80.38 452 ASN A O 1
ATOM 3560 N N . GLY A 1 453 ? -7.971 -23.766 18.277 1.00 78.69 453 GLY A N 1
ATOM 3561 C CA . GLY A 1 453 ? -8.692 -24.775 19.061 1.00 78.69 453 GLY A CA 1
ATOM 3562 C C . GLY A 1 453 ? -8.584 -24.618 20.582 1.00 78.69 453 GLY A C 1
ATOM 3563 O O . GLY A 1 453 ? -9.162 -25.413 21.319 1.00 78.69 453 GLY A O 1
ATOM 3564 N N . ARG A 1 454 ? -7.831 -23.628 21.079 1.00 84.06 454 ARG A N 1
ATOM 3565 C CA . ARG A 1 454 ? -7.522 -23.472 22.506 1.00 84.06 454 ARG A CA 1
ATOM 3566 C C . ARG A 1 454 ? -7.891 -22.086 23.021 1.00 84.06 454 ARG A C 1
ATOM 3568 O O . ARG A 1 454 ? -7.779 -21.077 22.324 1.00 84.06 454 ARG A O 1
ATOM 3575 N N . MET A 1 455 ? -8.298 -22.044 24.288 1.00 82.62 455 MET A N 1
ATOM 3576 C CA . MET A 1 455 ? -8.439 -20.791 25.025 1.00 82.62 455 MET A CA 1
ATOM 3577 C C . MET A 1 455 ? -7.062 -20.170 25.260 1.00 82.62 455 MET A C 1
ATOM 3579 O O . MET A 1 455 ? -6.106 -20.888 25.558 1.00 82.62 455 MET A O 1
ATOM 3583 N N . VAL A 1 456 ? -6.977 -18.839 25.221 1.00 88.00 456 VAL A N 1
ATOM 3584 C CA . VAL A 1 456 ? -5.755 -18.086 25.552 1.00 88.00 456 VAL A CA 1
ATOM 3585 C C . VAL A 1 456 ? -6.020 -17.160 26.751 1.00 88.00 456 VAL A C 1
ATOM 3587 O O . VAL A 1 456 ? -6.215 -15.955 26.573 1.00 88.00 456 VAL A O 1
ATOM 3590 N N . PRO A 1 457 ? -6.052 -17.680 27.997 1.00 82.12 457 PRO A N 1
ATOM 3591 C CA . PRO A 1 457 ? -6.381 -16.885 29.184 1.00 82.12 457 PRO A CA 1
ATOM 3592 C C . PRO A 1 457 ? -5.414 -15.723 29.441 1.00 82.12 457 PRO A C 1
ATOM 3594 O O . PRO A 1 457 ? -5.813 -14.707 30.006 1.00 82.12 457 PRO A O 1
ATOM 3597 N N . GLN A 1 458 ? -4.156 -15.826 28.996 1.00 85.75 458 GLN A N 1
ATOM 3598 C CA . GLN A 1 458 ? -3.152 -14.762 29.129 1.00 85.75 458 GLN A CA 1
ATOM 3599 C C . GLN A 1 458 ? -3.614 -13.458 28.461 1.00 85.75 458 GLN A C 1
ATOM 3601 O O . GLN A 1 458 ? -3.349 -12.364 28.967 1.00 85.75 458 GLN A O 1
ATOM 3606 N N . ASN A 1 459 ? -4.370 -13.568 27.366 1.00 90.25 459 ASN A N 1
ATOM 3607 C CA . ASN A 1 459 ? -4.887 -12.414 26.645 1.00 90.25 459 ASN A CA 1
ATOM 3608 C C . ASN A 1 459 ? -5.978 -11.667 27.433 1.00 90.25 459 ASN A C 1
ATOM 3610 O O . ASN A 1 459 ? -6.160 -10.471 27.213 1.00 90.25 459 ASN A O 1
ATOM 3614 N N . LEU A 1 460 ? -6.633 -12.311 28.410 1.00 89.06 460 LEU A N 1
ATOM 3615 C CA . LEU A 1 460 ? -7.556 -11.641 29.336 1.00 89.06 460 LEU A CA 1
ATOM 3616 C C . LEU A 1 460 ? -6.808 -10.689 30.271 1.00 89.06 460 LEU A C 1
ATOM 3618 O O . LEU A 1 460 ? -7.219 -9.543 30.447 1.00 89.06 460 LEU A O 1
ATOM 3622 N N . SER A 1 461 ? -5.672 -11.132 30.820 1.00 88.81 461 SER A N 1
ATOM 3623 C CA . SER A 1 461 ? -4.804 -10.289 31.650 1.00 88.81 461 SER A CA 1
ATOM 3624 C C . SER A 1 461 ? -4.262 -9.101 30.855 1.00 88.81 461 SER A C 1
ATOM 3626 O O . SER A 1 461 ? -4.287 -7.971 31.342 1.00 88.81 461 SER A O 1
ATOM 3628 N N . PHE A 1 462 ? -3.838 -9.333 29.608 1.00 91.12 462 PHE A N 1
ATOM 3629 C CA . PHE A 1 462 ? -3.400 -8.263 28.711 1.00 91.12 462 PHE A CA 1
ATOM 3630 C C . PHE A 1 462 ? -4.519 -7.250 28.428 1.00 91.12 462 PHE A C 1
ATOM 3632 O O . PHE A 1 462 ? -4.291 -6.041 28.495 1.00 91.12 462 PHE A O 1
ATOM 3639 N N . PHE A 1 463 ? -5.732 -7.731 28.144 1.00 92.81 463 PHE A N 1
ATOM 3640 C CA . PHE A 1 463 ? -6.884 -6.880 27.861 1.00 92.81 463 PHE A CA 1
ATOM 3641 C C . PHE A 1 463 ? -7.291 -6.032 29.073 1.00 92.81 463 PHE A C 1
ATOM 3643 O O . PHE A 1 463 ? -7.475 -4.824 28.936 1.00 92.81 463 PHE A O 1
ATOM 3650 N N . LEU A 1 464 ? -7.341 -6.619 30.272 1.00 90.69 464 LEU A N 1
ATOM 3651 C CA . LEU A 1 464 ? -7.608 -5.881 31.510 1.00 90.69 464 LEU A CA 1
ATOM 3652 C C . LEU A 1 464 ? -6.527 -4.839 31.802 1.00 90.69 464 LEU A C 1
ATOM 3654 O O . LEU A 1 464 ? -6.842 -3.683 32.072 1.00 90.69 464 LEU A O 1
ATOM 3658 N N . GLN A 1 465 ? -5.247 -5.202 31.683 1.00 90.88 465 GLN A N 1
ATOM 3659 C CA . GLN A 1 465 ? -4.151 -4.249 31.865 1.00 90.88 465 GLN A CA 1
ATOM 3660 C C . GLN A 1 465 ? -4.236 -3.096 30.854 1.00 90.88 465 GLN A C 1
ATOM 3662 O O . GLN A 1 465 ? -3.937 -1.948 31.187 1.00 90.88 465 GLN A O 1
ATOM 3667 N N . HIS A 1 466 ? -4.645 -3.386 29.618 1.00 91.81 466 HIS A N 1
ATOM 3668 C CA . HIS A 1 466 ? -4.903 -2.374 28.602 1.00 91.81 466 HIS A CA 1
ATOM 3669 C C . HIS A 1 466 ? -6.071 -1.451 28.991 1.00 91.81 466 HIS A C 1
ATOM 3671 O O . HIS A 1 466 ? -5.905 -0.233 28.921 1.00 91.81 466 HIS A O 1
ATOM 3677 N N . LEU A 1 467 ? -7.199 -1.992 29.466 1.00 90.62 467 LEU A N 1
ATOM 3678 C CA . LEU A 1 467 ? -8.340 -1.201 29.943 1.00 90.62 467 LEU A CA 1
ATOM 3679 C C . LEU A 1 467 ? -7.976 -0.312 31.138 1.00 90.62 467 LEU A C 1
ATOM 3681 O O . LEU A 1 467 ? -8.285 0.877 31.126 1.00 90.62 467 LEU A O 1
ATOM 3685 N N . PHE A 1 468 ? -7.234 -0.824 32.124 1.00 89.81 468 PHE A N 1
ATOM 3686 C CA . PHE A 1 468 ? -6.784 -0.019 33.266 1.00 89.81 468 PHE A CA 1
ATOM 3687 C C . PHE A 1 468 ? -5.911 1.171 32.844 1.00 89.81 468 PHE A C 1
ATOM 3689 O O . PHE A 1 468 ? -5.956 2.233 33.465 1.00 89.81 468 PHE A O 1
ATOM 3696 N N . LYS A 1 469 ? -5.134 1.046 31.758 1.00 91.25 469 LYS A N 1
ATOM 3697 C CA . LYS A 1 469 ? -4.372 2.183 31.216 1.00 91.25 469 LYS A CA 1
ATOM 3698 C C . LYS A 1 469 ? -5.280 3.278 30.650 1.00 91.25 469 LYS A C 1
ATOM 3700 O O . LYS A 1 469 ? -4.903 4.441 30.736 1.00 91.25 469 LYS A O 1
ATOM 3705 N N . HIS A 1 470 ? -6.461 2.945 30.126 1.00 89.69 470 HIS A N 1
ATOM 3706 C CA . HIS A 1 470 ? -7.440 3.947 29.688 1.00 89.69 470 HIS A CA 1
ATOM 3707 C C . HIS A 1 470 ? -8.074 4.727 30.843 1.00 89.69 470 HIS A C 1
ATOM 3709 O O . HIS A 1 470 ? -8.577 5.822 30.627 1.00 89.69 470 HIS A O 1
ATOM 3715 N N . GLN A 1 471 ? -8.030 4.207 32.066 1.00 84.25 471 GLN A N 1
ATOM 3716 C CA . GLN A 1 471 ? -8.649 4.855 33.225 1.00 84.25 471 GLN A CA 1
ATOM 3717 C C . GLN A 1 471 ? -7.699 5.764 33.994 1.00 84.25 471 GLN A C 1
ATOM 3719 O O . GLN A 1 471 ? -8.119 6.712 34.659 1.00 84.25 471 GLN A O 1
ATOM 3724 N N . LYS A 1 472 ? -6.395 5.496 33.911 1.00 85.75 472 LYS A N 1
ATOM 3725 C CA . LYS A 1 472 ? -5.379 6.339 34.538 1.00 85.75 472 LYS A CA 1
ATOM 3726 C C . LYS A 1 472 ? -5.317 7.679 33.812 1.00 85.75 472 LYS A C 1
ATOM 3728 O O . LYS A 1 472 ? -4.728 7.735 32.743 1.00 85.75 472 LYS A O 1
ATOM 3733 N N . LYS A 1 473 ? -5.847 8.756 34.409 1.00 77.88 473 LYS A N 1
ATOM 3734 C CA . LYS A 1 473 ? -5.981 10.112 33.820 1.00 77.88 473 LYS A CA 1
ATOM 3735 C C . LYS A 1 473 ? -4.779 10.624 32.996 1.00 77.88 473 LYS A C 1
ATOM 3737 O O . LYS A 1 473 ? -4.982 11.393 32.064 1.00 77.88 473 LYS A O 1
ATOM 3742 N N . SER A 1 474 ? -3.543 10.229 33.312 1.00 80.25 474 SER A N 1
ATOM 3743 C CA . SER A 1 474 ? -2.328 10.673 32.606 1.00 80.25 474 SER A CA 1
ATOM 3744 C C . SER A 1 474 ? -2.052 9.972 31.265 1.00 80.25 474 SER A C 1
ATOM 3746 O O . SER A 1 474 ? -1.361 10.541 30.417 1.00 80.25 474 SER A O 1
ATOM 3748 N N . TYR A 1 475 ? -2.566 8.758 31.061 1.00 83.69 475 TYR A N 1
ATOM 3749 C CA . TYR A 1 475 ? -2.243 7.905 29.913 1.00 83.69 475 TYR A CA 1
ATOM 3750 C C . TYR A 1 475 ? -3.133 8.102 28.674 1.00 83.69 475 TYR A C 1
ATOM 3752 O O . TYR A 1 475 ? -2.577 8.228 27.581 1.00 83.69 475 TYR A O 1
ATOM 3760 N N . PRO A 1 476 ? -4.477 8.103 28.771 1.00 87.69 476 PRO A N 1
ATOM 3761 C CA . PRO A 1 476 ? -5.333 8.151 27.600 1.00 87.69 476 PRO A CA 1
ATOM 3762 C C . PRO A 1 476 ? -5.278 9.540 26.959 1.00 87.69 476 PRO A C 1
ATOM 3764 O O . PRO A 1 476 ? -5.359 10.579 27.614 1.00 87.69 476 PRO A O 1
ATOM 3767 N N . LYS A 1 477 ? -5.156 9.555 25.638 1.00 91.62 477 LYS A N 1
ATOM 3768 C CA . LYS A 1 477 ? -5.148 10.752 24.801 1.00 91.62 477 LYS A CA 1
ATOM 3769 C C . LYS A 1 477 ? -6.204 10.570 23.715 1.00 91.62 477 LYS A C 1
ATOM 3771 O O . LYS A 1 477 ? -6.144 9.602 22.955 1.00 91.62 477 LYS A O 1
ATOM 3776 N N . LYS A 1 478 ? -7.177 11.482 23.665 1.00 92.62 478 LYS A N 1
ATOM 3777 C CA . LYS A 1 478 ? -8.217 11.500 22.630 1.00 92.62 478 LYS A CA 1
ATOM 3778 C C . LYS A 1 478 ? -7.601 11.876 21.281 1.00 92.62 478 LYS A C 1
ATOM 3780 O O . LYS A 1 478 ? -6.755 12.770 21.218 1.00 92.62 478 LYS A O 1
ATOM 3785 N N . CYS A 1 479 ? -8.027 11.210 20.213 1.00 94.94 479 CYS A N 1
ATOM 3786 C CA . CYS A 1 479 ? -7.757 11.664 18.856 1.00 94.94 479 CYS A CA 1
ATOM 3787 C C . CYS A 1 479 ? -8.407 13.042 18.634 1.00 94.94 479 CYS A C 1
ATOM 3789 O O . CYS A 1 479 ? -9.571 13.222 18.990 1.00 94.94 479 CYS A O 1
ATOM 3791 N N . PRO A 1 480 ? -7.714 14.018 18.025 1.00 92.62 480 PRO A N 1
ATOM 3792 C CA . PRO A 1 480 ? -8.316 15.325 17.763 1.00 92.62 480 PRO A CA 1
ATOM 3793 C C . PRO A 1 480 ? -9.456 15.282 16.731 1.00 92.62 480 PRO A C 1
ATOM 3795 O O . PRO A 1 480 ? -10.285 16.183 16.726 1.00 92.62 480 PRO A O 1
ATOM 3798 N N . LYS A 1 481 ? -9.511 14.247 15.879 1.00 93.81 481 LYS A N 1
ATOM 3799 C CA . LYS A 1 481 ? -10.449 14.149 14.751 1.00 93.81 481 LYS A CA 1
ATOM 3800 C C . LYS A 1 481 ? -11.534 13.075 14.902 1.00 93.81 481 LYS A C 1
ATOM 3802 O O . LYS A 1 481 ? -12.402 12.986 14.050 1.00 93.81 481 LYS A O 1
ATOM 3807 N N . CYS A 1 482 ? -11.525 12.228 15.929 1.00 95.38 482 CYS A N 1
ATOM 3808 C CA . CYS A 1 482 ? -12.581 11.221 16.129 1.00 95.38 482 CYS A CA 1
ATOM 3809 C C . CYS A 1 482 ? -12.868 10.982 17.617 1.00 95.38 482 CYS A C 1
ATOM 3811 O O . CYS A 1 482 ? -12.273 11.615 18.491 1.00 95.38 482 CYS A O 1
ATOM 3813 N N . ALA A 1 483 ? -13.787 10.064 17.915 1.00 94.50 483 ALA A N 1
ATOM 3814 C CA . ALA A 1 483 ? -14.159 9.700 19.280 1.00 94.50 483 ALA A CA 1
ATOM 3815 C C . ALA A 1 483 ? -13.163 8.737 19.964 1.00 94.50 483 ALA A C 1
ATOM 3817 O O . ALA A 1 483 ? -13.286 8.491 21.164 1.00 94.50 483 ALA A O 1
ATOM 3818 N N . LEU A 1 484 ? -12.159 8.208 19.247 1.00 95.31 484 LEU A N 1
ATOM 3819 C CA . LEU A 1 484 ? -11.225 7.222 19.802 1.00 95.31 484 LEU A CA 1
ATOM 3820 C C . LEU A 1 484 ? -10.213 7.829 20.779 1.00 95.31 484 LEU A C 1
ATOM 3822 O O . LEU A 1 484 ? -9.707 8.940 20.603 1.00 95.31 484 LEU A O 1
ATOM 3826 N N . TRP A 1 485 ? -9.853 7.034 21.782 1.00 94.69 485 TRP A N 1
ATOM 3827 C CA . TRP A 1 485 ? -8.816 7.326 22.764 1.00 94.69 485 TRP A CA 1
ATOM 3828 C C . TRP A 1 485 ? -7.696 6.304 22.650 1.00 94.69 485 TRP A C 1
ATOM 3830 O O . TRP A 1 485 ? -7.946 5.122 22.446 1.00 94.69 485 TRP A O 1
ATOM 3840 N N . PHE A 1 486 ? -6.453 6.732 22.848 1.00 94.12 486 PHE A N 1
ATOM 3841 C CA . PHE A 1 486 ? -5.278 5.866 22.753 1.00 94.12 486 PHE A CA 1
ATOM 3842 C C . PHE A 1 486 ? -4.369 6.038 23.968 1.00 94.12 486 PHE A C 1
ATOM 3844 O O . PHE A 1 486 ? -4.279 7.117 24.542 1.00 94.12 486 PHE A O 1
ATOM 3851 N N . VAL A 1 487 ? -3.670 4.970 24.354 1.00 90.50 487 VAL A N 1
ATOM 3852 C CA . VAL A 1 487 ? -2.776 4.950 25.530 1.00 90.50 487 VAL A CA 1
ATOM 3853 C C . VAL A 1 487 ? -1.360 5.453 25.205 1.00 90.50 487 VAL A C 1
ATOM 3855 O O . VAL A 1 487 ? -0.616 5.848 26.099 1.00 90.50 487 VAL A O 1
ATOM 3858 N N . GLN A 1 488 ? -0.957 5.419 23.932 1.00 87.12 488 GLN A N 1
ATOM 3859 C CA . GLN A 1 488 ? 0.391 5.773 23.475 1.00 87.12 488 GLN A CA 1
ATOM 3860 C C . GLN A 1 488 ? 0.329 6.822 22.364 1.00 87.12 488 GLN A C 1
ATOM 3862 O O . GLN A 1 488 ? -0.518 6.740 21.475 1.00 87.12 488 GLN A O 1
ATOM 3867 N N . LYS A 1 489 ? 1.260 7.785 22.393 1.00 87.75 489 LYS A N 1
ATOM 3868 C CA . LYS A 1 489 ? 1.317 8.894 21.424 1.00 87.75 489 LYS A CA 1
ATOM 3869 C C . LYS A 1 489 ? 1.600 8.426 19.992 1.00 87.75 489 LYS A C 1
ATOM 3871 O O . LYS A 1 489 ? 1.020 8.978 19.062 1.00 87.75 489 LYS A O 1
ATOM 3876 N N . ASP A 1 490 ? 2.442 7.411 19.807 1.00 88.81 490 ASP A N 1
ATOM 3877 C CA . ASP A 1 490 ? 2.820 6.941 18.465 1.00 88.81 490 ASP A CA 1
ATOM 3878 C C . ASP A 1 490 ? 1.652 6.267 17.735 1.00 88.81 490 ASP A C 1
ATOM 3880 O O . ASP A 1 490 ? 1.472 6.473 16.537 1.00 88.81 490 ASP A O 1
ATOM 3884 N N . ILE A 1 491 ? 0.783 5.566 18.473 1.00 89.12 491 ILE A N 1
ATOM 3885 C CA . ILE A 1 491 ? -0.430 4.950 17.915 1.00 89.12 491 ILE A CA 1
ATOM 3886 C C . ILE A 1 491 ? -1.396 6.025 17.390 1.00 89.12 491 ILE A C 1
ATOM 3888 O O . ILE A 1 491 ? -2.031 5.822 16.362 1.00 89.12 491 ILE A O 1
ATOM 3892 N N . ILE A 1 492 ? -1.476 7.193 18.040 1.00 91.88 492 ILE A N 1
ATOM 3893 C CA . ILE A 1 492 ? -2.319 8.312 17.576 1.00 91.88 492 ILE A CA 1
ATOM 3894 C C . ILE A 1 492 ? -1.798 8.866 16.256 1.00 91.88 492 ILE A C 1
ATOM 3896 O O . ILE A 1 492 ? -2.591 9.135 15.360 1.00 91.88 492 ILE A O 1
ATOM 3900 N N . LYS A 1 493 ? -0.476 9.032 16.122 1.00 91.69 493 LYS A N 1
ATOM 3901 C CA . LYS A 1 493 ? 0.131 9.502 14.870 1.00 91.69 493 LYS A CA 1
ATOM 3902 C C . LYS A 1 493 ? -0.149 8.528 13.727 1.00 91.69 493 LYS A C 1
ATOM 3904 O O . LYS A 1 493 ? -0.556 8.962 12.654 1.00 91.69 493 LYS A O 1
ATOM 3909 N N . ASP A 1 494 ? 0.010 7.228 13.976 1.00 91.88 494 ASP A N 1
ATOM 3910 C CA . ASP A 1 494 ? -0.282 6.186 12.987 1.00 91.88 494 ASP A CA 1
ATOM 3911 C C . ASP A 1 494 ? -1.769 6.157 12.602 1.00 91.88 494 ASP A C 1
ATOM 3913 O O . ASP A 1 494 ? -2.121 6.100 11.423 1.00 91.88 494 ASP A O 1
ATOM 3917 N N . HIS A 1 495 ? -2.653 6.279 13.594 1.00 92.69 495 HIS A N 1
ATOM 3918 C CA . HIS A 1 495 ? -4.093 6.378 13.385 1.00 92.69 495 HIS A CA 1
ATOM 3919 C C . HIS A 1 495 ? -4.467 7.614 12.553 1.00 92.69 495 HIS A C 1
ATOM 3921 O O . HIS A 1 495 ? -5.187 7.482 11.568 1.00 92.69 495 HIS A O 1
ATOM 3927 N N . LEU A 1 496 ? -3.945 8.799 12.884 1.00 92.56 496 LEU A N 1
ATOM 3928 C CA . LEU A 1 496 ? -4.170 10.021 12.105 1.00 92.56 496 LEU A CA 1
ATOM 3929 C C . LEU A 1 496 ? -3.685 9.873 10.657 1.00 92.56 496 LEU A C 1
ATOM 3931 O O . LEU A 1 496 ? -4.381 10.293 9.741 1.00 92.56 496 LEU A O 1
ATOM 3935 N N . ALA A 1 497 ? -2.532 9.241 10.435 1.00 90.38 497 ALA A N 1
ATOM 3936 C CA . ALA A 1 497 ? -1.984 9.064 9.092 1.00 90.38 497 ALA A CA 1
ATOM 3937 C C . ALA A 1 497 ? -2.773 8.054 8.241 1.00 90.38 497 ALA A C 1
ATOM 3939 O O . ALA A 1 497 ? -2.920 8.245 7.036 1.00 90.38 497 ALA A O 1
ATOM 3940 N N . LYS A 1 498 ? -3.271 6.966 8.841 1.00 89.75 498 LYS A N 1
ATOM 3941 C CA . LYS A 1 498 ? -3.896 5.861 8.094 1.00 89.75 498 LYS A CA 1
ATOM 3942 C C . LYS A 1 498 ? -5.421 5.934 8.058 1.00 89.75 498 LYS A C 1
ATOM 3944 O O . LYS A 1 498 ? -6.031 5.592 7.045 1.00 89.75 498 LYS A O 1
ATOM 3949 N N . MET A 1 499 ? -6.043 6.337 9.162 1.00 91.81 499 MET A N 1
ATOM 3950 C CA . MET A 1 499 ? -7.490 6.220 9.369 1.00 91.81 499 MET A CA 1
ATOM 3951 C C . MET A 1 499 ? -8.246 7.508 9.033 1.00 91.81 499 MET A C 1
ATOM 3953 O O . MET A 1 499 ? -9.385 7.424 8.580 1.00 91.81 499 MET A O 1
ATOM 3957 N N . HIS A 1 500 ? -7.600 8.671 9.157 1.00 92.56 500 HIS A N 1
ATOM 3958 C CA . HIS A 1 500 ? -8.150 9.978 8.780 1.00 92.56 500 HIS A CA 1
ATOM 3959 C C . HIS A 1 500 ? -7.781 10.356 7.333 1.00 92.56 500 HIS A C 1
ATOM 3961 O O . HIS A 1 500 ? -7.158 11.381 7.061 1.00 92.56 500 HIS A O 1
ATOM 3967 N N . THR A 1 501 ? -8.124 9.468 6.396 1.00 89.88 501 THR A N 1
ATOM 3968 C CA . THR A 1 501 ? -7.880 9.618 4.951 1.00 89.88 501 THR A CA 1
ATOM 3969 C C . THR A 1 501 ? -9.169 9.403 4.166 1.00 89.88 501 THR A C 1
ATOM 3971 O O . THR A 1 501 ? -10.042 8.637 4.593 1.00 89.88 501 THR A O 1
ATOM 3974 N N . THR A 1 502 ? -9.296 10.045 3.001 1.00 88.88 502 THR A N 1
ATOM 3975 C CA . THR A 1 502 ? -10.487 9.881 2.159 1.00 88.88 502 THR A CA 1
ATOM 3976 C C . THR A 1 502 ? -10.600 8.441 1.655 1.00 88.88 502 THR A C 1
ATOM 3978 O O . THR A 1 502 ? -9.627 7.856 1.175 1.00 88.88 502 THR A O 1
ATOM 3981 N N . GLN A 1 503 ? -11.785 7.840 1.798 1.00 85.81 503 GLN A N 1
ATOM 3982 C CA . GLN A 1 503 ? -12.104 6.538 1.198 1.00 85.81 503 GLN A CA 1
ATOM 3983 C C . GLN A 1 503 ? -12.984 6.678 -0.047 1.00 85.81 503 GLN A C 1
ATOM 3985 O O . GLN A 1 503 ? -13.457 5.676 -0.583 1.00 85.81 503 GLN A O 1
ATOM 3990 N N . ARG A 1 504 ? -13.211 7.909 -0.517 1.00 78.25 504 ARG A N 1
ATOM 3991 C CA . ARG A 1 504 ? -14.028 8.174 -1.698 1.00 78.25 504 ARG A CA 1
ATOM 3992 C C . ARG A 1 504 ? -13.434 7.436 -2.900 1.00 78.25 504 ARG A C 1
ATOM 3994 O O . ARG A 1 504 ? -12.217 7.376 -3.049 1.00 78.25 504 ARG A O 1
ATOM 4001 N N . ARG A 1 505 ? -14.296 6.862 -3.743 1.00 70.50 505 ARG A N 1
ATOM 4002 C CA . ARG A 1 505 ? -13.924 6.042 -4.917 1.00 70.50 505 ARG A CA 1
ATOM 4003 C C . ARG A 1 505 ? -13.244 4.693 -4.600 1.00 70.50 505 ARG A C 1
ATOM 4005 O O . ARG A 1 505 ? -12.858 3.997 -5.533 1.00 70.50 505 ARG A O 1
ATOM 4012 N N . LYS A 1 506 ? -13.123 4.262 -3.333 1.00 72.25 506 LYS A N 1
ATOM 4013 C CA . LYS A 1 506 ? -12.687 2.885 -3.031 1.00 72.25 506 LYS A CA 1
ATOM 4014 C C . LYS A 1 506 ? -13.790 1.867 -3.308 1.00 72.25 506 LYS A C 1
ATOM 4016 O O . LYS A 1 506 ? -14.952 2.090 -2.972 1.00 72.25 506 LYS A O 1
ATOM 4021 N N . ALA A 1 507 ? -13.399 0.721 -3.866 1.00 68.31 507 ALA A N 1
ATOM 4022 C CA . ALA A 1 507 ? -14.294 -0.410 -4.082 1.00 68.31 507 ALA A CA 1
ATOM 4023 C C . ALA A 1 507 ? -14.937 -0.862 -2.757 1.00 68.31 507 ALA A C 1
ATOM 4025 O O . ALA A 1 507 ? -14.253 -0.996 -1.742 1.00 68.31 507 ALA A O 1
ATOM 4026 N N . GLY A 1 508 ? -16.254 -1.086 -2.774 1.00 75.38 508 GLY A N 1
ATOM 4027 C CA . GLY A 1 508 ? -17.019 -1.516 -1.599 1.00 75.38 508 GLY A CA 1
ATOM 4028 C C . GLY A 1 508 ? -17.410 -0.401 -0.621 1.00 75.38 508 GLY A C 1
ATOM 4029 O O . GLY A 1 508 ? -18.002 -0.710 0.411 1.00 75.38 508 GLY A O 1
ATOM 4030 N N . LEU A 1 509 ? -17.115 0.872 -0.920 1.00 81.69 509 LEU A N 1
ATOM 4031 C CA . LEU A 1 509 ? -17.665 2.001 -0.168 1.00 81.69 509 LEU A CA 1
ATOM 4032 C C . LEU A 1 509 ? -19.176 2.095 -0.397 1.00 81.69 509 LEU A C 1
ATOM 4034 O O . LEU A 1 509 ? -19.633 2.285 -1.522 1.00 81.69 509 LEU A O 1
ATOM 4038 N N . VAL A 1 510 ? -19.932 2.047 0.693 1.00 86.00 510 VAL A N 1
ATOM 4039 C CA . VAL A 1 510 ? -21.360 2.348 0.743 1.00 86.00 510 VAL A CA 1
ATOM 4040 C C . VAL A 1 510 ? -21.519 3.704 1.437 1.00 86.00 510 VAL A C 1
ATOM 4042 O O . VAL A 1 510 ? -21.375 3.775 2.664 1.00 86.00 510 VAL A O 1
ATOM 4045 N N . PRO A 1 511 ? -21.755 4.798 0.685 1.00 81.44 511 PRO A N 1
ATOM 4046 C CA . PRO A 1 511 ? -22.075 6.095 1.269 1.00 81.44 511 PRO A CA 1
ATOM 4047 C C . PRO A 1 511 ? -23.371 6.020 2.066 1.00 81.44 511 PRO A C 1
ATOM 4049 O O . PRO A 1 511 ? -24.244 5.199 1.771 1.00 81.44 511 PRO A O 1
ATOM 4052 N N . TRP A 1 512 ? -23.530 6.904 3.045 1.00 80.50 512 TRP A N 1
ATOM 4053 C CA . TRP A 1 512 ? -24.812 6.983 3.730 1.00 80.50 512 TRP A CA 1
ATOM 4054 C C . TRP A 1 512 ? -25.928 7.463 2.789 1.00 80.50 512 TRP A C 1
ATOM 4056 O O . TRP A 1 512 ? -25.679 8.272 1.881 1.00 80.50 512 TRP A O 1
ATOM 4066 N N . PRO A 1 513 ? -27.159 6.949 2.971 1.00 72.25 513 PRO A N 1
ATOM 4067 C CA . PRO A 1 513 ? -28.293 7.383 2.176 1.00 72.25 513 PRO A CA 1
ATOM 4068 C C . PRO A 1 513 ? -28.575 8.857 2.463 1.00 72.25 513 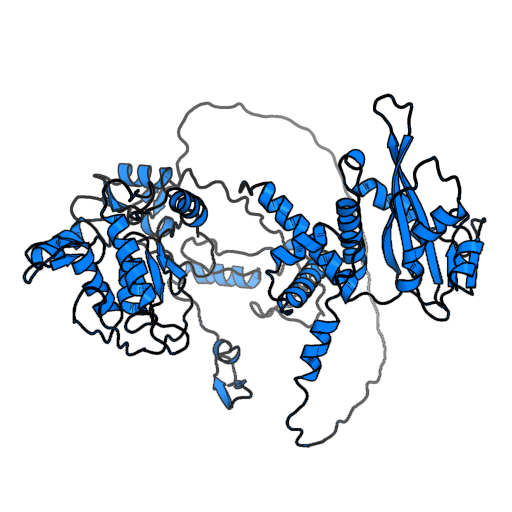PRO A C 1
ATOM 4070 O O . PRO A 1 513 ? -28.435 9.313 3.595 1.00 72.25 513 PRO A O 1
ATOM 4073 N N . VAL A 1 514 ? -28.985 9.598 1.435 1.00 64.31 514 VAL A N 1
ATOM 4074 C CA . VAL A 1 514 ? -29.398 10.995 1.595 1.00 64.31 514 VAL A CA 1
ATOM 4075 C C . VAL A 1 514 ? -30.729 11.010 2.356 1.00 64.31 514 VAL A C 1
ATOM 4077 O O . VAL A 1 514 ? -31.716 10.471 1.844 1.00 64.31 514 VAL A O 1
ATOM 4080 N N . PRO A 1 515 ? -30.809 11.597 3.562 1.00 63.12 515 PRO A N 1
ATOM 4081 C CA . PRO A 1 515 ? -32.074 11.716 4.270 1.00 63.12 515 PRO A CA 1
ATOM 4082 C C . PRO A 1 515 ? -33.012 12.680 3.545 1.00 63.12 515 PRO A C 1
ATOM 4084 O O . PRO A 1 515 ? -32.572 13.583 2.832 1.00 63.12 515 PRO A O 1
ATOM 4087 N N . ARG A 1 516 ? -34.321 12.544 3.800 1.00 52.62 516 ARG A N 1
ATOM 4088 C CA . ARG A 1 516 ? -35.366 13.414 3.222 1.00 52.62 516 ARG A CA 1
ATOM 4089 C C . ARG A 1 516 ? -35.140 14.906 3.504 1.00 52.62 516 ARG A C 1
ATOM 4091 O O . ARG A 1 516 ? -35.596 15.739 2.732 1.00 52.62 516 ARG A O 1
ATOM 4098 N N . VAL A 1 517 ? -34.446 15.238 4.597 1.00 61.59 517 VAL A N 1
ATOM 4099 C CA . VAL A 1 517 ? -34.050 16.609 4.943 1.00 61.59 517 VAL A CA 1
ATOM 4100 C C . VAL A 1 517 ? -32.531 16.717 4.884 1.00 61.59 517 VAL A C 1
ATOM 4102 O O . VAL A 1 517 ? -31.832 16.451 5.860 1.00 61.59 517 VAL A O 1
ATOM 4105 N N . THR A 1 518 ? -32.023 17.113 3.724 1.00 68.88 518 THR A N 1
ATOM 4106 C CA . THR A 1 518 ? -30.589 17.150 3.446 1.00 68.88 518 THR A CA 1
ATOM 4107 C C . THR A 1 518 ? -29.931 18.393 4.044 1.00 68.88 518 THR A C 1
ATOM 4109 O O . THR A 1 518 ? -30.359 19.520 3.795 1.00 68.88 518 THR A O 1
ATOM 4112 N N . ILE A 1 519 ? -28.866 18.210 4.829 1.00 79.62 519 ILE A N 1
ATOM 4113 C CA . ILE A 1 519 ? -28.019 19.324 5.275 1.00 79.62 519 ILE A CA 1
ATOM 4114 C C . ILE A 1 519 ? -26.979 19.590 4.189 1.00 79.62 519 ILE A C 1
ATOM 4116 O O . ILE A 1 519 ? -26.126 18.746 3.925 1.00 79.62 519 ILE A O 1
ATOM 4120 N N . MET A 1 520 ? -27.046 20.764 3.566 1.00 78.12 520 MET A N 1
ATOM 4121 C CA . MET A 1 520 ? -26.077 21.189 2.558 1.00 78.12 520 MET A CA 1
ATOM 4122 C C . MET A 1 520 ? -24.906 21.892 3.235 1.00 78.12 520 MET A C 1
ATOM 4124 O O . MET A 1 520 ? -25.107 22.815 4.026 1.00 78.12 520 MET A O 1
ATOM 4128 N N . VAL A 1 521 ? -23.685 21.468 2.923 1.00 79.00 521 VAL A N 1
ATOM 4129 C CA . VAL A 1 521 ? -22.462 22.074 3.462 1.00 79.00 521 VAL A CA 1
ATOM 4130 C C . VAL A 1 521 ? -21.470 22.402 2.357 1.00 79.00 521 VAL A C 1
ATOM 4132 O O . VAL A 1 521 ? -21.505 21.763 1.302 1.00 79.00 521 VAL A O 1
ATOM 4135 N N . PRO A 1 522 ? -20.583 23.387 2.577 1.00 72.62 522 PRO A N 1
ATOM 4136 C CA . PRO A 1 522 ? -19.517 23.669 1.632 1.00 72.62 522 PRO A CA 1
ATOM 4137 C C . PRO A 1 522 ? -18.641 22.440 1.396 1.00 72.62 522 PRO A C 1
ATOM 4139 O O . PRO A 1 522 ? -18.377 21.653 2.318 1.00 72.62 522 PRO A O 1
ATOM 4142 N N . LYS A 1 523 ? -18.168 22.292 0.158 1.00 71.12 523 LYS A N 1
ATOM 4143 C CA . LYS A 1 523 ? -17.174 21.279 -0.200 1.00 71.12 523 LYS A CA 1
ATOM 4144 C C . LYS A 1 523 ? -15.943 21.399 0.707 1.00 71.12 523 LYS A C 1
ATOM 4146 O O . LYS A 1 523 ? -15.541 22.498 1.091 1.00 71.12 523 LYS A O 1
ATOM 4151 N N . SER A 1 524 ? -15.354 20.263 1.081 1.00 69.50 524 SER A N 1
ATOM 4152 C CA . SER A 1 524 ? -14.166 20.265 1.945 1.00 69.50 524 SER A CA 1
ATOM 4153 C C . SER A 1 524 ? -13.018 21.023 1.275 1.00 69.50 524 SER A C 1
ATOM 4155 O O . SER A 1 524 ? -12.673 20.727 0.135 1.00 69.50 524 SER A O 1
ATOM 4157 N N . ARG A 1 525 ? -12.369 21.942 2.003 1.00 62.56 525 ARG A N 1
ATOM 4158 C CA . ARG A 1 525 ? -11.137 22.611 1.537 1.00 62.56 525 ARG A CA 1
ATOM 4159 C C . ARG A 1 525 ? -9.932 21.668 1.525 1.00 62.56 525 ARG A C 1
ATOM 4161 O O . ARG A 1 525 ? -8.901 22.008 0.959 1.00 62.56 525 ARG A O 1
ATOM 4168 N N . GLN A 1 526 ? -10.059 20.506 2.171 1.00 59.12 526 GLN A N 1
ATOM 4169 C CA . GLN A 1 526 ? -9.073 19.422 2.144 1.00 59.12 526 GLN A CA 1
ATOM 4170 C C . GLN A 1 526 ? -9.256 18.488 0.941 1.00 59.12 526 GLN A C 1
ATOM 4172 O O . GLN A 1 526 ? -8.523 17.508 0.809 1.00 59.12 526 GLN A O 1
ATOM 4177 N N . GLU A 1 527 ? -10.222 18.765 0.064 1.00 51.41 527 GLU A N 1
ATOM 4178 C CA . GLU A 1 527 ? -10.269 18.159 -1.259 1.00 51.41 527 GLU A CA 1
ATOM 4179 C C . GLU A 1 527 ? -9.193 18.854 -2.111 1.00 51.41 527 GLU A C 1
ATOM 4181 O O . GLU A 1 527 ? -9.449 19.852 -2.781 1.00 51.41 527 GLU A O 1
ATOM 4186 N N . GLU A 1 528 ? -7.949 18.361 -2.061 1.00 42.44 528 GLU A N 1
ATOM 4187 C CA . GLU A 1 528 ? -7.077 18.600 -3.211 1.00 42.44 528 GLU A CA 1
ATOM 4188 C C . GLU A 1 528 ? -7.811 18.050 -4.440 1.00 42.44 528 GLU A C 1
ATOM 4190 O O . GLU A 1 528 ? -8.446 16.991 -4.322 1.00 42.44 528 GLU A O 1
ATOM 4195 N N . PRO A 1 529 ? -7.742 18.717 -5.609 1.00 36.28 529 PRO A N 1
ATOM 4196 C CA . PRO A 1 529 ? -8.062 18.038 -6.846 1.00 36.28 529 PRO A CA 1
ATOM 4197 C C . PRO A 1 529 ? -7.230 16.762 -6.814 1.00 36.28 529 PRO A C 1
ATOM 4199 O O . PRO A 1 529 ? -5.995 16.803 -6.799 1.00 36.28 529 PRO A O 1
ATOM 4202 N N . VAL A 1 530 ? -7.901 15.617 -6.709 1.00 39.59 530 VAL A N 1
ATOM 4203 C CA . VAL A 1 530 ? -7.298 14.405 -7.227 1.00 39.59 530 VAL A CA 1
ATOM 4204 C C . VAL A 1 530 ? -7.062 14.797 -8.672 1.00 39.59 530 VAL A C 1
ATOM 4206 O O . VAL A 1 530 ? -8.034 15.066 -9.374 1.00 39.59 530 VAL A O 1
ATOM 4209 N N . GLU A 1 531 ? -5.798 15.001 -9.049 1.00 33.03 531 GLU A N 1
ATOM 4210 C CA . GLU A 1 531 ? -5.413 14.980 -10.450 1.00 33.03 531 GLU A CA 1
ATOM 4211 C C . GLU A 1 531 ? -6.029 13.683 -10.947 1.00 33.03 531 GLU A C 1
ATOM 4213 O O . GLU A 1 531 ? -5.613 12.588 -10.564 1.00 33.03 531 GLU A O 1
ATOM 4218 N N . GLU A 1 532 ? -7.158 13.818 -11.635 1.00 37.62 532 GLU A N 1
ATOM 4219 C CA . GLU A 1 532 ? -7.681 12.749 -12.437 1.00 37.62 532 GLU A CA 1
ATOM 4220 C C . GLU A 1 532 ? -6.548 12.527 -13.426 1.00 37.62 532 GLU A C 1
ATOM 4222 O O . GLU A 1 532 ? -6.365 13.289 -14.372 1.00 37.62 532 GLU A O 1
ATOM 4227 N N . GLU A 1 533 ? -5.726 11.511 -13.168 1.00 35.47 533 GLU A N 1
ATOM 4228 C CA . GLU A 1 533 ? -5.218 10.725 -14.272 1.00 35.47 533 GLU A CA 1
ATOM 4229 C C . GLU A 1 533 ? -6.479 10.174 -14.932 1.00 35.47 533 GLU A C 1
ATOM 4231 O O . GLU A 1 533 ? -6.963 9.085 -14.621 1.00 35.47 533 GLU A O 1
ATOM 4236 N N . ASP A 1 534 ? -7.083 11.010 -15.775 1.00 38.38 534 ASP A N 1
ATOM 4237 C CA . ASP A 1 534 ? -7.922 10.574 -16.861 1.00 38.38 534 ASP A CA 1
ATOM 4238 C C . ASP A 1 534 ? -6.959 9.719 -17.677 1.00 38.38 534 ASP A C 1
ATOM 4240 O O . ASP A 1 534 ? -6.133 10.218 -18.445 1.00 38.38 534 ASP A O 1
ATOM 4244 N N . VAL A 1 535 ? -6.895 8.430 -17.330 1.00 44.69 535 VAL A N 1
ATOM 4245 C CA . VAL A 1 535 ? -6.093 7.472 -18.069 1.00 44.69 535 VAL A CA 1
ATOM 4246 C C . VAL A 1 535 ? -6.761 7.455 -19.426 1.00 44.69 535 VAL A C 1
ATOM 4248 O O . VAL A 1 535 ? -7.808 6.838 -19.599 1.00 44.69 535 VAL A O 1
ATOM 4251 N N . ASP A 1 536 ? -6.205 8.225 -20.352 1.00 47.22 536 ASP A N 1
ATOM 4252 C CA . ASP A 1 536 ? -6.689 8.315 -21.712 1.00 47.22 536 ASP A CA 1
ATOM 4253 C C . ASP A 1 536 ? -6.357 6.994 -22.409 1.00 47.22 536 ASP A C 1
ATOM 4255 O O . ASP A 1 536 ? -5.278 6.791 -22.974 1.00 47.22 536 ASP A O 1
ATOM 4259 N N . ILE A 1 537 ? -7.294 6.051 -22.305 1.00 56.25 537 ILE A N 1
ATOM 4260 C CA . ILE A 1 537 ? -7.206 4.729 -22.925 1.00 56.25 537 ILE A CA 1
ATOM 4261 C C . ILE A 1 537 ? -7.481 4.844 -24.436 1.00 56.25 537 ILE A C 1
ATOM 4263 O O . ILE A 1 537 ? -7.323 3.862 -25.156 1.00 56.25 537 ILE A O 1
ATOM 4267 N N . SER A 1 538 ? -7.835 6.027 -24.965 1.00 55.31 538 SER A N 1
ATOM 4268 C CA . SER A 1 538 ? -8.102 6.211 -26.399 1.00 55.31 538 SER A CA 1
ATOM 4269 C C . SER A 1 538 ? -6.878 5.921 -27.273 1.00 55.31 538 SER A C 1
ATOM 4271 O O . SER A 1 538 ? -7.027 5.500 -28.420 1.00 55.31 538 SER A O 1
ATOM 4273 N N . ASN A 1 539 ? -5.674 6.046 -26.702 1.00 55.28 539 ASN A N 1
ATOM 4274 C CA . ASN A 1 539 ? -4.407 5.721 -27.358 1.00 55.28 539 ASN A CA 1
ATOM 4275 C C . ASN A 1 539 ? -4.005 4.240 -27.218 1.00 55.28 539 ASN A C 1
ATOM 4277 O O . ASN A 1 539 ? -2.994 3.817 -27.783 1.00 55.28 539 ASN A O 1
ATOM 4281 N N . VAL A 1 540 ? -4.770 3.430 -26.476 1.00 52.69 540 VAL A N 1
ATOM 4282 C CA . VAL A 1 540 ? -4.524 1.990 -26.353 1.00 52.69 540 VAL A CA 1
ATOM 4283 C C . VAL A 1 540 ? -5.121 1.276 -27.559 1.00 52.69 540 VAL A C 1
ATOM 4285 O O . VAL A 1 540 ? -6.328 1.068 -27.674 1.00 52.69 540 VAL A O 1
ATOM 4288 N N . ILE A 1 541 ? -4.245 0.854 -28.466 1.00 57.22 541 ILE A N 1
ATOM 4289 C CA . ILE A 1 541 ? -4.608 -0.033 -29.569 1.00 57.22 541 ILE A CA 1
ATOM 4290 C C . ILE A 1 541 ? -4.748 -1.446 -28.999 1.00 57.22 541 ILE A C 1
ATOM 4292 O O . ILE A 1 541 ? -3.758 -2.104 -28.676 1.00 57.22 541 ILE A O 1
ATOM 4296 N N . ILE A 1 542 ? -5.985 -1.925 -28.873 1.00 57.16 542 ILE A N 1
ATOM 4297 C CA . ILE A 1 542 ? -6.245 -3.312 -28.489 1.00 57.16 542 ILE A CA 1
ATOM 4298 C C . ILE A 1 542 ? -6.042 -4.185 -29.731 1.00 57.16 542 ILE A C 1
ATOM 4300 O O . ILE A 1 542 ? -6.909 -4.267 -30.599 1.00 57.16 542 ILE A O 1
ATOM 4304 N N . SER A 1 543 ? -4.881 -4.834 -29.822 1.00 53.97 543 SER A N 1
ATOM 4305 C CA . SER A 1 543 ? -4.584 -5.815 -30.871 1.00 53.97 543 SER A CA 1
ATOM 4306 C C . SER A 1 543 ? -5.236 -7.158 -30.518 1.00 53.97 543 SER A C 1
ATOM 4308 O O . SER A 1 543 ? -4.603 -8.063 -29.978 1.00 53.97 543 SER A O 1
ATOM 4310 N N . VAL A 1 544 ? -6.544 -7.257 -30.747 1.00 63.09 544 VAL A N 1
ATOM 4311 C CA . VAL A 1 544 ? -7.346 -8.481 -30.580 1.00 63.09 544 VAL A CA 1
ATOM 4312 C C . VAL A 1 544 ? -7.760 -9.026 -31.942 1.00 63.09 544 VAL A C 1
ATOM 4314 O O . VAL A 1 544 ? -7.948 -8.266 -32.885 1.00 63.09 544 VAL A O 1
ATOM 4317 N N . GLN A 1 545 ? -7.912 -10.349 -32.046 1.00 62.56 545 GLN A N 1
ATOM 4318 C CA . GLN A 1 545 ? -8.417 -10.996 -33.261 1.00 62.56 545 GLN A CA 1
ATOM 4319 C C . GLN A 1 545 ? -9.798 -10.426 -33.638 1.00 62.56 545 GLN A C 1
ATOM 4321 O O . GLN A 1 545 ? -10.651 -10.263 -32.761 1.00 62.56 545 GLN A O 1
ATOM 4326 N N . ASP A 1 546 ? -10.037 -10.188 -34.934 1.00 60.91 546 ASP A N 1
ATOM 4327 C CA . ASP A 1 546 ? -11.226 -9.496 -35.478 1.00 60.91 546 ASP A CA 1
ATOM 4328 C C . ASP A 1 546 ? -12.588 -10.119 -35.102 1.00 60.91 546 ASP A C 1
ATOM 4330 O O . ASP A 1 546 ? -13.637 -9.502 -35.287 1.00 60.91 546 ASP A O 1
ATOM 4334 N N . ASN A 1 547 ? -12.591 -11.322 -34.527 1.00 67.38 547 ASN A N 1
ATOM 4335 C CA . ASN A 1 547 ? -13.797 -12.086 -34.208 1.00 67.38 547 ASN A CA 1
ATOM 4336 C C . ASN A 1 547 ? -14.304 -11.891 -32.767 1.00 67.38 547 ASN A C 1
ATOM 4338 O O . ASN A 1 547 ? -15.320 -12.480 -32.389 1.00 67.38 547 ASN A O 1
ATOM 4342 N N . LEU A 1 548 ? -13.611 -11.107 -31.935 1.00 72.75 548 LEU A N 1
ATOM 4343 C CA . LEU A 1 548 ? -13.984 -10.924 -30.532 1.00 72.75 548 LEU A CA 1
ATOM 4344 C C . LEU A 1 548 ? -14.973 -9.759 -30.351 1.00 72.75 548 LEU A C 1
ATOM 4346 O O . LEU A 1 548 ? -14.716 -8.614 -30.732 1.00 72.75 548 LEU A O 1
ATOM 4350 N N . LYS A 1 549 ? -16.115 -10.061 -29.722 1.00 79.00 549 LYS A N 1
ATOM 4351 C CA . LYS A 1 549 ? -17.193 -9.107 -29.422 1.00 79.00 549 LYS A CA 1
ATOM 4352 C C . LYS A 1 549 ? -17.138 -8.652 -27.967 1.00 79.00 549 LYS A C 1
ATOM 4354 O O . LYS A 1 549 ? -16.883 -9.445 -27.061 1.00 79.00 549 LYS A O 1
ATOM 4359 N N . CYS A 1 550 ? -17.426 -7.377 -27.738 1.00 74.44 550 CYS A N 1
ATOM 4360 C CA . CYS A 1 550 ? -17.551 -6.801 -26.408 1.00 74.44 550 CYS A CA 1
ATOM 4361 C C . CYS A 1 550 ? -18.729 -7.427 -25.659 1.00 74.44 550 CYS A C 1
ATOM 4363 O O . CYS A 1 550 ? -19.843 -7.460 -26.172 1.00 74.44 550 CYS A O 1
ATOM 4365 N N . ARG A 1 551 ? -18.517 -7.879 -24.421 1.00 71.19 551 ARG A N 1
ATOM 4366 C CA . ARG A 1 551 ? -19.589 -8.482 -23.612 1.00 71.19 551 ARG A CA 1
ATOM 4367 C C . ARG A 1 551 ? -20.628 -7.476 -23.111 1.00 71.19 551 ARG A C 1
ATOM 4369 O O . ARG A 1 551 ? -21.705 -7.891 -22.705 1.00 71.19 551 ARG A O 1
ATOM 4376 N N . GLU A 1 552 ? -20.329 -6.181 -23.171 1.00 72.56 552 GLU A N 1
ATOM 4377 C CA . GLU A 1 552 ? -21.224 -5.130 -22.680 1.00 72.56 552 GLU A CA 1
ATOM 4378 C C . GLU A 1 552 ? -22.136 -4.553 -23.767 1.00 72.56 552 GLU A C 1
ATOM 4380 O O . GLU A 1 552 ? -23.319 -4.328 -23.524 1.00 72.56 552 GLU A O 1
ATOM 4385 N N . CYS A 1 553 ? -21.619 -4.340 -24.982 1.00 77.62 553 CYS A N 1
ATOM 4386 C CA . CYS A 1 553 ? -22.413 -3.800 -26.094 1.00 77.62 553 CYS A CA 1
ATOM 4387 C C . CYS A 1 553 ? -22.570 -4.758 -27.282 1.00 77.62 553 CYS A C 1
ATOM 4389 O O . CYS A 1 553 ? -23.275 -4.434 -28.231 1.00 77.62 553 CYS A O 1
ATOM 4391 N N . SER A 1 554 ? -21.932 -5.933 -27.249 1.00 76.50 554 SER A N 1
ATOM 4392 C CA . SER A 1 554 ? -21.947 -6.944 -28.323 1.00 76.50 554 SER A CA 1
ATOM 4393 C C . SER A 1 554 ? -21.363 -6.499 -29.673 1.00 76.50 554 SER A C 1
ATOM 4395 O O . SER A 1 554 ? -21.414 -7.266 -30.635 1.00 76.50 554 SER A O 1
ATOM 4397 N N . LEU A 1 555 ? -20.764 -5.305 -29.753 1.00 80.31 555 LEU A N 1
ATOM 4398 C CA . LEU A 1 555 ? -20.031 -4.824 -30.929 1.00 80.31 555 LEU A CA 1
ATOM 4399 C C . LEU A 1 555 ? -18.595 -5.364 -30.948 1.00 80.31 555 LEU A C 1
ATOM 4401 O O . LEU A 1 555 ? -18.048 -5.726 -29.905 1.00 80.31 555 LEU A O 1
ATOM 4405 N N . ASN A 1 556 ? -17.971 -5.397 -32.125 1.00 77.81 556 ASN A N 1
ATOM 4406 C CA . ASN A 1 556 ? -16.586 -5.849 -32.283 1.00 77.81 556 ASN A CA 1
ATOM 4407 C C . ASN A 1 556 ? -15.625 -4.987 -31.450 1.00 77.81 556 ASN A C 1
ATOM 4409 O O . ASN A 1 556 ? -15.733 -3.760 -31.440 1.00 77.81 556 ASN A O 1
ATOM 4413 N N . LEU A 1 557 ? -14.670 -5.629 -30.770 1.00 71.88 557 LEU A N 1
ATOM 4414 C CA . LEU A 1 557 ? -13.672 -4.939 -29.940 1.00 71.88 557 LEU A CA 1
ATOM 4415 C C . LEU A 1 557 ? -12.737 -4.040 -30.764 1.00 71.88 557 LEU A C 1
ATOM 4417 O O . LEU A 1 557 ? -12.205 -3.072 -30.232 1.00 71.88 557 LEU A O 1
ATOM 4421 N N . THR A 1 558 ? -12.575 -4.334 -32.058 1.00 69.88 558 THR A N 1
ATOM 4422 C CA . THR A 1 558 ? -11.740 -3.575 -33.002 1.00 69.88 558 THR A CA 1
ATOM 4423 C C . THR A 1 558 ? -12.390 -2.280 -33.496 1.00 69.88 558 THR A C 1
ATOM 4425 O O . THR A 1 558 ? -11.761 -1.513 -34.223 1.00 69.88 558 THR A O 1
ATOM 4428 N N . SER A 1 559 ? -13.637 -1.986 -33.105 1.00 70.38 559 SER A N 1
ATOM 4429 C CA . SER A 1 559 ? -14.274 -0.715 -33.455 1.00 70.38 559 SER A CA 1
ATOM 4430 C C . SER A 1 559 ? -13.499 0.459 -32.844 1.00 70.38 559 SER A C 1
ATOM 4432 O O . SER A 1 559 ? -13.229 0.464 -31.641 1.00 70.38 559 SER A O 1
ATOM 4434 N N . SER A 1 560 ? -13.181 1.479 -33.642 1.00 68.00 560 SER A N 1
ATOM 4435 C CA . SER A 1 560 ? -12.481 2.680 -33.169 1.00 68.00 560 SER A CA 1
ATOM 4436 C C . SER A 1 560 ? -13.198 3.314 -31.973 1.00 68.00 560 SER A C 1
ATOM 4438 O O . SER A 1 560 ? -14.423 3.453 -32.001 1.00 68.00 560 SER A O 1
ATOM 4440 N N . ASN A 1 561 ? -12.448 3.755 -30.957 1.00 68.94 561 ASN A N 1
ATOM 4441 C CA . ASN A 1 561 ? -12.988 4.415 -29.763 1.00 68.94 561 ASN A CA 1
ATOM 4442 C C . ASN A 1 561 ? -13.995 3.575 -28.947 1.00 68.94 561 ASN A C 1
ATOM 4444 O O . ASN A 1 561 ? -14.868 4.128 -28.270 1.00 68.94 561 ASN A O 1
ATOM 4448 N N . HIS A 1 562 ? -13.884 2.243 -28.982 1.00 76.62 562 HIS A N 1
ATOM 4449 C CA . HIS A 1 562 ? -14.715 1.374 -28.146 1.00 76.62 562 HIS A CA 1
ATOM 4450 C C . HIS A 1 562 ? -14.454 1.584 -26.647 1.00 76.62 562 HIS A C 1
ATOM 4452 O O . HIS A 1 562 ? -15.407 1.652 -25.866 1.00 76.62 562 HIS A O 1
ATOM 4458 N N . PHE A 1 563 ? -13.174 1.722 -26.279 1.00 77.25 563 PHE A N 1
ATOM 4459 C CA . PHE A 1 563 ? -12.693 1.900 -24.907 1.00 77.25 563 PHE A CA 1
ATOM 4460 C C . PHE A 1 563 ? -11.899 3.201 -24.765 1.00 77.25 563 PHE A C 1
ATOM 4462 O O . PHE A 1 563 ? -10.674 3.179 -24.769 1.00 77.25 563 PHE A O 1
ATOM 4469 N N . PRO A 1 564 ? -12.573 4.356 -24.704 1.00 68.81 564 PRO A N 1
ATOM 4470 C CA . PRO A 1 564 ? -11.889 5.645 -24.675 1.00 68.81 564 PRO A CA 1
ATOM 4471 C C . PRO A 1 564 ? -11.244 5.964 -23.322 1.00 68.81 564 PRO A C 1
ATOM 4473 O O . PRO A 1 564 ? -10.195 6.585 -23.274 1.00 68.81 564 PRO A O 1
ATOM 4476 N N . ALA A 1 565 ? -11.900 5.576 -22.232 1.00 71.38 565 ALA A N 1
ATOM 4477 C CA . ALA A 1 565 ? -11.528 5.852 -20.852 1.00 71.38 565 ALA A CA 1
ATOM 4478 C C . ALA A 1 565 ? -12.392 4.973 -19.941 1.00 71.38 565 ALA A C 1
ATOM 4480 O O . ALA A 1 565 ? -13.385 4.392 -20.396 1.00 71.38 565 ALA A O 1
ATOM 4481 N N . LEU A 1 566 ? -12.052 4.897 -18.654 1.00 74.19 566 LEU A N 1
ATOM 4482 C CA . LEU A 1 566 ? -13.004 4.429 -17.652 1.00 74.19 566 LEU A CA 1
ATOM 4483 C C . LEU A 1 566 ? -14.088 5.501 -17.499 1.00 74.19 566 LEU A C 1
ATOM 4485 O O . LEU A 1 566 ? -13.868 6.544 -16.890 1.00 74.19 566 LEU A O 1
ATOM 4489 N N . LEU A 1 567 ? -15.255 5.254 -18.083 1.00 72.94 567 LEU A N 1
ATOM 4490 C CA . LEU A 1 567 ? -16.370 6.185 -18.059 1.00 72.94 567 LEU A CA 1
ATOM 4491 C C . LEU A 1 567 ? -17.164 5.987 -16.770 1.00 72.94 567 LEU A C 1
ATOM 4493 O O . LEU A 1 567 ? -17.508 4.863 -16.398 1.00 72.94 567 LEU A O 1
ATOM 4497 N N . PHE A 1 568 ? -17.528 7.096 -16.137 1.00 71.62 568 PHE A N 1
ATOM 4498 C CA . PHE A 1 568 ? -18.474 7.138 -15.026 1.00 71.62 568 PHE A CA 1
ATOM 4499 C C . PHE A 1 568 ? -19.765 7.798 -15.494 1.00 71.62 568 PHE A C 1
ATOM 4501 O O . PHE A 1 568 ? -19.735 8.736 -16.294 1.00 71.62 568 PHE A O 1
ATOM 4508 N N . CYS A 1 569 ? -20.907 7.313 -15.009 1.00 74.69 569 CYS A N 1
ATOM 4509 C CA . CYS A 1 569 ? -22.171 7.983 -15.273 1.00 74.69 569 CYS A CA 1
ATOM 4510 C C . CYS A 1 569 ? -22.117 9.422 -14.734 1.00 74.69 569 CYS A C 1
ATOM 4512 O O . CYS A 1 569 ? -21.713 9.657 -13.597 1.00 74.69 569 CYS A O 1
ATOM 4514 N N . SER A 1 570 ? -22.556 10.395 -15.537 1.00 68.94 570 SER A N 1
ATOM 4515 C CA . SER A 1 570 ? -22.555 11.817 -15.160 1.00 68.94 570 SER A CA 1
ATOM 4516 C C . SER A 1 570 ? -23.580 12.159 -14.070 1.00 68.94 570 SER A C 1
ATOM 4518 O O . SER A 1 570 ? -23.622 13.285 -13.578 1.00 68.94 570 SER A O 1
ATOM 4520 N N . ASN A 1 571 ? -24.456 11.215 -13.723 1.00 64.31 571 ASN A N 1
ATOM 4521 C CA . ASN A 1 571 ? -25.403 11.364 -12.633 1.00 64.31 571 ASN A CA 1
ATOM 4522 C C . ASN A 1 571 ? -24.706 11.046 -11.302 1.00 64.31 571 ASN A C 1
ATOM 4524 O O . ASN A 1 571 ? -24.363 9.895 -11.051 1.00 64.31 571 ASN A O 1
ATOM 4528 N N . ASN A 1 572 ? -24.574 12.045 -10.421 1.00 55.22 572 ASN A N 1
ATOM 4529 C CA . ASN A 1 572 ? -23.955 11.896 -9.094 1.00 55.22 572 ASN A CA 1
ATOM 4530 C C . ASN A 1 572 ? -24.609 10.814 -8.210 1.00 55.22 572 ASN A C 1
ATOM 4532 O O . ASN A 1 572 ? -23.981 10.360 -7.256 1.00 55.22 572 ASN A O 1
ATOM 4536 N N . ASN A 1 573 ? -25.842 10.396 -8.517 1.00 53.03 573 ASN A N 1
ATOM 4537 C CA . ASN A 1 573 ? -26.559 9.337 -7.801 1.00 53.03 573 ASN A CA 1
ATOM 4538 C C . ASN A 1 573 ? -26.408 7.946 -8.446 1.00 53.03 573 ASN A C 1
ATOM 4540 O O . ASN A 1 573 ? -26.991 6.981 -7.953 1.00 53.03 573 ASN A O 1
ATOM 4544 N N . CYS A 1 574 ? -25.660 7.825 -9.546 1.00 53.78 574 CYS A N 1
ATOM 4545 C CA . CYS A 1 574 ? -25.457 6.575 -10.263 1.00 53.78 574 CYS A CA 1
ATOM 4546 C C . CYS A 1 574 ? -23.996 6.125 -10.174 1.00 53.78 574 CYS A C 1
ATOM 4548 O O . CYS A 1 574 ? -23.081 6.846 -10.554 1.00 53.78 574 CYS A O 1
ATOM 4550 N N . GLN A 1 575 ? -23.780 4.900 -9.695 1.00 57.94 575 GLN A N 1
ATOM 4551 C CA . GLN A 1 575 ? -22.444 4.311 -9.555 1.00 57.94 575 GLN A CA 1
ATOM 4552 C C . GLN A 1 575 ? -22.017 3.480 -10.771 1.00 57.94 575 GLN A C 1
ATOM 4554 O O . GLN A 1 575 ? -21.006 2.783 -10.713 1.00 57.94 575 GLN A O 1
ATOM 4559 N N . TYR A 1 576 ? -22.791 3.508 -11.858 1.00 63.72 576 TYR A N 1
ATOM 4560 C CA . TYR A 1 576 ? -22.442 2.768 -13.059 1.00 63.72 576 TYR A CA 1
ATOM 4561 C C . TYR A 1 576 ? -21.149 3.322 -13.658 1.00 63.72 576 TYR A C 1
ATOM 4563 O O . TYR A 1 576 ? -21.038 4.513 -13.969 1.00 63.72 576 TYR A O 1
ATOM 4571 N N . SER A 1 577 ? -20.182 2.430 -13.828 1.00 69.62 577 SER A N 1
ATOM 4572 C CA . SER A 1 577 ? -18.942 2.687 -14.534 1.00 69.62 577 SER A CA 1
ATOM 4573 C C . SER A 1 577 ? -18.704 1.582 -15.549 1.00 69.62 577 SER A C 1
ATOM 4575 O O . SER A 1 577 ? -19.075 0.426 -15.347 1.00 69.62 577 SER A O 1
ATOM 4577 N N . THR A 1 578 ? -18.115 1.952 -16.676 1.00 76.44 578 THR A N 1
ATOM 4578 C CA . THR A 1 578 ? -17.735 1.015 -17.730 1.00 76.44 578 THR A CA 1
ATOM 4579 C C . THR A 1 578 ? -16.620 1.626 -18.563 1.00 76.44 578 THR A C 1
ATOM 4581 O O . THR A 1 578 ? -16.544 2.841 -18.718 1.00 76.44 578 THR A O 1
ATOM 4584 N N . CYS A 1 579 ? -15.764 0.791 -19.141 1.00 75.38 579 CYS A N 1
ATOM 4585 C CA . CYS A 1 579 ? -14.830 1.241 -20.167 1.00 75.38 579 CYS A CA 1
ATOM 4586 C C . CYS A 1 579 ? -15.477 1.266 -21.564 1.00 75.38 579 CYS A C 1
ATOM 4588 O O . CYS A 1 579 ? -14.926 1.864 -22.478 1.00 75.38 579 CYS A O 1
ATOM 4590 N N . CYS A 1 580 ? -16.628 0.619 -21.771 1.00 79.88 580 CYS A N 1
ATOM 4591 C CA . CYS A 1 580 ? -17.310 0.545 -23.058 1.00 79.88 580 CYS A CA 1
ATOM 4592 C C . CYS A 1 580 ? -18.147 1.807 -23.323 1.00 79.88 580 CYS A C 1
ATOM 4594 O O . CYS A 1 580 ? -19.190 2.034 -22.705 1.00 79.88 580 CYS A O 1
ATOM 4596 N N . ARG A 1 581 ? -17.750 2.599 -24.329 1.00 81.69 581 ARG A N 1
ATOM 4597 C CA . ARG A 1 581 ? -18.470 3.825 -24.729 1.00 81.69 581 ARG A CA 1
ATOM 4598 C C . ARG A 1 581 ? -19.926 3.565 -25.113 1.00 81.69 581 ARG A C 1
ATOM 4600 O O . ARG A 1 581 ? -20.813 4.325 -24.736 1.00 81.69 581 ARG A O 1
ATOM 4607 N N . HIS A 1 582 ? -20.187 2.483 -25.839 1.00 81.12 582 HIS A N 1
ATOM 4608 C CA . HIS A 1 582 ? -21.539 2.138 -26.280 1.00 81.12 582 HIS A CA 1
ATOM 4609 C C . HIS A 1 582 ? -22.434 1.700 -25.112 1.00 81.12 582 HIS A C 1
ATOM 4611 O O . HIS A 1 582 ? -23.603 2.084 -25.065 1.00 81.12 582 HIS A O 1
ATOM 4617 N N . ALA A 1 583 ? -21.882 0.956 -24.147 1.00 79.62 583 ALA A N 1
ATOM 4618 C CA . ALA A 1 583 ? -22.602 0.573 -22.936 1.00 79.62 583 ALA A CA 1
ATOM 4619 C C . ALA A 1 583 ? -22.895 1.793 -22.051 1.00 79.62 583 ALA A C 1
ATOM 4621 O O . ALA A 1 583 ? -24.021 1.940 -21.582 1.00 79.62 583 ALA A O 1
ATOM 4622 N N . MET A 1 584 ? -21.939 2.723 -21.916 1.00 81.12 584 MET A N 1
ATOM 4623 C CA . MET A 1 584 ? -22.159 3.981 -21.198 1.00 81.12 584 MET A CA 1
ATOM 4624 C C . MET A 1 584 ? -23.232 4.849 -21.855 1.00 81.12 584 MET A C 1
ATOM 4626 O O . MET A 1 584 ? -24.077 5.401 -21.157 1.00 81.12 584 MET A O 1
ATOM 4630 N N . ASN A 1 585 ? -23.249 4.956 -23.185 1.00 81.50 585 ASN A N 1
ATOM 4631 C CA . ASN A 1 585 ? -24.270 5.733 -23.888 1.00 81.50 585 ASN A CA 1
ATOM 4632 C C . ASN A 1 585 ? -25.673 5.161 -23.652 1.00 81.50 585 ASN A C 1
ATOM 4634 O O . ASN A 1 585 ? -26.585 5.916 -23.321 1.00 81.50 585 ASN A O 1
ATOM 4638 N N . LYS A 1 586 ? -25.825 3.833 -23.740 1.00 79.12 586 LYS A N 1
ATOM 4639 C CA . LYS A 1 586 ? -27.086 3.144 -23.430 1.00 79.12 586 LYS A CA 1
ATOM 4640 C C . LYS A 1 586 ? -27.479 3.307 -21.958 1.00 79.12 586 LYS A C 1
ATOM 4642 O O . LYS A 1 586 ? -28.618 3.619 -21.639 1.00 79.12 586 LYS A O 1
ATOM 4647 N N . HIS A 1 587 ? -26.524 3.171 -21.043 1.00 77.69 587 HIS A N 1
ATOM 4648 C CA . HIS A 1 587 ? -26.782 3.431 -19.633 1.00 77.69 587 HIS A CA 1
ATOM 4649 C C . HIS A 1 587 ? -27.216 4.882 -19.398 1.00 77.69 587 HIS A C 1
ATOM 4651 O O . HIS A 1 587 ? -28.139 5.123 -18.636 1.00 77.69 587 HIS A O 1
ATOM 4657 N N . THR A 1 588 ? -26.590 5.855 -20.055 1.00 76.19 588 THR A N 1
ATOM 4658 C CA . THR A 1 588 ? -26.900 7.280 -19.874 1.00 76.19 588 THR A CA 1
ATOM 4659 C C . THR A 1 588 ? -28.298 7.628 -20.390 1.00 76.19 588 THR A C 1
ATOM 4661 O O . THR A 1 588 ? -28.957 8.486 -19.800 1.00 76.19 588 THR A O 1
ATOM 4664 N N . THR A 1 589 ? -28.786 6.959 -21.445 1.00 75.44 589 THR A N 1
ATOM 4665 C CA . THR A 1 589 ? -30.181 7.102 -21.897 1.00 75.44 589 THR A CA 1
ATOM 4666 C C . THR A 1 589 ? -31.166 6.514 -20.890 1.00 75.44 589 THR A C 1
ATOM 4668 O O . THR A 1 589 ? -32.172 7.153 -20.587 1.00 75.44 589 THR A O 1
ATOM 4671 N N . ASP A 1 590 ? -30.844 5.361 -20.304 1.00 66.75 590 ASP A N 1
ATOM 4672 C CA . ASP A 1 590 ? -31.742 4.640 -19.391 1.00 66.75 590 ASP A CA 1
ATOM 4673 C C . ASP A 1 590 ? -31.721 5.232 -17.962 1.00 66.75 590 ASP A C 1
ATOM 4675 O O . ASP A 1 590 ? -32.744 5.320 -17.281 1.00 66.75 590 ASP A O 1
ATOM 4679 N N . CYS A 1 591 ? -30.562 5.724 -17.516 1.00 64.38 591 CYS A N 1
ATOM 4680 C CA . CYS A 1 591 ? -30.322 6.300 -16.189 1.00 64.38 591 CYS A CA 1
ATOM 4681 C C . CYS A 1 591 ? -31.102 7.599 -15.948 1.00 64.38 591 CYS A C 1
ATOM 4683 O O . CYS A 1 591 ? -31.349 7.960 -14.797 1.00 64.38 591 CYS A O 1
ATOM 4685 N N . ARG A 1 592 ? -31.500 8.310 -17.011 1.00 60.09 592 ARG A N 1
ATOM 4686 C CA . ARG A 1 592 ? -32.350 9.507 -16.903 1.00 60.09 592 ARG A CA 1
ATOM 4687 C C . ARG A 1 592 ? -33.808 9.174 -16.574 1.00 60.09 592 ARG A C 1
ATOM 4689 O O . ARG A 1 592 ? -34.530 10.068 -16.147 1.00 60.09 592 ARG A O 1
ATOM 4696 N N . VAL A 1 593 ? -34.232 7.924 -16.774 1.00 54.56 593 VAL A N 1
ATOM 4697 C CA . VAL A 1 593 ? -35.647 7.522 -16.745 1.00 54.56 593 VAL A CA 1
ATOM 4698 C C . VAL A 1 593 ? -35.985 6.616 -15.550 1.00 54.56 593 VAL A C 1
ATOM 4700 O O . VAL A 1 593 ? -37.146 6.554 -15.156 1.00 54.56 593 VAL A O 1
ATOM 4703 N N . PHE A 1 594 ? -35.005 5.972 -14.901 1.00 44.16 594 PHE A N 1
ATOM 4704 C CA . PHE A 1 594 ? -35.268 4.988 -13.839 1.00 44.16 594 PHE A CA 1
ATOM 4705 C C . PHE A 1 594 ? -34.532 5.249 -12.513 1.00 44.16 594 PHE A C 1
ATOM 4707 O O . PHE A 1 594 ? -33.308 5.167 -12.423 1.00 44.16 594 PHE A O 1
ATOM 4714 N N . HIS A 1 595 ? -35.305 5.445 -11.438 1.00 47.97 595 HIS A N 1
ATOM 4715 C CA . HIS A 1 595 ? -34.878 5.242 -10.047 1.00 47.97 595 HIS A CA 1
ATOM 4716 C C . HIS A 1 595 ? -34.924 3.745 -9.678 1.00 47.97 595 HIS A C 1
ATOM 4718 O O . HIS A 1 595 ? -35.749 3.337 -8.860 1.00 47.97 595 HIS A O 1
ATOM 4724 N N . SER A 1 596 ? -34.070 2.893 -10.258 1.00 38.53 596 SER A N 1
ATOM 4725 C CA . SER A 1 596 ? -34.010 1.487 -9.822 1.00 38.53 596 SER A CA 1
ATOM 4726 C C . SER A 1 596 ? -32.662 0.796 -10.033 1.00 38.53 596 SER A C 1
ATOM 4728 O O . SER A 1 596 ? -31.937 1.052 -10.990 1.00 38.53 596 SER A O 1
ATOM 4730 N N . THR A 1 597 ? -32.369 -0.101 -9.090 1.00 44.59 597 THR A N 1
ATOM 4731 C CA . THR A 1 597 ? -31.215 -1.001 -8.968 1.00 44.59 597 THR A CA 1
ATOM 4732 C C . THR A 1 597 ? -30.924 -1.800 -10.242 1.00 44.59 597 THR A C 1
ATOM 4734 O O . THR A 1 597 ? -31.842 -2.329 -10.866 1.00 44.59 597 THR A O 1
ATOM 4737 N N . LEU A 1 598 ? -29.639 -1.906 -10.597 1.00 40.66 598 LEU A N 1
ATOM 4738 C CA . LEU A 1 598 ? -29.136 -2.557 -11.814 1.00 40.66 598 LEU A CA 1
ATOM 4739 C C . LEU A 1 598 ? -29.553 -4.044 -11.939 1.00 40.66 598 LEU A C 1
ATOM 4741 O O . LEU A 1 598 ? -29.663 -4.737 -10.925 1.00 40.66 598 LEU A O 1
ATOM 4745 N N . PRO A 1 599 ? -29.730 -4.557 -13.173 1.00 39.25 599 PRO A N 1
ATOM 4746 C CA . PRO A 1 599 ? -30.144 -5.934 -13.433 1.00 39.25 599 PRO A CA 1
ATOM 4747 C C . PRO A 1 599 ? -28.994 -6.942 -13.266 1.00 39.25 599 PRO A C 1
ATOM 4749 O O . PRO A 1 599 ? -27.875 -6.731 -13.730 1.00 39.25 599 PRO A O 1
ATOM 4752 N N . VAL A 1 600 ? -29.307 -8.075 -12.631 1.00 48.75 600 VAL A N 1
ATOM 4753 C CA . VAL A 1 600 ? -28.447 -9.261 -12.490 1.00 48.75 600 VAL A CA 1
ATOM 4754 C C . VAL A 1 600 ? -28.563 -10.107 -13.758 1.00 48.75 600 VAL A C 1
ATOM 4756 O O . VAL A 1 600 ? -29.663 -10.525 -14.120 1.00 48.75 600 VAL A O 1
ATOM 4759 N N . GLN A 1 601 ? -27.449 -10.393 -14.434 1.00 43.38 601 GLN A N 1
ATOM 4760 C CA . GLN A 1 601 ? -27.458 -11.271 -15.604 1.00 43.38 601 GLN A CA 1
ATOM 4761 C C . GLN A 1 601 ? -27.333 -12.737 -15.164 1.00 43.38 601 GLN A C 1
ATOM 4763 O O . GLN A 1 601 ? -26.265 -13.178 -14.748 1.00 43.38 601 GLN A O 1
ATOM 4768 N N . ARG A 1 602 ? -28.434 -13.495 -15.248 1.00 48.59 602 ARG A N 1
ATOM 4769 C CA . ARG A 1 602 ? -28.431 -14.959 -15.079 1.00 48.59 602 ARG A CA 1
ATOM 4770 C C . ARG A 1 602 ? -27.795 -15.623 -16.302 1.00 48.59 602 ARG A C 1
ATOM 4772 O O . ARG A 1 602 ? -28.071 -15.210 -17.430 1.00 48.59 602 ARG A O 1
ATOM 4779 N N . LEU A 1 603 ? -26.962 -16.643 -16.091 1.00 54.31 603 LEU A N 1
ATOM 4780 C CA . LEU A 1 603 ? -26.382 -17.412 -17.193 1.00 54.31 603 LEU A CA 1
ATOM 4781 C C . LEU A 1 603 ? -27.462 -18.288 -17.855 1.00 54.31 603 LEU A C 1
ATOM 4783 O O . LEU A 1 603 ? -28.367 -18.768 -17.171 1.00 54.31 603 LEU A O 1
ATOM 4787 N N . PRO A 1 604 ? -27.380 -18.514 -19.179 1.00 47.81 604 PRO A N 1
ATOM 4788 C CA . PRO A 1 604 ? -28.408 -19.239 -19.930 1.00 47.81 604 PRO A CA 1
ATOM 4789 C C . PRO A 1 604 ? -28.474 -20.743 -19.617 1.00 47.81 604 PRO A C 1
ATOM 4791 O O . PRO A 1 604 ? -29.457 -21.392 -19.961 1.00 47.81 604 PRO A O 1
ATOM 4794 N N . PHE A 1 605 ? -27.463 -21.307 -18.956 1.00 53.91 605 PHE A N 1
ATOM 4795 C CA . PHE A 1 605 ? -27.459 -22.689 -18.483 1.00 53.91 605 PHE A CA 1
ATOM 4796 C C . PHE A 1 605 ? -26.730 -22.792 -17.146 1.00 53.91 605 PHE A C 1
ATOM 4798 O O . PHE A 1 605 ? -25.838 -22.000 -16.833 1.00 53.91 605 PHE A O 1
ATOM 4805 N N . ARG A 1 606 ? -27.143 -23.780 -16.349 1.00 56.50 606 ARG A N 1
ATOM 4806 C CA . ARG A 1 606 ? -26.561 -24.072 -15.041 1.00 56.50 606 ARG A CA 1
ATOM 4807 C C . ARG A 1 606 ? -25.156 -24.626 -15.245 1.00 56.50 606 ARG A C 1
ATOM 4809 O O . ARG A 1 606 ? -24.959 -25.533 -16.049 1.00 56.50 606 ARG A O 1
ATOM 4816 N N . MET A 1 607 ? -24.185 -24.059 -14.550 1.00 56.19 607 MET A N 1
ATOM 4817 C CA . MET A 1 607 ? -22.804 -24.510 -14.603 1.00 56.19 607 MET A CA 1
ATOM 4818 C C . MET A 1 607 ? -22.479 -25.335 -13.360 1.00 56.19 607 MET A C 1
ATOM 4820 O O . MET A 1 607 ? -23.082 -25.150 -12.303 1.00 56.19 607 MET A O 1
ATOM 4824 N N . TYR A 1 608 ? -21.543 -26.268 -13.513 1.00 65.94 608 TYR A N 1
ATOM 4825 C CA . TYR A 1 608 ? -21.216 -27.285 -12.519 1.00 65.94 608 TYR A CA 1
ATOM 4826 C C . TYR A 1 608 ? -19.733 -27.176 -12.147 1.00 65.94 608 TYR A C 1
ATOM 4828 O O . TYR A 1 608 ? -18.875 -27.112 -13.026 1.00 65.94 608 TYR A O 1
ATOM 4836 N N . CYS A 1 609 ? -19.438 -27.145 -10.848 1.00 57.62 609 CYS A N 1
ATOM 4837 C CA . CYS A 1 609 ? -18.086 -27.235 -10.303 1.00 57.62 609 CYS A CA 1
ATOM 4838 C C . CYS A 1 609 ? -17.656 -28.707 -10.197 1.00 57.62 609 CYS A C 1
ATOM 4840 O O . CYS A 1 609 ? -18.490 -29.600 -10.038 1.00 57.62 609 CYS A O 1
ATOM 4842 N N . VAL A 1 610 ? -16.345 -28.964 -10.220 1.00 51.25 610 VAL A N 1
ATOM 4843 C CA . VAL A 1 610 ? -15.747 -30.313 -10.137 1.00 51.25 610 VAL A CA 1
ATOM 4844 C C . VAL A 1 610 ? -16.116 -31.036 -8.826 1.00 51.25 610 VAL A C 1
ATOM 4846 O O . VAL A 1 610 ? -16.098 -32.260 -8.772 1.00 51.25 610 VAL A O 1
ATOM 4849 N N . CYS A 1 611 ? -16.525 -30.303 -7.782 1.00 50.16 611 CYS A N 1
ATOM 4850 C CA . CYS A 1 611 ? -17.034 -30.861 -6.522 1.00 50.16 611 CYS A CA 1
ATOM 4851 C C . CYS A 1 611 ? -18.537 -31.228 -6.533 1.00 50.16 611 CYS A C 1
ATOM 4853 O O . CYS A 1 611 ? -19.064 -31.649 -5.507 1.00 50.16 611 CYS A O 1
ATOM 4855 N N . GLY A 1 612 ? -19.242 -31.055 -7.658 1.00 55.09 612 GLY A N 1
ATOM 4856 C CA . GLY A 1 612 ? -20.670 -31.377 -7.818 1.00 55.09 612 GLY A CA 1
ATOM 4857 C C . GLY A 1 612 ? -21.646 -30.232 -7.502 1.00 55.09 612 GLY A C 1
ATOM 4858 O O . GLY A 1 612 ? -22.849 -30.362 -7.741 1.00 55.09 612 GLY A O 1
ATOM 4859 N N . TYR A 1 613 ? -21.156 -29.090 -7.013 1.00 55.06 613 TYR A N 1
ATOM 4860 C CA . TYR A 1 613 ? -21.962 -27.882 -6.803 1.00 55.06 613 TYR A CA 1
ATOM 4861 C C . TYR A 1 613 ? -22.409 -27.265 -8.139 1.00 55.06 613 TYR A C 1
ATOM 4863 O O . TYR A 1 613 ? -21.623 -27.225 -9.086 1.00 55.06 613 TYR A O 1
ATOM 4871 N N . ASN A 1 614 ? -23.655 -26.783 -8.237 1.00 70.06 614 ASN A N 1
ATOM 4872 C CA . ASN A 1 614 ? -24.158 -26.158 -9.462 1.00 70.06 614 ASN A CA 1
ATOM 4873 C C . ASN A 1 614 ? -25.081 -24.962 -9.224 1.00 70.06 614 ASN A C 1
ATOM 4875 O O . ASN A 1 614 ? -26.008 -25.010 -8.413 1.00 70.06 614 ASN A O 1
ATOM 4879 N N . ASP A 1 615 ? -24.853 -23.911 -10.008 1.00 65.94 615 ASP A N 1
ATOM 4880 C CA . ASP A 1 615 ? -25.633 -22.678 -9.980 1.00 65.94 615 ASP A CA 1
ATOM 4881 C C . ASP A 1 615 ? -25.786 -22.094 -11.396 1.00 65.94 615 ASP A C 1
ATOM 4883 O O . ASP A 1 615 ? -25.065 -22.436 -12.332 1.00 65.94 615 ASP A O 1
ATOM 4887 N N . SER A 1 616 ? -26.797 -21.255 -11.576 1.00 60.78 616 SER A N 1
ATOM 4888 C CA . SER A 1 616 ? -27.045 -20.472 -12.792 1.00 60.78 616 SER A CA 1
ATOM 4889 C C . SER A 1 616 ? -26.411 -19.075 -12.737 1.00 60.78 616 SER A C 1
ATOM 4891 O O . SER A 1 616 ? -26.484 -18.322 -13.707 1.00 60.78 616 SER A O 1
ATOM 4893 N N . ASP A 1 617 ? -25.801 -18.713 -11.607 1.00 61.50 617 ASP A N 1
ATOM 4894 C CA . ASP A 1 617 ? -25.061 -17.470 -11.416 1.00 61.50 617 ASP A CA 1
ATOM 4895 C C . ASP A 1 617 ? -23.545 -17.737 -11.394 1.00 61.50 617 ASP A C 1
ATOM 4897 O O . ASP A 1 617 ? -23.006 -18.424 -10.522 1.00 61.50 617 ASP A O 1
ATOM 4901 N N . GLY A 1 618 ? -22.841 -17.156 -12.372 1.00 52.84 618 GLY A N 1
ATOM 4902 C CA . GLY A 1 618 ? -21.395 -17.311 -12.551 1.00 52.84 618 GLY A CA 1
ATOM 4903 C C . GLY A 1 618 ? -20.559 -16.796 -11.379 1.00 52.84 618 GLY A C 1
ATOM 4904 O O . GLY A 1 618 ? -19.401 -17.185 -11.248 1.00 52.84 618 GLY A O 1
ATOM 4905 N N . LYS A 1 619 ? -21.136 -15.973 -10.494 1.00 52.88 619 LYS A N 1
ATOM 4906 C CA . LYS A 1 619 ? -20.471 -15.511 -9.273 1.00 52.88 619 LYS A CA 1
ATOM 4907 C C . LYS A 1 619 ? -20.266 -16.633 -8.251 1.00 52.88 619 LYS A C 1
ATOM 4909 O O . LYS A 1 619 ? -19.277 -16.603 -7.525 1.00 52.88 619 LYS A O 1
ATOM 4914 N N . TYR A 1 620 ? -21.167 -17.613 -8.195 1.00 48.31 620 TYR A N 1
ATOM 4915 C CA . TYR A 1 620 ? -21.113 -18.699 -7.206 1.00 48.31 620 TYR A CA 1
ATOM 4916 C C . TYR A 1 620 ? -20.284 -19.903 -7.664 1.00 48.31 620 TYR A C 1
ATOM 4918 O O . TYR A 1 620 ? -19.945 -20.753 -6.852 1.00 48.31 620 TYR A O 1
ATOM 4926 N N . LEU A 1 621 ? -19.916 -19.957 -8.946 1.00 50.69 621 LEU A N 1
ATOM 4927 C CA . LEU A 1 621 ? -19.050 -20.996 -9.519 1.00 50.69 621 LEU A CA 1
ATOM 4928 C C . LEU A 1 621 ? -17.565 -20.621 -9.552 1.00 50.69 621 LEU A C 1
ATOM 4930 O O . LEU A 1 621 ? -16.733 -21.467 -9.863 1.00 50.69 621 LEU A O 1
ATOM 4934 N N . GLY A 1 622 ? -17.237 -19.360 -9.258 1.00 45.84 622 GLY A N 1
ATOM 4935 C CA . GLY A 1 622 ? -15.861 -18.867 -9.167 1.00 45.84 622 GLY A CA 1
ATOM 4936 C C . GLY A 1 622 ? -15.221 -19.003 -7.781 1.00 45.84 622 GLY A C 1
ATOM 4937 O O . GLY A 1 622 ? -14.121 -18.480 -7.600 1.00 45.84 622 GLY A O 1
ATOM 4938 N N . TYR A 1 623 ? -15.901 -19.649 -6.824 1.00 41.28 623 TYR A N 1
ATOM 4939 C CA . TYR A 1 623 ? -15.411 -19.921 -5.467 1.00 41.28 623 TYR A CA 1
ATOM 4940 C C . TYR A 1 623 ? -15.214 -21.411 -5.216 1.00 41.28 623 TYR A C 1
ATOM 4942 O O . TYR A 1 623 ? -16.126 -22.193 -5.569 1.00 41.28 623 TYR A O 1
#

Secondary structure (DSSP, 8-state):
-----HHHHHHHHHHHHHHHHHHHHHHPPPB--TT-EEEEEEEEEEEE-TTSS-EEEEEEEEEEEETTTTEEEEEEEPPPPTT---HHHHHHHHHTTHHHHB-TTSEEEE-TTS-HHHHHHTT-SEEEE--STTSS-SHHHHHHHHHTHHHHHGGGGGG--HHHHHHHHHHHHHHHHH-SSHHHHHHHHHHHHHHHHH---SS-HHHHHHHHHH-TTS----HHHHHHHHTSS--S----------------------------------------------------EEEHHHHH-EEE-------------EE-SSSS-EESSHHHHHHHHHHHHTT--SSS-EE-TTT--EESSHHHHHHHHHHHS-SSSEETTEEE-TTT--EESSHHHHHHHHHHH--TTB--EE-TTT--EES-HHHHHHHHHHHTTTSSEEE-TTT--EEESEETTEE-THHHHHHHHHHHHHHSTTS-EE-SSSS-EESSHHHHHHHHHHHSSB-TT-TTEEEPPPPSS--EEEPPTT----------GGG------TTPBPTTT-SBTTSTTSS-S-EE-SSTT---EES-HHHHHHHHHHHTT--SPPPP---SS-EE-TTS-EESSTTTS--

pLDDT: mean 76.59, std 21.22, range [19.48, 97.0]

Foldseek 3Di:
DPPDPPVVVVLVVLLLLLLLLQCCLAPDDAAFDAPWEKEKDKDFDWDADPVNPDTDGQWMKIKIATPPVRAIAIATDGQDDPPPPPPLVRLLRVCVCNLGRHDLNHAYAEEPRHDPVSNVVSRRPHYHYDDDDPDDHSVVRVCCCVPPLCVVCPPNSVVDDSLRSVSVRSVVSSCSVQNVDVVSVVVVSVVSVVVLVPDDPVDDSSVLSVVCSVPSPDNSHPNVRVVVVVVVPPDDDDDDDDDDDDDDDDDDDDDDDDDDDDDDDDDDDDDDDDDDDDDDDDDDDPQDKDFPQLWAWWKFDFADDPFDQFQDFDAAPVDRDTGRKQVVVQVVLLCVLVVVPDDQWDAALQPRDIDRDPVVNVVCCLQQFNPAQDRPQWGAQQFARDIHNDLAVVLVCCQEQADTHFFLQAAQPGRITTRHLVVSSVCCCPVQISGQWHADSQANDIFGQDDDNDGDNVSSVVVSVLSNLCVPVVFWDQQPRGRHIDRDPVVSVVSCVPRRDHCPPPPRIDGDDQDPDTRIHGHHPPPDPPPPPQVQCLPPQDPDDQPDADPQQRHTPNPRQQQGGFDAAPDPPDRDTDSGPNNNVVCNVVVVPDPDDDDQDFAPDWDAEPVGDIDRHPVVNVD

Radius of gyration: 34.29 Å; chains: 1; bounding box: 85×85×101 Å

Organism: Popillia japonica (NCBI:txid7064)